Protein AF-0000000073999867 (afdb_homodimer)

Structure (mmCIF, N/CA/C/O backbone):
data_AF-0000000073999867-model_v1
#
loop_
_entity.id
_entity.type
_entity.pdbx_description
1 polymer "bis(5'-nucleosyl)-tetraphosphatase (symmetrical)"
#
loop_
_atom_site.group_PDB
_atom_site.id
_atom_site.type_symbol
_atom_site.label_atom_id
_atom_site.label_alt_id
_atom_site.label_comp_id
_atom_site.label_asym_id
_atom_site.label_entity_id
_atom_site.label_seq_id
_atom_site.pdbx_PDB_ins_code
_atom_site.Cartn_x
_atom_site.Cartn_y
_atom_site.Cartn_z
_atom_site.occupancy
_atom_site.B_iso_or_equiv
_atom_site.auth_seq_id
_atom_site.auth_comp_id
_atom_site.auth_asym_id
_atom_site.auth_atom_id
_atom_site.pdbx_PDB_model_num
ATOM 1 N N . MET A 1 1 ? 4.469 -41.969 -10.602 1 85.56 1 MET A N 1
ATOM 2 C CA . MET A 1 1 ? 4.426 -41.125 -11.789 1 85.56 1 MET A CA 1
ATOM 3 C C . MET A 1 1 ? 5.531 -40.062 -11.758 1 85.56 1 MET A C 1
ATOM 5 O O . MET A 1 1 ? 5.82 -39.5 -10.703 1 85.56 1 MET A O 1
ATOM 9 N N . SER A 1 2 ? 6.238 -39.969 -12.812 1 91.19 2 SER A N 1
ATOM 10 C CA . SER A 1 2 ? 7.266 -38.969 -12.945 1 91.19 2 SER A CA 1
ATOM 11 C C . SER A 1 2 ? 6.652 -37.562 -13.109 1 91.19 2 SER A C 1
ATOM 13 O O . SER A 1 2 ? 5.441 -37.438 -13.297 1 91.19 2 SER A O 1
ATOM 15 N N . GLU A 1 3 ? 7.426 -36.594 -12.969 1 92.81 3 GLU A N 1
ATOM 16 C CA . GLU A 1 3 ? 6.945 -35.25 -13.203 1 92.81 3 GLU A CA 1
ATOM 17 C C . GLU A 1 3 ? 6.398 -35.094 -14.617 1 92.81 3 GLU A C 1
ATOM 19 O O . GLU A 1 3 ? 5.398 -34.406 -14.828 1 92.81 3 GLU A O 1
ATOM 24 N N . ASP A 1 4 ? 7.027 -35.75 -15.492 1 95.38 4 ASP A N 1
ATOM 25 C CA . ASP A 1 4 ? 6.574 -35.688 -16.875 1 95.38 4 ASP A CA 1
ATOM 26 C C . ASP A 1 4 ? 5.18 -36.312 -17.016 1 95.38 4 ASP A C 1
ATOM 28 O O . ASP A 1 4 ? 4.344 -35.781 -17.766 1 95.38 4 ASP A O 1
ATOM 32 N N . ASP A 1 5 ? 4.977 -37.344 -16.375 1 97.62 5 ASP A N 1
ATOM 33 C CA . ASP A 1 5 ? 3.668 -38 -16.391 1 97.62 5 ASP A CA 1
ATOM 34 C C . ASP A 1 5 ? 2.594 -37.062 -15.82 1 97.62 5 ASP A C 1
ATOM 36 O O . ASP A 1 5 ? 1.503 -36.969 -16.375 1 97.62 5 ASP A O 1
ATOM 40 N N . TRP A 1 6 ? 2.91 -36.469 -14.75 1 98.06 6 TRP A N 1
ATOM 41 C CA . TRP A 1 6 ? 1.974 -35.562 -14.109 1 98.06 6 TRP A CA 1
ATOM 42 C C . TRP A 1 6 ? 1.69 -34.375 -15.016 1 98.06 6 TRP A C 1
ATOM 44 O O . TRP A 1 6 ? 0.546 -33.906 -15.117 1 98.06 6 TRP A O 1
ATOM 54 N N . ILE A 1 7 ? 2.746 -33.844 -15.648 1 98.19 7 ILE A N 1
ATOM 55 C CA . ILE A 1 7 ? 2.58 -32.719 -16.562 1 98.19 7 ILE A CA 1
ATOM 56 C C . ILE A 1 7 ? 1.624 -33.094 -17.688 1 98.19 7 ILE A C 1
ATOM 58 O O . ILE A 1 7 ? 0.702 -32.344 -18 1 98.19 7 ILE A O 1
ATOM 62 N N . GLU A 1 8 ? 1.875 -34.219 -18.234 1 98.19 8 GLU A N 1
ATOM 63 C CA . GLU A 1 8 ? 1.002 -34.688 -19.297 1 98.19 8 GLU A CA 1
ATOM 64 C C . GLU A 1 8 ? -0.432 -34.844 -18.812 1 98.19 8 GLU A C 1
ATOM 66 O O . GLU A 1 8 ? -1.377 -34.406 -19.469 1 98.19 8 GLU A O 1
ATOM 71 N N . PHE A 1 9 ? -0.594 -35.469 -17.719 1 98.56 9 PHE A N 1
ATOM 72 C CA . PHE A 1 9 ? -1.912 -35.719 -17.156 1 98.56 9 PHE A CA 1
ATOM 73 C C . PHE A 1 9 ? -2.648 -34.438 -16.891 1 98.56 9 PHE A C 1
ATOM 75 O O . PHE A 1 9 ? -3.779 -34.25 -17.344 1 98.56 9 PHE A O 1
ATOM 82 N N . PHE A 1 10 ? -2.008 -33.531 -16.203 1 98.69 10 PHE A N 1
ATOM 83 C CA . PHE A 1 10 ? -2.678 -32.312 -15.742 1 98.69 10 PHE A CA 1
ATOM 84 C C . PHE A 1 10 ? -2.896 -31.344 -16.906 1 98.69 10 PHE A C 1
ATOM 86 O O . PHE A 1 10 ? -3.84 -30.562 -16.891 1 98.69 10 PHE A O 1
ATOM 93 N N . SER A 1 11 ? -2.031 -31.391 -17.953 1 98.56 11 SER A N 1
ATOM 94 C CA . SER A 1 11 ? -2.232 -30.578 -19.141 1 98.56 11 SER A CA 1
ATOM 95 C C . SER A 1 11 ? -3.553 -30.906 -19.828 1 98.56 11 SER A C 1
ATOM 97 O O . SER A 1 11 ? -4.133 -30.062 -20.5 1 98.56 11 SER A O 1
ATOM 99 N N . LYS A 1 12 ? -4.035 -32.125 -19.594 1 98.5 12 LYS A N 1
ATOM 100 C CA . LYS A 1 12 ? -5.309 -32.531 -20.156 1 98.5 12 LYS A CA 1
ATOM 101 C C . LYS A 1 12 ? -6.445 -32.375 -19.156 1 98.5 12 LYS A C 1
ATOM 103 O O . LYS A 1 12 ? -7.59 -32.125 -19.547 1 98.5 12 LYS A O 1
ATOM 108 N N . GLU A 1 13 ? -6.156 -32.438 -17.969 1 98.69 13 GLU A N 1
ATOM 109 C CA . GLU A 1 13 ? -7.184 -32.469 -16.938 1 98.69 13 GLU A CA 1
ATOM 110 C C . GLU A 1 13 ? -7.582 -31.062 -16.516 1 98.69 13 GLU A C 1
ATOM 112 O O . GLU A 1 13 ? -8.766 -30.766 -16.391 1 98.69 13 GLU A O 1
ATOM 117 N N . VAL A 1 14 ? -6.613 -30.109 -16.312 1 98.75 14 VAL A N 1
ATOM 118 C CA . VAL A 1 14 ? -6.844 -28.797 -15.727 1 98.75 14 VAL A CA 1
ATOM 119 C C . VAL A 1 14 ? -7.82 -28 -16.609 1 98.75 14 VAL A C 1
ATOM 121 O O . VAL A 1 14 ? -8.734 -27.359 -16.094 1 98.75 14 VAL A O 1
ATOM 124 N N . PRO A 1 15 ? -7.68 -28.109 -17.953 1 98.56 15 PRO A N 1
ATOM 125 C CA . PRO A 1 15 ? -8.586 -27.328 -18.797 1 98.56 15 PRO A CA 1
ATOM 126 C C . PRO A 1 15 ? -10.055 -27.719 -18.594 1 98.56 15 PRO A C 1
ATOM 128 O O . PRO A 1 15 ? -10.953 -26.953 -18.969 1 98.56 15 PRO A O 1
ATOM 131 N N . LYS A 1 16 ? -10.352 -28.859 -18 1 98.44 16 LYS A N 1
ATOM 132 C CA . LYS A 1 16 ? -11.719 -29.312 -17.75 1 98.44 16 LYS A CA 1
ATOM 133 C C . LYS A 1 16 ? -12.328 -28.562 -16.562 1 98.44 16 LYS A C 1
ATOM 135 O O . LYS A 1 16 ? -13.539 -28.594 -16.344 1 98.44 16 LYS A O 1
ATOM 140 N N . HIS A 1 17 ? -11.508 -27.859 -15.828 1 98.38 17 HIS A N 1
ATOM 141 C CA . HIS A 1 17 ? -11.961 -27.281 -14.57 1 98.38 17 HIS A CA 1
ATOM 142 C C . HIS A 1 17 ? -11.992 -25.75 -14.641 1 98.38 17 HIS A C 1
ATOM 144 O O . HIS A 1 17 ? -12.516 -25.094 -13.742 1 98.38 17 HIS A O 1
ATOM 150 N N . ILE A 1 18 ? -11.445 -25.141 -15.656 1 98.62 18 ILE A N 1
ATOM 151 C CA . ILE A 1 18 ? -11.359 -23.703 -15.781 1 98.62 18 ILE A CA 1
ATOM 152 C C . ILE A 1 18 ? -11.672 -23.281 -17.219 1 98.62 18 ILE A C 1
ATOM 154 O O . ILE A 1 18 ? -11.734 -24.125 -18.109 1 98.62 18 ILE A O 1
ATOM 158 N N . THR A 1 19 ? -11.891 -22.016 -17.453 1 98.56 19 THR A N 1
ATOM 159 C CA . THR A 1 19 ? -12.164 -21.5 -18.781 1 98.56 19 THR A CA 1
ATOM 160 C C . THR A 1 19 ? -10.914 -21.547 -19.656 1 98.56 19 THR A C 1
ATOM 162 O O . THR A 1 19 ? -9.797 -21.688 -19.141 1 98.56 19 THR A O 1
ATOM 165 N N . GLU A 1 20 ? -11.125 -21.5 -20.906 1 98.38 20 GLU A N 1
ATOM 166 C CA . GLU A 1 20 ? -10.008 -21.484 -21.844 1 98.38 20 GLU A CA 1
ATOM 167 C C . GLU A 1 20 ? -9.078 -20.297 -21.578 1 98.38 20 GLU A C 1
ATOM 169 O O . GLU A 1 20 ? -7.859 -20.453 -21.625 1 98.38 20 GLU A O 1
ATOM 174 N N . SER A 1 21 ? -9.633 -19.141 -21.297 1 98.38 21 SER A N 1
ATOM 175 C CA . SER A 1 21 ? -8.828 -17.969 -21 1 98.38 21 SER A CA 1
ATOM 176 C C . SER A 1 21 ? -7.945 -18.188 -19.781 1 98.38 21 SER A C 1
ATOM 178 O O . SER A 1 21 ? -6.766 -17.828 -19.781 1 98.38 21 SER A O 1
ATOM 180 N N . ARG A 1 22 ? -8.5 -18.781 -18.766 1 98.69 22 ARG A N 1
ATOM 181 C CA . ARG A 1 22 ? -7.73 -19.062 -17.562 1 98.69 22 ARG A CA 1
ATOM 182 C C . ARG A 1 22 ? -6.656 -20.109 -17.828 1 98.69 22 ARG A C 1
ATOM 184 O O . ARG A 1 22 ? -5.559 -20.031 -17.281 1 98.69 22 ARG A O 1
ATOM 191 N N . TRP A 1 23 ? -6.98 -21.094 -18.672 1 98.75 23 TRP A N 1
ATOM 192 C CA . TRP A 1 23 ? -5.988 -22.094 -19.016 1 98.75 23 TRP A CA 1
ATOM 193 C C . TRP A 1 23 ? -4.809 -21.469 -19.75 1 98.75 23 TRP A C 1
ATOM 195 O O . TRP A 1 23 ? -3.652 -21.812 -19.484 1 98.75 23 TRP A O 1
ATOM 205 N N . GLN A 1 24 ? -5.09 -20.562 -20.656 1 98.81 24 GLN A N 1
ATOM 206 C CA . GLN A 1 24 ? -4.012 -19.844 -21.344 1 98.81 24 GLN A CA 1
ATOM 207 C C . GLN A 1 24 ? -3.141 -19.094 -20.344 1 98.81 24 GLN A C 1
ATOM 209 O O . GLN A 1 24 ? -1.917 -19.047 -20.484 1 98.81 24 GLN A O 1
ATOM 214 N N . HIS A 1 25 ? -3.744 -18.484 -19.359 1 98.88 25 HIS A N 1
ATOM 215 C CA . HIS A 1 25 ? -2.992 -17.859 -18.266 1 98.88 25 HIS A CA 1
ATOM 216 C C . HIS A 1 25 ? -2.066 -18.859 -17.594 1 98.88 25 HIS A C 1
ATOM 218 O O . HIS A 1 25 ? -0.877 -18.578 -17.406 1 98.88 25 HIS A O 1
ATOM 224 N N . CYS A 1 26 ? -2.615 -20 -17.234 1 98.94 26 CYS A N 1
ATOM 225 C CA . CYS A 1 26 ? -1.824 -21.016 -16.562 1 98.94 26 CYS A CA 1
ATOM 226 C C . CYS A 1 26 ? -0.619 -21.422 -17.406 1 98.94 26 CYS A C 1
ATOM 228 O O . CYS A 1 26 ? 0.477 -21.609 -16.875 1 98.94 26 CYS A O 1
ATOM 230 N N . LEU A 1 27 ? -0.857 -21.531 -18.688 1 98.88 27 LEU A N 1
ATOM 231 C CA . LEU A 1 27 ? 0.228 -21.922 -19.594 1 98.88 27 LEU A CA 1
ATOM 232 C C . LEU A 1 27 ? 1.318 -20.859 -19.625 1 98.88 27 LEU A C 1
ATOM 234 O O . LEU A 1 27 ? 2.508 -21.188 -19.578 1 98.88 27 LEU A O 1
ATOM 238 N N . ARG A 1 28 ? 0.921 -19.578 -19.703 1 98.88 28 ARG A N 1
ATOM 239 C CA . ARG A 1 28 ? 1.905 -18.5 -19.672 1 98.88 28 ARG A CA 1
ATOM 240 C C . ARG A 1 28 ? 2.68 -18.516 -18.359 1 98.88 28 ARG A C 1
ATOM 242 O O . ARG A 1 28 ? 3.908 -18.391 -18.359 1 98.88 28 ARG A O 1
ATOM 249 N N . VAL A 1 29 ? 1.966 -18.719 -17.281 1 98.94 29 VAL A N 1
ATOM 250 C CA . VAL A 1 29 ? 2.594 -18.75 -15.961 1 98.94 29 VAL A CA 1
ATOM 251 C C . VAL A 1 29 ? 3.576 -19.922 -15.891 1 98.94 29 VAL A C 1
ATOM 253 O O . VAL A 1 29 ? 4.703 -19.766 -15.414 1 98.94 29 VAL A O 1
ATOM 256 N N . ALA A 1 30 ? 3.15 -21.078 -16.391 1 98.88 30 ALA A N 1
ATOM 257 C CA . ALA A 1 30 ? 3.994 -22.266 -16.375 1 98.88 30 ALA A CA 1
ATOM 258 C C . ALA A 1 30 ? 5.277 -22.047 -17.172 1 98.88 30 ALA A C 1
ATOM 260 O O . ALA A 1 30 ? 6.363 -22.438 -16.734 1 98.88 30 ALA A O 1
ATOM 261 N N . ASN A 1 31 ? 5.164 -21.453 -18.25 1 98.81 31 ASN A N 1
ATOM 262 C CA . ASN A 1 31 ? 6.328 -21.188 -19.094 1 98.81 31 ASN A CA 1
ATOM 263 C C . ASN A 1 31 ? 7.305 -20.219 -18.438 1 98.81 31 ASN A C 1
ATOM 265 O O . ASN A 1 31 ? 8.516 -20.438 -18.469 1 98.81 31 ASN A O 1
ATOM 269 N N . PHE A 1 32 ? 6.824 -19.141 -17.875 1 98.88 32 PHE A N 1
ATOM 270 C CA . PHE A 1 32 ? 7.68 -18.219 -17.125 1 98.88 32 PHE A CA 1
ATOM 271 C C . PHE A 1 32 ? 8.328 -18.922 -15.945 1 98.88 32 PHE A C 1
ATOM 273 O O . PHE A 1 32 ? 9.516 -18.734 -15.672 1 98.88 32 PHE A O 1
ATOM 280 N N . ALA A 1 33 ? 7.496 -19.703 -15.25 1 98.88 33 ALA A N 1
ATOM 281 C CA . ALA A 1 33 ? 8.016 -20.406 -14.086 1 98.88 33 ALA A CA 1
ATOM 282 C C . ALA A 1 33 ? 9.172 -21.328 -14.469 1 98.88 33 ALA A C 1
ATOM 284 O O . ALA A 1 33 ? 10.203 -21.375 -13.789 1 98.88 33 ALA A O 1
ATOM 285 N N . LYS A 1 34 ? 8.961 -22.078 -15.531 1 98.62 34 LYS A N 1
ATOM 286 C CA . LYS A 1 34 ? 10.016 -22.953 -16.031 1 98.62 34 LYS A CA 1
ATOM 287 C C . LYS A 1 34 ? 11.266 -22.156 -16.375 1 98.62 34 LYS A C 1
ATOM 289 O O . LYS A 1 34 ? 12.375 -22.531 -15.977 1 98.62 34 LYS A O 1
ATOM 294 N N . ARG A 1 35 ? 11.125 -21.109 -17.078 1 98.31 35 ARG A N 1
ATOM 295 C CA . ARG A 1 35 ? 12.242 -20.266 -17.5 1 98.31 35 ARG A CA 1
ATOM 296 C C . ARG A 1 35 ? 12.984 -19.688 -16.297 1 98.31 35 ARG A C 1
ATOM 298 O O . ARG A 1 35 ? 14.211 -19.766 -16.234 1 98.31 35 ARG A O 1
ATOM 305 N N . LEU A 1 36 ? 12.242 -19.125 -15.391 1 98.62 36 LEU A N 1
ATOM 306 C CA . LEU A 1 36 ? 12.852 -18.531 -14.203 1 98.62 36 LEU A CA 1
ATOM 307 C C . LEU A 1 36 ? 13.547 -19.609 -13.359 1 98.62 36 LEU A C 1
ATOM 309 O O . LEU A 1 36 ? 14.57 -19.328 -12.734 1 98.62 36 LEU A O 1
ATOM 313 N N . SER A 1 37 ? 12.891 -20.766 -13.281 1 98.31 37 SER A N 1
ATOM 314 C CA . SER A 1 37 ? 13.539 -21.875 -12.586 1 98.31 37 SER A CA 1
ATOM 315 C C . SER A 1 37 ? 14.906 -22.188 -13.18 1 98.31 37 SER A C 1
ATOM 317 O O . SER A 1 37 ? 15.883 -22.359 -12.453 1 98.31 37 SER A O 1
ATOM 319 N N . ASP A 1 38 ? 14.961 -22.219 -14.43 1 97.12 38 ASP A N 1
ATOM 320 C CA . ASP A 1 38 ? 16.219 -22.484 -15.133 1 97.12 38 ASP A CA 1
ATOM 321 C C . ASP A 1 38 ? 17.234 -21.391 -14.828 1 97.12 38 ASP A C 1
ATOM 323 O O . ASP A 1 38 ? 18.391 -21.688 -14.477 1 97.12 38 ASP A O 1
ATOM 327 N N . LEU A 1 39 ? 16.906 -20.219 -14.914 1 97.56 39 LEU A N 1
ATOM 328 C CA . LEU A 1 39 ? 17.797 -19.078 -14.742 1 97.56 39 LEU A CA 1
ATOM 329 C C . LEU A 1 39 ? 18.297 -19 -13.305 1 97.56 39 LEU A C 1
ATOM 331 O O . LEU A 1 39 ? 19.359 -18.438 -13.047 1 97.56 39 LEU A O 1
ATOM 335 N N . ASN A 1 40 ? 17.531 -19.531 -12.367 1 96.12 40 ASN A N 1
ATOM 336 C CA . ASN A 1 40 ? 17.938 -19.484 -10.961 1 96.12 40 ASN A CA 1
ATOM 337 C C . ASN A 1 40 ? 18.578 -20.797 -10.523 1 96.12 40 ASN A C 1
ATOM 339 O O . ASN A 1 40 ? 18.672 -21.094 -9.328 1 96.12 40 ASN A O 1
ATOM 343 N N . HIS A 1 41 ? 18.875 -21.609 -11.422 1 91.25 41 HIS A N 1
ATOM 344 C CA . HIS A 1 41 ? 19.578 -22.875 -11.219 1 91.25 41 HIS A CA 1
ATOM 345 C C . HIS A 1 41 ? 18.781 -23.812 -10.32 1 91.25 41 HIS A C 1
ATOM 347 O O . HIS A 1 41 ? 19.344 -24.469 -9.445 1 91.25 41 HIS A O 1
ATOM 353 N N . ASN A 1 42 ? 17.5 -23.578 -10.461 1 84.56 42 ASN A N 1
ATOM 354 C CA . ASN A 1 42 ? 16.609 -24.516 -9.812 1 84.56 42 ASN A CA 1
ATOM 355 C C . ASN A 1 42 ? 16.438 -25.797 -10.633 1 84.56 42 ASN A C 1
ATOM 357 O O . ASN A 1 42 ? 16 -25.75 -11.781 1 84.56 42 ASN A O 1
ATOM 361 N N . GLN A 1 43 ? 16.812 -26.875 -10.039 1 76 43 GLN A N 1
ATOM 362 C CA . GLN A 1 43 ? 16.922 -28.125 -10.773 1 76 43 GLN A CA 1
ATOM 363 C C . GLN A 1 43 ? 15.555 -28.75 -11.016 1 76 43 GLN A C 1
ATOM 365 O O . GLN A 1 43 ? 15.438 -29.734 -11.758 1 76 43 GLN A O 1
ATOM 370 N N . ASN A 1 44 ? 14.625 -28.125 -10.586 1 89.12 44 ASN A N 1
ATOM 371 C CA . ASN A 1 44 ? 13.312 -28.75 -10.758 1 89.12 44 ASN A CA 1
ATOM 372 C C . ASN A 1 44 ? 12.383 -27.875 -11.602 1 89.12 44 ASN A C 1
ATOM 374 O O . ASN A 1 44 ? 11.336 -27.438 -11.133 1 89.12 44 ASN A O 1
ATOM 378 N N . GLN A 1 45 ? 12.781 -27.703 -12.852 1 96.19 45 GLN A N 1
ATOM 379 C CA . GLN A 1 45 ? 12.008 -26.922 -13.805 1 96.19 45 GLN A CA 1
ATOM 380 C C . GLN A 1 45 ? 10.633 -27.531 -14.039 1 96.19 45 GLN A C 1
ATOM 382 O O . GLN A 1 45 ? 9.656 -26.812 -14.266 1 96.19 45 GLN A O 1
ATOM 387 N N . LYS A 1 46 ? 10.633 -28.844 -13.953 1 97.19 46 LYS A N 1
ATOM 388 C CA . LYS A 1 46 ? 9.367 -29.531 -14.18 1 97.19 46 LYS A CA 1
ATOM 389 C C . LYS A 1 46 ? 8.367 -29.25 -13.062 1 97.19 46 LYS A C 1
ATOM 391 O O . LYS A 1 46 ? 7.176 -29.062 -13.32 1 97.19 46 LYS A O 1
ATOM 396 N N . LYS A 1 47 ? 8.852 -29.156 -11.844 1 97.5 47 LYS A N 1
ATOM 397 C CA . LYS A 1 47 ? 7.988 -28.797 -10.727 1 97.5 47 LYS A CA 1
ATOM 398 C C . LYS A 1 47 ? 7.473 -27.375 -10.867 1 97.5 47 LYS A C 1
ATOM 400 O O . LYS A 1 47 ? 6.316 -27.094 -10.547 1 97.5 47 LYS A O 1
ATOM 405 N N . ALA A 1 48 ? 8.375 -26.5 -11.359 1 98.56 48 ALA A N 1
ATOM 406 C CA . ALA A 1 48 ? 7.965 -25.125 -11.586 1 98.56 48 ALA A CA 1
ATOM 407 C C . ALA A 1 48 ? 6.855 -25.031 -12.633 1 98.56 48 ALA A C 1
ATOM 409 O O . ALA A 1 48 ? 5.855 -24.344 -12.43 1 98.56 48 ALA A O 1
ATOM 410 N N . TYR A 1 49 ? 7.059 -25.781 -13.664 1 98.75 49 TYR A N 1
ATOM 411 C CA . TYR A 1 49 ? 6.047 -25.828 -14.711 1 98.75 49 TYR A CA 1
ATOM 412 C C . TYR A 1 49 ? 4.73 -26.375 -14.18 1 98.75 49 TYR A C 1
ATOM 414 O O . TYR A 1 49 ? 3.664 -25.812 -14.445 1 98.75 49 TYR A O 1
ATOM 422 N N . LEU A 1 50 ? 4.832 -27.438 -13.445 1 98.62 50 LEU A N 1
ATOM 423 C CA . LEU A 1 50 ? 3.65 -28.078 -12.867 1 98.62 50 LEU A CA 1
ATOM 424 C C . LEU A 1 50 ? 2.908 -27.109 -11.945 1 98.62 50 LEU A C 1
ATOM 426 O O . LEU A 1 50 ? 1.682 -27.016 -12.008 1 98.62 50 LEU A O 1
ATOM 430 N N . ALA A 1 51 ? 3.611 -26.406 -11.07 1 98.69 51 ALA A N 1
ATOM 431 C CA . ALA A 1 51 ? 2.988 -25.422 -10.195 1 98.69 51 ALA A CA 1
ATOM 432 C C . ALA A 1 51 ? 2.219 -24.391 -11.008 1 98.69 51 ALA A C 1
ATOM 434 O O . ALA A 1 51 ? 1.125 -23.969 -10.617 1 98.69 51 ALA A O 1
ATOM 435 N N . GLY A 1 52 ? 2.781 -24 -12.156 1 98.88 52 GLY A N 1
ATOM 436 C CA . GLY A 1 52 ? 2.156 -23.016 -13.031 1 98.88 52 GLY A CA 1
ATOM 437 C C . GLY A 1 52 ? 0.841 -23.484 -13.617 1 98.88 52 GLY A C 1
ATOM 438 O O . GLY A 1 52 ? -0.135 -22.734 -13.656 1 98.88 52 GLY A O 1
ATOM 439 N N . ILE A 1 53 ? 0.771 -24.719 -14.047 1 98.62 53 ILE A N 1
ATOM 440 C CA . ILE A 1 53 ? -0.451 -25.172 -14.703 1 98.62 53 ILE A CA 1
ATOM 441 C C . ILE A 1 53 ? -1.504 -25.516 -13.648 1 98.62 53 ILE A C 1
ATOM 443 O O . ILE A 1 53 ? -2.703 -25.5 -13.938 1 98.62 53 ILE A O 1
ATOM 447 N N . LEU A 1 54 ? -1.073 -25.703 -12.383 1 98.88 54 LEU A N 1
ATOM 448 C CA . LEU A 1 54 ? -1.986 -26.219 -11.367 1 98.88 54 LEU A CA 1
ATOM 449 C C . LEU A 1 54 ? -2.529 -25.094 -10.492 1 98.88 54 LEU A C 1
ATOM 451 O O . LEU A 1 54 ? -3.561 -25.25 -9.836 1 98.88 54 LEU A O 1
ATOM 455 N N . HIS A 1 55 ? -1.86 -23.969 -10.375 1 98.88 55 HIS A N 1
ATOM 456 C CA . HIS A 1 55 ? -2.035 -23.031 -9.273 1 98.88 55 HIS A CA 1
ATOM 457 C C . HIS A 1 55 ? -3.463 -22.5 -9.227 1 98.88 55 HIS A C 1
ATOM 459 O O . HIS A 1 55 ? -3.986 -22.203 -8.148 1 98.88 55 HIS A O 1
ATOM 465 N N . ASP A 1 56 ? -4.105 -22.453 -10.375 1 98.81 56 ASP A N 1
ATOM 466 C CA . ASP A 1 56 ? -5.41 -21.812 -10.453 1 98.81 56 ASP A CA 1
ATOM 467 C C . ASP A 1 56 ? -6.523 -22.828 -10.688 1 98.81 56 ASP A C 1
ATOM 469 O O . ASP A 1 56 ? -7.637 -22.453 -11.062 1 98.81 56 ASP A O 1
ATOM 473 N N . ILE A 1 57 ? -6.316 -24.094 -10.469 1 98.88 57 ILE A N 1
ATOM 474 C CA . ILE A 1 57 ? -7.238 -25.141 -10.891 1 98.88 57 ILE A CA 1
ATOM 475 C C . ILE A 1 57 ? -8.578 -24.969 -10.18 1 98.88 57 ILE A C 1
ATOM 477 O O . ILE A 1 57 ? -9.625 -25.359 -10.711 1 98.88 57 ILE A O 1
ATOM 481 N N . THR A 1 58 ? -8.586 -24.312 -9.023 1 98.75 58 THR A N 1
ATOM 482 C CA . THR A 1 58 ? -9.844 -24.141 -8.305 1 98.75 58 THR A CA 1
ATOM 483 C C . THR A 1 58 ? -10.258 -22.672 -8.305 1 98.75 58 THR A C 1
ATOM 485 O O . THR A 1 58 ? -11.18 -22.281 -7.582 1 98.75 58 THR A O 1
ATOM 488 N N . LYS A 1 59 ? -9.602 -21.797 -9.07 1 98.44 59 LYS A N 1
ATOM 489 C CA . LYS A 1 59 ? -9.781 -20.344 -9.062 1 98.44 59 LYS A CA 1
ATOM 490 C C . LYS A 1 59 ? -11.227 -19.969 -9.359 1 98.44 59 LYS A C 1
ATOM 492 O O . LYS A 1 59 ? -11.742 -19 -8.812 1 98.44 59 LYS A O 1
ATOM 497 N N . GLN A 1 60 ? -11.867 -20.672 -10.195 1 98.38 60 GLN A N 1
ATOM 498 C CA . GLN A 1 60 ? -13.18 -20.25 -10.688 1 98.38 60 GLN A CA 1
ATOM 499 C C . GLN A 1 60 ? -14.289 -21.094 -10.07 1 98.38 60 GLN A C 1
ATOM 501 O O . GLN A 1 60 ? -15.398 -21.156 -10.594 1 98.38 60 GLN A O 1
ATOM 506 N N . LYS A 1 61 ? -13.961 -21.812 -8.977 1 98.12 61 LYS A N 1
ATOM 507 C CA . LYS A 1 61 ? -14.969 -22.531 -8.211 1 98.12 61 LYS A CA 1
ATOM 508 C C . LYS A 1 61 ? -15.719 -21.594 -7.27 1 98.12 61 LYS A C 1
ATOM 510 O O . LYS A 1 61 ? -15.234 -20.516 -6.941 1 98.12 61 LYS A O 1
ATOM 515 N N . LYS A 1 62 ? -16.938 -22 -6.887 1 96.94 62 LYS A N 1
ATOM 516 C CA . LYS A 1 62 ? -17.75 -21.219 -5.965 1 96.94 62 LYS A CA 1
ATOM 517 C C . LYS A 1 62 ? -17.172 -21.281 -4.547 1 96.94 62 LYS A C 1
ATOM 519 O O . LYS A 1 62 ? -16.469 -22.219 -4.195 1 96.94 62 LYS A O 1
ATOM 524 N N . THR A 1 63 ? -17.469 -20.312 -3.816 1 96.75 63 THR A N 1
ATOM 525 C CA . THR A 1 63 ? -16.984 -20.172 -2.447 1 96.75 63 THR A CA 1
ATOM 526 C C . THR A 1 63 ? -17.25 -21.453 -1.656 1 96.75 63 THR A C 1
ATOM 528 O O . THR A 1 63 ? -16.391 -21.906 -0.899 1 96.75 63 THR A O 1
ATOM 531 N N . GLU A 1 64 ? -18.359 -22.031 -1.81 1 96.81 64 GLU A N 1
ATOM 532 C CA . GLU A 1 64 ? -18.75 -23.234 -1.075 1 96.81 64 GLU A CA 1
ATOM 533 C C . GLU A 1 64 ? -17.781 -24.391 -1.359 1 96.81 64 GLU A C 1
ATOM 535 O O . GLU A 1 64 ? -17.5 -25.203 -0.478 1 96.81 64 GLU A O 1
ATOM 540 N N . PHE A 1 65 ? -17.344 -24.469 -2.566 1 97.94 65 PHE A N 1
ATOM 541 C CA . PHE A 1 65 ? -16.375 -25.5 -2.947 1 97.94 65 PHE A CA 1
ATOM 542 C C . PHE A 1 65 ? -15.109 -25.391 -2.092 1 97.94 65 PHE A C 1
ATOM 544 O O . PHE A 1 65 ? -14.633 -26.391 -1.562 1 97.94 65 PHE A O 1
ATOM 551 N N . HIS A 1 66 ? -14.625 -24.219 -1.921 1 98 66 HIS A N 1
ATOM 552 C CA . HIS A 1 66 ? -13.43 -23.984 -1.119 1 98 66 HIS A CA 1
ATOM 553 C C . HIS A 1 66 ? -13.672 -24.328 0.347 1 98 66 HIS A C 1
ATOM 555 O O . HIS A 1 66 ? -12.852 -25 0.974 1 98 66 HIS A O 1
ATOM 561 N N . LEU A 1 67 ? -14.805 -23.828 0.821 1 95.94 67 LEU A N 1
ATOM 562 C CA . LEU A 1 67 ? -15.125 -24.031 2.232 1 95.94 67 LEU A CA 1
ATOM 563 C C . LEU A 1 67 ? -15.25 -25.516 2.559 1 95.94 67 LEU A C 1
ATOM 565 O O . LEU A 1 67 ? -14.844 -25.953 3.637 1 95.94 67 LEU A O 1
ATOM 569 N N . ASP A 1 68 ? -15.844 -26.234 1.664 1 97.19 68 ASP A N 1
ATOM 570 C CA . ASP A 1 68 ? -15.953 -27.688 1.85 1 97.19 68 ASP A CA 1
ATOM 571 C C . ASP A 1 68 ? -14.578 -28.328 1.995 1 97.19 68 ASP A C 1
ATOM 573 O O . ASP A 1 68 ? -14.359 -29.141 2.893 1 97.19 68 ASP A O 1
ATOM 577 N N . LEU A 1 69 ? -13.719 -27.969 1.162 1 97.56 69 LEU A N 1
ATOM 578 C CA . LEU A 1 69 ? -12.359 -28.5 1.211 1 97.56 69 LEU A CA 1
ATOM 579 C C . LEU A 1 69 ? -11.656 -28.078 2.498 1 97.56 69 LEU A C 1
ATOM 581 O O . LEU A 1 69 ? -10.969 -28.891 3.121 1 97.56 69 LEU A O 1
ATOM 585 N N . PHE A 1 70 ? -11.82 -26.812 2.873 1 97.19 70 PHE A N 1
ATOM 586 C CA . PHE A 1 70 ? -11.219 -26.328 4.109 1 97.19 70 PHE A CA 1
ATOM 587 C C . PHE A 1 70 ? -11.766 -27.078 5.312 1 97.19 70 PHE A C 1
ATOM 589 O O . PHE A 1 70 ? -11.039 -27.328 6.277 1 97.19 70 PHE A O 1
ATOM 596 N N . GLY A 1 71 ? -13.031 -27.406 5.266 1 95.56 71 GLY A N 1
ATOM 597 C CA . GLY A 1 71 ? -13.641 -28.219 6.316 1 95.56 71 GLY A CA 1
ATOM 598 C C . GLY A 1 71 ? -13.023 -29.594 6.438 1 95.56 71 GLY A C 1
ATOM 599 O O . GLY A 1 71 ? -12.734 -30.062 7.547 1 95.56 71 GLY A O 1
ATOM 600 N N . ILE A 1 72 ? -12.828 -30.219 5.363 1 95.62 72 ILE A N 1
ATOM 601 C CA . ILE A 1 72 ? -12.266 -31.578 5.312 1 95.62 72 ILE A CA 1
ATOM 602 C C . ILE A 1 72 ? -10.898 -31.578 5.992 1 95.62 72 ILE A C 1
ATOM 604 O O . ILE A 1 72 ? -10.555 -32.531 6.695 1 95.62 72 ILE A O 1
ATOM 608 N N . LYS A 1 73 ? -10.156 -30.516 5.785 1 94.94 73 LYS A N 1
ATOM 609 C CA . LYS A 1 73 ? -8.797 -30.484 6.309 1 94.94 73 LYS A CA 1
ATOM 610 C C . LYS A 1 73 ? -8.734 -29.703 7.621 1 94.94 73 LYS A C 1
ATOM 612 O O . LYS A 1 73 ? -7.645 -29.422 8.133 1 94.94 73 LYS A O 1
ATOM 617 N N . ASN A 1 74 ? -9.859 -29.234 8.195 1 94 74 ASN A N 1
ATOM 618 C CA . ASN A 1 74 ? -9.969 -28.469 9.438 1 94 74 ASN A CA 1
ATOM 619 C C . ASN A 1 74 ? -9.195 -27.156 9.359 1 94 74 ASN A C 1
ATOM 621 O O . ASN A 1 74 ? -8.43 -26.828 10.266 1 94 74 ASN A O 1
ATOM 625 N N . LEU A 1 75 ? -9.359 -26.438 8.234 1 92.69 75 LEU A N 1
ATOM 626 C CA . LEU A 1 75 ? -8.648 -25.203 7.988 1 92.69 75 LEU A CA 1
ATOM 627 C C . LEU A 1 75 ? -9.594 -24 8.047 1 92.69 75 LEU A C 1
ATOM 629 O O . LEU A 1 75 ? -9.219 -22.891 7.703 1 92.69 75 LEU A O 1
ATOM 633 N N . LEU A 1 76 ? -10.742 -24.172 8.5 1 89.81 76 LEU A N 1
ATOM 634 C CA . LEU A 1 76 ? -11.758 -23.125 8.453 1 89.81 76 LEU A CA 1
ATOM 635 C C . LEU A 1 76 ? -11.344 -21.922 9.312 1 89.81 76 LEU A C 1
ATOM 637 O O . LEU A 1 76 ? -11.562 -20.781 8.922 1 89.81 76 LEU A O 1
ATOM 641 N N . ASP A 1 77 ? -10.734 -22.188 10.414 1 87.88 77 ASP A N 1
ATOM 642 C CA . ASP A 1 77 ? -10.312 -21.109 11.305 1 87.88 77 ASP A CA 1
ATOM 643 C C . ASP A 1 77 ? -9.164 -20.312 10.688 1 87.88 77 ASP A C 1
ATOM 645 O O . ASP A 1 77 ? -9.078 -19.094 10.867 1 87.88 77 ASP A O 1
ATOM 649 N N . GLN A 1 78 ? -8.359 -20.953 9.938 1 84.31 78 GLN A N 1
ATOM 650 C CA . GLN A 1 78 ? -7.18 -20.328 9.352 1 84.31 78 GLN A CA 1
ATOM 651 C C . GLN A 1 78 ? -7.559 -19.438 8.164 1 84.31 78 GLN A C 1
ATOM 653 O O . GLN A 1 78 ? -6.895 -18.438 7.891 1 84.31 78 GLN A O 1
ATOM 658 N N . VAL A 1 79 ? -8.641 -19.844 7.559 1 84.81 79 VAL A N 1
ATOM 659 C CA . VAL A 1 79 ? -8.953 -19.141 6.324 1 84.81 79 VAL A CA 1
ATOM 660 C C . VAL A 1 79 ? -10.023 -18.078 6.594 1 84.81 79 VAL A C 1
ATOM 662 O O . VAL A 1 79 ? -10.43 -17.359 5.688 1 84.81 79 VAL A O 1
ATOM 665 N N . LYS A 1 80 ? -10.492 -17.953 7.824 1 82.62 80 LYS A N 1
ATOM 666 C CA . LYS A 1 80 ? -11.562 -17.031 8.188 1 82.62 80 LYS A CA 1
ATOM 667 C C . LYS A 1 80 ? -11.188 -15.586 7.84 1 82.62 80 LYS A C 1
ATOM 669 O O . LYS A 1 80 ? -12.039 -14.805 7.418 1 82.62 80 LYS A O 1
ATOM 674 N N . THR A 1 81 ? -9.938 -15.289 7.887 1 84.38 81 THR A N 1
ATOM 675 C CA . THR A 1 81 ? -9.531 -13.898 7.703 1 84.38 81 THR A CA 1
ATOM 676 C C . THR A 1 81 ? -8.922 -13.695 6.32 1 84.38 81 THR A C 1
ATOM 678 O O . THR A 1 81 ? -8.5 -12.586 5.977 1 84.38 81 THR A O 1
ATOM 681 N N . MET A 1 82 ? -8.945 -14.719 5.559 1 89.06 82 MET A N 1
ATOM 682 C CA . MET A 1 82 ? -8.367 -14.648 4.219 1 89.06 82 MET A CA 1
ATOM 683 C C . MET A 1 82 ? -9.383 -14.117 3.215 1 89.06 82 MET A C 1
ATOM 685 O O . MET A 1 82 ? -10.562 -14.484 3.266 1 89.06 82 MET A O 1
ATOM 689 N N . PRO A 1 83 ? -8.938 -13.234 2.385 1 91.5 83 PRO A N 1
ATOM 690 C CA . PRO A 1 83 ? -9.852 -12.812 1.325 1 91.5 83 PRO A CA 1
ATOM 691 C C . PRO A 1 83 ? -10.305 -13.977 0.445 1 91.5 83 PRO A C 1
ATOM 693 O O . PRO A 1 83 ? -9.5 -14.852 0.111 1 91.5 83 PRO A O 1
ATOM 696 N N . LYS A 1 84 ? -11.531 -13.977 0.055 1 93.31 84 LYS A N 1
ATOM 697 C CA . LYS A 1 84 ? -12.109 -15.055 -0.743 1 93.31 84 LYS A CA 1
ATOM 698 C C . LYS A 1 84 ? -11.359 -15.234 -2.057 1 93.31 84 LYS A C 1
ATOM 700 O O . LYS A 1 84 ? -11.258 -16.344 -2.57 1 93.31 84 LYS A O 1
ATOM 705 N N . GLU A 1 85 ? -10.844 -14.102 -2.557 1 93.69 85 GLU A N 1
ATOM 706 C CA . GLU A 1 85 ? -10.109 -14.133 -3.82 1 93.69 85 GLU A CA 1
ATOM 707 C C . GLU A 1 85 ? -8.859 -15 -3.715 1 93.69 85 GLU A C 1
ATOM 709 O O . GLU A 1 85 ? -8.305 -15.422 -4.73 1 93.69 85 GLU A O 1
ATOM 714 N N . ALA A 1 86 ? -8.438 -15.289 -2.5 1 95.62 86 ALA A N 1
ATOM 715 C CA . ALA A 1 86 ? -7.211 -16.047 -2.291 1 95.62 86 ALA A CA 1
ATOM 716 C C . ALA A 1 86 ? -7.516 -17.5 -1.903 1 95.62 86 ALA A C 1
ATOM 718 O O . ALA A 1 86 ? -6.602 -18.312 -1.729 1 95.62 86 ALA A O 1
ATOM 719 N N . TYR A 1 87 ? -8.781 -17.875 -1.813 1 96.88 87 TYR A N 1
ATOM 720 C CA . TYR A 1 87 ? -9.18 -19.219 -1.377 1 96.88 87 TYR A CA 1
ATOM 721 C C . TYR A 1 87 ? -8.57 -20.281 -2.271 1 96.88 87 TYR A C 1
ATOM 723 O O . TYR A 1 87 ? -8.156 -21.344 -1.789 1 96.88 87 TYR A O 1
ATOM 731 N N . HIS A 1 88 ? -8.531 -19.938 -3.533 1 98.31 88 HIS A N 1
ATOM 732 C CA . HIS A 1 88 ? -8.086 -20.969 -4.473 1 98.31 88 HIS A CA 1
ATOM 733 C C . HIS A 1 88 ? -6.633 -21.359 -4.211 1 98.31 88 HIS A C 1
ATOM 735 O O . HIS A 1 88 ? -6.234 -22.484 -4.488 1 98.31 88 HIS A O 1
ATOM 741 N N . ALA A 1 89 ? -5.832 -20.484 -3.742 1 97.69 89 ALA A N 1
ATOM 742 C CA . ALA A 1 89 ? -4.434 -20.797 -3.449 1 97.69 89 ALA A CA 1
ATOM 743 C C . ALA A 1 89 ? -4.32 -21.891 -2.395 1 97.69 89 ALA A C 1
ATOM 745 O O . ALA A 1 89 ? -3.348 -22.641 -2.379 1 97.69 89 ALA A O 1
ATOM 746 N N . TRP A 1 90 ? -5.316 -22 -1.564 1 96.88 90 TRP A N 1
ATOM 747 C CA . TRP A 1 90 ? -5.266 -22.969 -0.474 1 96.88 90 TRP A CA 1
ATOM 748 C C . TRP A 1 90 ? -6.094 -24.203 -0.803 1 96.88 90 TRP A C 1
ATOM 750 O O . TRP A 1 90 ? -5.75 -25.328 -0.394 1 96.88 90 TRP A O 1
ATOM 760 N N . SER A 1 91 ? -7.141 -24 -1.552 1 98.12 91 SER A N 1
ATOM 761 C CA . SER A 1 91 ? -8 -25.141 -1.874 1 98.12 91 SER A CA 1
ATOM 762 C C . SER A 1 91 ? -7.406 -25.984 -2.992 1 98.12 91 SER A C 1
ATOM 764 O O . SER A 1 91 ? -7.613 -27.203 -3.037 1 98.12 91 SER A O 1
ATOM 766 N N . ALA A 1 92 ? -6.633 -25.359 -3.871 1 98.81 92 ALA A N 1
ATOM 767 C CA . ALA A 1 92 ? -6.102 -26.078 -5.027 1 98.81 92 ALA A CA 1
ATOM 768 C C . ALA A 1 92 ? -5.242 -27.266 -4.594 1 98.81 92 ALA A C 1
ATOM 770 O O . ALA A 1 92 ? -5.477 -28.391 -5.016 1 98.81 92 ALA A O 1
ATOM 771 N N . PRO A 1 93 ? -4.297 -27.047 -3.666 1 98.44 93 PRO A N 1
ATOM 772 C CA . PRO A 1 93 ? -3.5 -28.203 -3.225 1 98.44 93 PRO A CA 1
ATOM 773 C C . PRO A 1 93 ? -4.348 -29.312 -2.613 1 98.44 93 PRO A C 1
ATOM 775 O O . PRO A 1 93 ? -4.09 -30.484 -2.854 1 98.44 93 PRO A O 1
ATOM 778 N N . ILE A 1 94 ? -5.352 -28.969 -1.864 1 98.38 94 ILE A N 1
ATOM 779 C CA . ILE A 1 94 ? -6.223 -29.953 -1.231 1 98.38 94 ILE A CA 1
ATOM 780 C C . ILE A 1 94 ? -6.977 -30.75 -2.303 1 98.38 94 ILE A C 1
ATOM 782 O O . ILE A 1 94 ? -7.012 -31.984 -2.268 1 98.38 94 ILE A O 1
ATOM 786 N N . TYR A 1 95 ? -7.539 -30.016 -3.203 1 98.69 95 TYR A N 1
ATOM 787 C CA . TYR A 1 95 ? -8.305 -30.625 -4.285 1 98.69 95 TYR A CA 1
ATOM 788 C C . TYR A 1 95 ? -7.445 -31.578 -5.098 1 98.69 95 TYR A C 1
ATOM 790 O O . TYR A 1 95 ? -7.848 -32.719 -5.371 1 98.69 95 TYR A O 1
ATOM 798 N N . ILE A 1 96 ? -6.25 -31.141 -5.5 1 98.75 96 ILE A N 1
ATOM 799 C CA . ILE A 1 96 ? -5.32 -31.906 -6.316 1 98.75 96 ILE A CA 1
ATOM 800 C C . ILE A 1 96 ? -4.945 -33.188 -5.59 1 98.75 96 ILE A C 1
ATOM 802 O O . ILE A 1 96 ? -4.922 -34.281 -6.195 1 98.75 96 ILE A O 1
ATOM 806 N N . GLU A 1 97 ? -4.695 -33.062 -4.344 1 98.38 97 GLU A N 1
ATOM 807 C CA . GLU A 1 97 ? -4.324 -34.219 -3.531 1 98.38 97 GLU A CA 1
ATOM 808 C C . GLU A 1 97 ? -5.473 -35.219 -3.445 1 98.38 97 GLU A C 1
ATOM 810 O O . GLU A 1 97 ? -5.285 -36.406 -3.703 1 98.38 97 GLU A O 1
ATOM 815 N N . ILE A 1 98 ? -6.629 -34.812 -3.15 1 98.06 98 ILE A N 1
ATOM 816 C CA . ILE A 1 98 ? -7.773 -35.688 -2.889 1 98.06 98 ILE A CA 1
ATOM 817 C C . ILE A 1 98 ? -8.273 -36.281 -4.199 1 98.06 98 ILE A C 1
ATOM 819 O O . ILE A 1 98 ? -8.516 -37.5 -4.273 1 98.06 98 ILE A O 1
ATOM 823 N N . GLU A 1 99 ? -8.375 -35.5 -5.203 1 98.19 99 GLU A N 1
ATOM 824 C CA . GLU A 1 99 ? -9.023 -35.906 -6.441 1 98.19 99 GLU A CA 1
ATOM 825 C C . GLU A 1 99 ? -8.07 -36.719 -7.32 1 98.19 99 GLU A C 1
ATOM 827 O O . GLU A 1 99 ? -8.484 -37.656 -7.98 1 98.19 99 GLU A O 1
ATOM 832 N N . PHE A 1 100 ? -6.762 -36.312 -7.273 1 98.25 100 PHE A N 1
ATOM 833 C CA . PHE A 1 100 ? -5.891 -36.906 -8.281 1 98.25 100 PHE A CA 1
ATOM 834 C C . PHE A 1 100 ? -4.746 -37.688 -7.629 1 98.25 100 PHE A C 1
ATOM 836 O O . PHE A 1 100 ? -4.016 -38.406 -8.305 1 98.25 100 PHE A O 1
ATOM 843 N N . GLY A 1 101 ? -4.461 -37.438 -6.375 1 97.88 101 GLY A N 1
ATOM 844 C CA . GLY A 1 101 ? -3.451 -38.188 -5.645 1 97.88 101 GLY A CA 1
ATOM 845 C C . GLY A 1 101 ? -2.057 -37.594 -5.797 1 97.88 101 GLY A C 1
ATOM 846 O O . GLY A 1 101 ? -1.079 -38.188 -5.336 1 97.88 101 GLY A O 1
ATOM 847 N N . TYR A 1 102 ? -1.943 -36.531 -6.488 1 98.12 102 TYR A N 1
ATOM 848 C CA . TYR A 1 102 ? -0.649 -35.875 -6.605 1 98.12 102 TYR A CA 1
ATOM 849 C C . TYR A 1 102 ? -0.251 -35.219 -5.285 1 98.12 102 TYR A C 1
ATOM 851 O O . TYR A 1 102 ? -1.071 -34.562 -4.637 1 98.12 102 TYR A O 1
ATOM 859 N N . GLN A 1 103 ? 0.959 -35.5 -4.875 1 97 103 GLN A N 1
ATOM 860 C CA . GLN A 1 103 ? 1.5 -34.938 -3.65 1 97 103 GLN A CA 1
ATOM 861 C C . GLN A 1 103 ? 2.932 -34.438 -3.857 1 97 103 GLN A C 1
ATOM 863 O O . GLN A 1 103 ? 3.809 -35.219 -4.238 1 97 103 GLN A O 1
ATOM 868 N N . ASP A 1 104 ? 3.168 -33.281 -3.668 1 97.62 104 ASP A N 1
ATOM 869 C CA . ASP A 1 104 ? 4.484 -32.625 -3.652 1 97.62 104 ASP A CA 1
ATOM 870 C C . ASP A 1 104 ? 4.48 -31.391 -2.777 1 97.62 104 ASP A C 1
ATOM 872 O O . ASP A 1 104 ? 3.861 -30.375 -3.127 1 97.62 104 ASP A O 1
ATOM 876 N N . ALA A 1 105 ? 5.172 -31.438 -1.726 1 97.62 105 ALA A N 1
ATOM 877 C CA . ALA A 1 105 ? 5.117 -30.391 -0.717 1 97.62 105 ALA A CA 1
ATOM 878 C C . ALA A 1 105 ? 5.598 -29.062 -1.289 1 97.62 105 ALA A C 1
ATOM 880 O O . ALA A 1 105 ? 5.035 -28 -0.983 1 97.62 105 ALA A O 1
ATOM 881 N N . SER A 1 106 ? 6.641 -29.062 -2.051 1 97.06 106 SER A N 1
ATOM 882 C CA . SER A 1 106 ? 7.195 -27.828 -2.598 1 97.06 106 SER A CA 1
ATOM 883 C C . SER A 1 106 ? 6.238 -27.188 -3.592 1 97.06 106 SER A C 1
ATOM 885 O O . SER A 1 106 ? 6.051 -25.969 -3.58 1 97.06 106 SER A O 1
ATOM 887 N N . VAL A 1 107 ? 5.629 -27.984 -4.457 1 98.38 107 VAL A N 1
ATOM 888 C CA . VAL A 1 107 ? 4.664 -27.484 -5.43 1 98.38 107 VAL A CA 1
ATOM 889 C C . VAL A 1 107 ? 3.445 -26.906 -4.703 1 98.38 107 VAL A C 1
ATOM 891 O O . VAL A 1 107 ? 2.979 -25.812 -5.02 1 98.38 107 VAL A O 1
ATOM 894 N N . PHE A 1 108 ? 3 -27.641 -3.682 1 98.5 108 PHE A N 1
ATOM 895 C CA . PHE A 1 108 ? 1.821 -27.219 -2.93 1 98.5 108 PHE A CA 1
ATOM 896 C C . PHE A 1 108 ? 2.09 -25.922 -2.184 1 98.5 108 PHE A C 1
ATOM 898 O O . PHE A 1 108 ? 1.235 -25.031 -2.145 1 98.5 108 PHE A O 1
ATOM 905 N N . GLN A 1 109 ? 3.252 -25.828 -1.658 1 97.81 109 GLN A N 1
ATOM 906 C CA . GLN A 1 109 ? 3.594 -24.594 -0.953 1 97.81 109 GLN A CA 1
ATOM 907 C C . GLN A 1 109 ? 3.658 -23.422 -1.914 1 97.81 109 GLN A C 1
ATOM 909 O O . GLN A 1 109 ? 3.219 -22.312 -1.579 1 97.81 109 GLN A O 1
ATOM 914 N N . ALA A 1 110 ? 4.234 -23.594 -3.082 1 98.38 110 ALA A N 1
ATOM 915 C CA . ALA A 1 110 ? 4.285 -22.547 -4.09 1 98.38 110 ALA A CA 1
ATOM 916 C C . ALA A 1 110 ? 2.883 -22.094 -4.484 1 98.38 110 ALA A C 1
ATOM 918 O O . ALA A 1 110 ? 2.619 -20.891 -4.605 1 98.38 110 ALA A O 1
ATOM 919 N N . ILE A 1 111 ? 2.023 -23.047 -4.617 1 98.69 111 ILE A N 1
ATOM 920 C CA . ILE A 1 111 ? 0.65 -22.734 -4.996 1 98.69 111 ILE A CA 1
ATOM 921 C C . ILE A 1 111 ? -0.031 -21.969 -3.871 1 98.69 111 ILE A C 1
ATOM 923 O O . ILE A 1 111 ? -0.702 -20.953 -4.121 1 98.69 111 ILE A O 1
ATOM 927 N N . ARG A 1 112 ? 0.199 -22.328 -2.65 1 96.88 112 ARG A N 1
ATOM 928 C CA . ARG A 1 112 ? -0.423 -21.672 -1.502 1 96.88 112 ARG A CA 1
ATOM 929 C C . ARG A 1 112 ? 0.002 -20.203 -1.405 1 96.88 112 ARG A C 1
ATOM 931 O O . ARG A 1 112 ? -0.789 -19.359 -1.005 1 96.88 112 ARG A O 1
ATOM 938 N N . SER A 1 113 ? 1.177 -19.906 -1.833 1 97.38 113 SER A N 1
ATOM 939 C CA . SER A 1 113 ? 1.739 -18.578 -1.602 1 97.38 113 SER A CA 1
ATOM 940 C C . SER A 1 113 ? 1.591 -17.688 -2.834 1 97.38 113 SER A C 1
ATOM 942 O O . SER A 1 113 ? 1.964 -16.516 -2.811 1 97.38 113 SER A O 1
ATOM 944 N N . HIS A 1 114 ? 0.969 -18.141 -3.877 1 98.44 114 HIS A N 1
ATOM 945 C CA . HIS A 1 114 ? 1.143 -17.438 -5.141 1 98.44 114 HIS A CA 1
ATOM 946 C C . HIS A 1 114 ? 0.277 -16.172 -5.191 1 98.44 114 HIS A C 1
ATOM 948 O O . HIS A 1 114 ? 0.476 -15.312 -6.051 1 98.44 114 HIS A O 1
ATOM 954 N N . THR A 1 115 ? -0.671 -16.062 -4.223 1 97.12 115 THR A N 1
ATOM 955 C CA . THR A 1 115 ? -1.563 -14.906 -4.254 1 97.12 115 THR A CA 1
ATOM 956 C C . THR A 1 115 ? -1.077 -13.82 -3.297 1 97.12 115 THR A C 1
ATOM 958 O O . THR A 1 115 ? -0.835 -12.688 -3.711 1 97.12 115 THR A O 1
ATOM 961 N N . MET A 1 116 ? -0.74 -14.203 -2.088 1 96.38 116 MET A N 1
ATOM 962 C CA . MET A 1 116 ? -0.421 -13.211 -1.064 1 96.38 116 MET A CA 1
ATOM 963 C C . MET A 1 116 ? 1.068 -13.227 -0.736 1 96.38 116 MET A C 1
ATOM 965 O O . MET A 1 116 ? 1.569 -12.328 -0.058 1 96.38 116 MET A O 1
ATOM 969 N N . GLY A 1 117 ? 1.747 -14.203 -1.243 1 97.5 117 GLY A N 1
ATOM 970 C CA . GLY A 1 117 ? 3.154 -14.344 -0.902 1 97.5 117 GLY A CA 1
ATOM 971 C C . GLY A 1 117 ? 3.377 -14.906 0.489 1 97.5 117 GLY A C 1
ATOM 972 O O . GLY A 1 117 ? 2.662 -15.812 0.92 1 97.5 117 GLY A O 1
ATOM 973 N N . GLY A 1 118 ? 4.473 -14.484 1.058 1 94.69 118 GLY A N 1
ATOM 974 C CA . GLY A 1 118 ? 4.855 -14.945 2.383 1 94.69 118 GLY A CA 1
ATOM 975 C C . GLY A 1 118 ? 6.16 -14.344 2.869 1 94.69 118 GLY A C 1
ATOM 976 O O . GLY A 1 118 ? 6.914 -13.758 2.084 1 94.69 118 GLY A O 1
ATOM 977 N N . LYS A 1 119 ? 6.406 -14.367 4.164 1 88.25 119 LYS A N 1
ATOM 978 C CA . LYS A 1 119 ? 7.582 -13.781 4.797 1 88.25 119 LYS A CA 1
ATOM 979 C C . LYS A 1 119 ? 8.859 -14.492 4.363 1 88.25 119 LYS A C 1
ATOM 981 O O . LYS A 1 119 ? 9.867 -13.844 4.082 1 88.25 119 LYS A O 1
ATOM 986 N N . ASN A 1 120 ? 8.82 -15.789 4.281 1 91.81 120 ASN A N 1
ATOM 987 C CA . ASN A 1 120 ? 9.992 -16.578 3.951 1 91.81 120 ASN A CA 1
ATOM 988 C C . ASN A 1 120 ? 9.727 -17.516 2.775 1 91.81 120 ASN A C 1
ATOM 990 O O . ASN A 1 120 ? 9.945 -18.719 2.875 1 91.81 120 ASN A O 1
ATOM 994 N N . MET A 1 121 ? 9.555 -16.859 1.68 1 96.56 121 MET A N 1
ATOM 995 C CA . MET A 1 121 ? 9.25 -17.672 0.503 1 96.56 121 MET A CA 1
ATOM 996 C C . MET A 1 121 ? 10.508 -18.375 -0.01 1 96.56 121 MET A C 1
ATOM 998 O O . MET A 1 121 ? 11.562 -17.766 -0.131 1 96.56 121 MET A O 1
ATOM 1002 N N . GLY A 1 122 ? 10.367 -19.625 -0.27 1 96.38 122 GLY A N 1
ATOM 1003 C CA . GLY A 1 122 ? 11.43 -20.359 -0.937 1 96.38 122 GLY A CA 1
ATOM 1004 C C . GLY A 1 122 ? 11.539 -20.047 -2.414 1 96.38 122 GLY A C 1
ATOM 1005 O O . GLY A 1 122 ? 10.766 -19.25 -2.943 1 96.38 122 GLY A O 1
ATOM 1006 N N . LEU A 1 123 ? 12.516 -20.672 -3.033 1 97.75 123 LEU A N 1
ATOM 1007 C CA . LEU A 1 123 ? 12.836 -20.359 -4.422 1 97.75 123 LEU A CA 1
ATOM 1008 C C . LEU A 1 123 ? 11.633 -20.625 -5.328 1 97.75 123 LEU A C 1
ATOM 1010 O O . LEU A 1 123 ? 11.234 -19.766 -6.102 1 97.75 123 LEU A O 1
ATOM 1014 N N . LEU A 1 124 ? 11 -21.797 -5.199 1 98.19 124 LEU A N 1
ATOM 1015 C CA . LEU A 1 124 ? 9.891 -22.141 -6.074 1 98.19 124 LEU A CA 1
ATOM 1016 C C . LEU A 1 124 ? 8.688 -21.234 -5.809 1 98.19 124 LEU A C 1
ATOM 1018 O O . LEU A 1 124 ? 7.957 -20.875 -6.738 1 98.19 124 LEU A O 1
ATOM 1022 N N . GLU A 1 125 ? 8.492 -20.859 -4.551 1 98.31 125 GLU A N 1
ATOM 1023 C CA . GLU A 1 125 ? 7.43 -19.922 -4.199 1 98.31 125 GLU A CA 1
ATOM 1024 C C . GLU A 1 125 ? 7.625 -18.578 -4.898 1 98.31 125 GLU A C 1
ATOM 1026 O O . GLU A 1 125 ? 6.691 -18.047 -5.504 1 98.31 125 GLU A O 1
ATOM 1031 N N . LYS A 1 126 ? 8.867 -18.078 -4.84 1 98.5 126 LYS A N 1
ATOM 1032 C CA . LYS A 1 126 ? 9.164 -16.812 -5.48 1 98.5 126 LYS A CA 1
ATOM 1033 C C . LYS A 1 126 ? 8.984 -16.891 -6.996 1 98.5 126 LYS A C 1
ATOM 1035 O O . LYS A 1 126 ? 8.469 -15.969 -7.617 1 98.5 126 LYS A O 1
ATOM 1040 N N . ILE A 1 127 ? 9.391 -17.953 -7.527 1 98.81 127 ILE A N 1
ATOM 1041 C CA . ILE A 1 127 ? 9.289 -18.172 -8.969 1 98.81 127 ILE A CA 1
ATOM 1042 C C . ILE A 1 127 ? 7.824 -18.141 -9.391 1 98.81 127 ILE A C 1
ATOM 1044 O O . ILE A 1 127 ? 7.453 -17.422 -10.32 1 98.81 127 ILE A O 1
ATOM 1048 N N . LEU A 1 128 ? 6.984 -18.891 -8.695 1 98.88 128 LEU A N 1
ATOM 1049 C CA . LEU A 1 128 ? 5.578 -18.953 -9.086 1 98.88 128 LEU A CA 1
ATOM 1050 C C . LEU A 1 128 ? 4.891 -17.609 -8.852 1 98.88 128 LEU A C 1
ATOM 1052 O O . LEU A 1 128 ? 4.094 -17.172 -9.672 1 98.88 128 LEU A O 1
ATOM 1056 N N . TYR A 1 129 ? 5.258 -17.047 -7.754 1 98.88 129 TYR A N 1
ATOM 1057 C CA . TYR A 1 129 ? 4.695 -15.742 -7.406 1 98.88 129 TYR A CA 1
ATOM 1058 C C . TYR A 1 129 ? 4.977 -14.719 -8.5 1 98.88 129 TYR A C 1
ATOM 1060 O O . TYR A 1 129 ? 4.055 -14.07 -9 1 98.88 129 TYR A O 1
ATOM 1068 N N . ALA A 1 130 ? 6.16 -14.594 -8.93 1 98.81 130 ALA A N 1
ATOM 1069 C CA . ALA A 1 130 ? 6.555 -13.648 -9.969 1 98.81 130 ALA A CA 1
ATOM 1070 C C . ALA A 1 130 ? 5.973 -14.047 -11.32 1 98.81 130 ALA A C 1
ATOM 1072 O O . ALA A 1 130 ? 5.516 -13.188 -12.086 1 98.81 130 ALA A O 1
ATOM 1073 N N . SER A 1 131 ? 5.941 -15.281 -11.594 1 98.88 131 SER A N 1
ATOM 1074 C CA . SER A 1 131 ? 5.449 -15.781 -12.867 1 98.88 131 SER A CA 1
ATOM 1075 C C . SER A 1 131 ? 3.959 -15.492 -13.039 1 98.88 131 SER A C 1
ATOM 1077 O O . SER A 1 131 ? 3.496 -15.227 -14.148 1 98.88 131 SER A O 1
ATOM 1079 N N . ASP A 1 132 ? 3.279 -15.625 -11.938 1 98.94 132 ASP A N 1
ATOM 1080 C CA . ASP A 1 132 ? 1.842 -15.375 -11.977 1 98.94 132 ASP A CA 1
ATOM 1081 C C . ASP A 1 132 ? 1.547 -13.961 -12.492 1 98.94 132 ASP A C 1
ATOM 1083 O O . ASP A 1 132 ? 0.62 -13.766 -13.273 1 98.94 132 ASP A O 1
ATOM 1087 N N . PHE A 1 133 ? 2.314 -13.008 -12.062 1 98.81 133 PHE A N 1
ATOM 1088 C CA . PHE A 1 133 ? 2.127 -11.633 -12.516 1 98.81 133 PHE A CA 1
ATOM 1089 C C . PHE A 1 133 ? 2.572 -11.477 -13.969 1 98.81 133 PHE A C 1
ATOM 1091 O O . PHE A 1 133 ? 1.843 -10.93 -14.797 1 98.81 133 PHE A O 1
ATOM 1098 N N . LEU A 1 134 ? 3.791 -11.953 -14.312 1 98.81 134 LEU A N 1
ATOM 1099 C CA . LEU A 1 134 ? 4.312 -11.82 -15.672 1 98.81 134 LEU A CA 1
ATOM 1100 C C . LEU A 1 134 ? 3.393 -12.5 -16.672 1 98.81 134 LEU A C 1
ATOM 1102 O O . LEU A 1 134 ? 3.266 -12.047 -17.812 1 98.81 134 LEU A O 1
ATOM 1106 N N . GLY A 1 135 ? 2.779 -13.562 -16.25 1 98.81 135 GLY A N 1
ATOM 1107 C CA . GLY A 1 135 ? 1.912 -14.32 -17.125 1 98.81 135 GLY A CA 1
ATOM 1108 C C . GLY A 1 135 ? 0.529 -13.711 -17.281 1 98.81 135 GLY A C 1
ATOM 1109 O O . GLY A 1 135 ? -0.285 -14.195 -18.062 1 98.81 135 GLY A O 1
ATOM 1110 N N . SER A 1 136 ? 0.234 -12.68 -16.547 1 98.56 136 SER A N 1
ATOM 1111 C CA . SER A 1 136 ? -1.088 -12.062 -16.594 1 98.56 136 SER A CA 1
ATOM 1112 C C . SER A 1 136 ? -1.274 -11.25 -17.859 1 98.56 136 SER A C 1
ATOM 1114 O O . SER A 1 136 ? -0.311 -10.703 -18.406 1 98.56 136 SER A O 1
ATOM 1116 N N . GLU A 1 137 ? -2.543 -11.188 -18.312 1 97.81 137 GLU A N 1
ATOM 1117 C CA . GLU A 1 137 ? -2.857 -10.328 -19.453 1 97.81 137 GLU A CA 1
ATOM 1118 C C . GLU A 1 137 ? -2.574 -8.859 -19.141 1 97.81 137 GLU A C 1
ATOM 1120 O O . GLU A 1 137 ? -2.125 -8.109 -20 1 97.81 137 GLU A O 1
ATOM 1125 N N . TYR A 1 138 ? -2.828 -8.5 -18 1 97.38 138 TYR A N 1
ATOM 1126 C CA . TYR A 1 138 ? -2.561 -7.133 -17.562 1 97.38 138 TYR A CA 1
ATOM 1127 C C . TYR A 1 138 ? -1.097 -6.766 -17.797 1 97.38 138 TYR A C 1
ATOM 1129 O O . TYR A 1 138 ? -0.793 -5.75 -18.422 1 97.38 138 TYR A O 1
ATOM 1137 N N . ALA A 1 139 ? -0.192 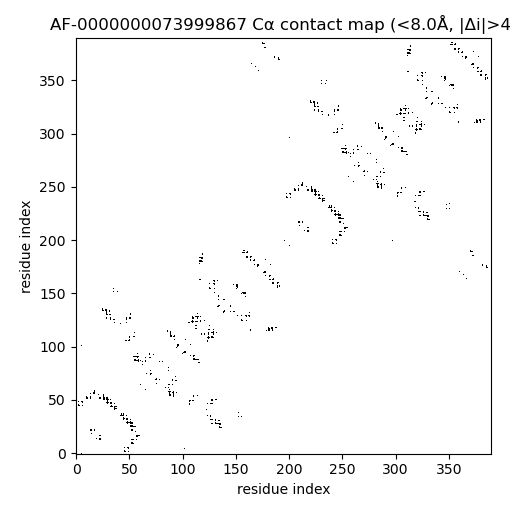-7.562 -17.234 1 98.25 139 ALA A N 1
ATOM 1138 C CA . ALA A 1 139 ? 1.234 -7.281 -17.375 1 98.25 139 ALA A CA 1
ATOM 1139 C C . ALA A 1 139 ? 1.642 -7.238 -18.844 1 98.25 139 ALA A C 1
ATOM 1141 O O . ALA A 1 139 ? 2.354 -6.324 -19.266 1 98.25 139 ALA A O 1
ATOM 1142 N N . GLY A 1 140 ? 1.148 -8.219 -19.578 1 98.19 140 GLY A N 1
ATOM 1143 C CA . GLY A 1 140 ? 1.521 -8.336 -20.984 1 98.19 140 GLY A CA 1
ATOM 1144 C C . GLY A 1 140 ? 1.118 -7.137 -21.812 1 98.19 140 GLY A C 1
ATOM 1145 O O . GLY A 1 140 ? 1.703 -6.879 -22.859 1 98.19 140 GLY A O 1
ATOM 1146 N N . ARG A 1 141 ? 0.112 -6.398 -21.359 1 97.94 141 ARG A N 1
ATOM 1147 C CA . ARG A 1 141 ? -0.411 -5.273 -22.141 1 97.94 141 ARG A CA 1
ATOM 1148 C C . ARG A 1 141 ? 0.317 -3.984 -21.781 1 97.94 141 ARG A C 1
ATOM 1150 O O . ARG A 1 141 ? 0.112 -2.951 -22.422 1 97.94 141 ARG A O 1
ATOM 1157 N N . GLN A 1 142 ? 1.166 -4.023 -20.766 1 98.06 142 GLN A N 1
ATOM 1158 C CA . GLN A 1 142 ? 1.854 -2.814 -20.328 1 98.06 142 GLN A CA 1
ATOM 1159 C C . GLN A 1 142 ? 3.039 -2.492 -21.234 1 98.06 142 GLN A C 1
ATOM 1161 O O . GLN A 1 142 ? 3.74 -3.396 -21.688 1 98.06 142 GLN A O 1
ATOM 1166 N N . GLU A 1 143 ? 3.311 -1.231 -21.391 1 98.25 143 GLU A N 1
ATOM 1167 C CA . GLU A 1 143 ? 4.469 -0.791 -22.156 1 98.25 143 GLU A CA 1
ATOM 1168 C C . GLU A 1 143 ? 5.77 -1.265 -21.531 1 98.25 143 GLU A C 1
ATOM 1170 O O . GLU A 1 143 ? 6.738 -1.563 -22.234 1 98.25 143 GLU A O 1
ATOM 1175 N N . LEU A 1 144 ? 5.785 -1.404 -20.266 1 98 144 LEU A N 1
ATOM 1176 C CA . LEU A 1 144 ? 6.992 -1.722 -19.516 1 98 144 LEU A CA 1
ATOM 1177 C C . LEU A 1 144 ? 7.219 -3.229 -19.453 1 98 144 LEU A C 1
ATOM 1179 O O . LEU A 1 144 ? 8.211 -3.691 -18.875 1 98 144 LEU A O 1
ATOM 1183 N N . PHE A 1 145 ? 6.398 -4.012 -20.109 1 98.56 145 PHE A N 1
ATOM 1184 C CA . PHE A 1 145 ? 6.414 -5.461 -19.969 1 98.56 145 PHE A CA 1
ATOM 1185 C C . PHE A 1 145 ? 7.773 -6.031 -20.344 1 98.56 145 PHE A C 1
ATOM 1187 O O . PHE A 1 145 ? 8.359 -6.812 -19.594 1 98.56 145 PHE A O 1
ATOM 1194 N N . PRO A 1 146 ? 8.367 -5.594 -21.469 1 98.62 146 PRO A N 1
ATOM 1195 C CA . PRO A 1 146 ? 9.68 -6.156 -21.797 1 98.62 146 PRO A CA 1
ATOM 1196 C C . PRO A 1 146 ? 10.742 -5.859 -20.734 1 98.62 146 PRO A C 1
ATOM 1198 O O . PRO A 1 146 ? 11.57 -6.715 -20.438 1 98.62 146 PRO A O 1
ATOM 1201 N N . PHE A 1 147 ? 10.648 -4.703 -20.25 1 98.69 147 PHE A N 1
ATOM 1202 C CA . PHE A 1 147 ? 11.578 -4.316 -19.188 1 98.69 147 PHE A CA 1
ATOM 1203 C C . PHE A 1 147 ? 11.359 -5.164 -17.953 1 98.69 147 PHE A C 1
ATOM 1205 O O . PHE A 1 147 ? 12.32 -5.617 -17.328 1 98.69 147 PHE A O 1
ATOM 1212 N N . TRP A 1 148 ? 10.086 -5.379 -17.531 1 98.56 148 TRP A N 1
ATOM 1213 C CA . TRP A 1 148 ? 9.766 -6.203 -16.359 1 98.56 148 TRP A CA 1
ATOM 1214 C C . TRP A 1 148 ? 10.328 -7.613 -16.531 1 98.56 148 TRP A C 1
ATOM 1216 O O . TRP A 1 148 ? 10.945 -8.156 -15.609 1 98.56 148 TRP A O 1
ATOM 1226 N N . VAL A 1 149 ? 10.117 -8.18 -17.688 1 98.81 149 VAL A N 1
ATOM 1227 C CA . VAL A 1 149 ? 10.562 -9.547 -17.953 1 98.81 149 VAL A CA 1
ATOM 1228 C C . VAL A 1 149 ? 12.086 -9.617 -17.828 1 98.81 149 VAL A C 1
ATOM 1230 O O . VAL A 1 149 ? 12.609 -10.484 -17.125 1 98.81 149 VAL A O 1
ATOM 1233 N N . GLU A 1 150 ? 12.781 -8.719 -18.422 1 98.69 150 GLU A N 1
ATOM 1234 C CA . GLU A 1 150 ? 14.242 -8.688 -18.375 1 98.69 150 GLU A CA 1
ATOM 1235 C C . GLU A 1 150 ? 14.742 -8.562 -16.938 1 98.69 150 GLU A C 1
ATOM 1237 O O . GLU A 1 150 ? 15.648 -9.297 -16.531 1 98.69 150 GLU A O 1
ATOM 1242 N N . LYS A 1 151 ? 14.188 -7.645 -16.172 1 98.56 151 LYS A N 1
ATOM 1243 C CA . LYS A 1 151 ? 14.641 -7.398 -14.812 1 98.56 151 LYS A CA 1
ATOM 1244 C C . LYS A 1 151 ? 14.367 -8.602 -13.914 1 98.56 151 LYS A C 1
ATOM 1246 O O . LYS A 1 151 ? 15.188 -8.945 -13.062 1 98.56 151 LYS A O 1
ATOM 1251 N N . VAL A 1 152 ? 13.219 -9.25 -14.117 1 98.69 152 VAL A N 1
ATOM 1252 C CA . VAL A 1 152 ? 12.867 -10.406 -13.297 1 98.69 152 VAL A CA 1
ATOM 1253 C C . VAL A 1 152 ? 13.805 -11.57 -13.609 1 98.69 152 VAL A C 1
ATOM 1255 O O . VAL A 1 152 ? 14.203 -12.305 -12.711 1 98.69 152 VAL A O 1
ATOM 1258 N N . GLU A 1 153 ? 14.125 -11.688 -14.891 1 98.56 153 GLU A N 1
ATOM 1259 C CA . GLU A 1 153 ? 15.031 -12.758 -15.297 1 98.56 153 GLU A CA 1
ATOM 1260 C C . GLU A 1 153 ? 16.406 -12.578 -14.656 1 98.56 153 GLU A C 1
ATOM 1262 O O . GLU A 1 153 ? 17.094 -13.562 -14.359 1 98.56 153 GLU A O 1
ATOM 1267 N N . LYS A 1 154 ? 16.766 -11.398 -14.367 1 98 154 LYS A N 1
ATOM 1268 C CA . LYS A 1 154 ? 18.078 -11.102 -13.781 1 98 154 LYS A CA 1
ATOM 1269 C C . LYS A 1 154 ? 18 -11.109 -12.258 1 98 154 LYS A C 1
ATOM 1271 O O . LYS A 1 154 ? 19 -11.398 -11.594 1 98 154 LYS A O 1
ATOM 1276 N N . ASP A 1 155 ? 16.891 -10.742 -11.734 1 97.88 155 ASP A N 1
ATOM 1277 C CA . ASP A 1 155 ? 16.703 -10.594 -10.289 1 97.88 155 ASP A CA 1
ATOM 1278 C C . ASP A 1 155 ? 15.305 -11.062 -9.875 1 97.88 155 ASP A C 1
ATOM 1280 O O . ASP A 1 155 ? 14.344 -10.281 -9.93 1 97.88 155 ASP A O 1
ATOM 1284 N N . LEU A 1 156 ? 15.219 -12.227 -9.367 1 98 156 LEU A N 1
ATOM 1285 C CA . LEU A 1 156 ? 13.938 -12.812 -9 1 98 156 LEU A CA 1
ATOM 1286 C C . LEU A 1 156 ? 13.266 -12 -7.898 1 98 156 LEU A C 1
ATOM 1288 O O . LEU A 1 156 ? 12.039 -11.883 -7.867 1 98 156 LEU A O 1
ATOM 1292 N N . ASN A 1 157 ? 14.039 -11.461 -7 1 97.56 157 ASN A N 1
ATOM 1293 C CA . ASN A 1 157 ? 13.477 -10.633 -5.938 1 97.56 157 ASN A CA 1
ATOM 1294 C C . ASN A 1 157 ? 12.781 -9.398 -6.496 1 97.56 157 ASN A C 1
ATOM 1296 O O . ASN A 1 157 ? 11.773 -8.938 -5.949 1 97.56 157 ASN A O 1
ATOM 1300 N N . PHE A 1 158 ? 13.305 -8.82 -7.527 1 98.19 158 PHE A N 1
ATOM 1301 C CA . PHE A 1 158 ? 12.617 -7.742 -8.227 1 98.19 158 PHE A CA 1
ATOM 1302 C C . PHE A 1 158 ? 11.219 -8.18 -8.641 1 98.19 158 PHE A C 1
ATOM 1304 O O . PHE A 1 158 ? 10.266 -7.402 -8.531 1 98.19 158 PHE A O 1
ATOM 1311 N N . GLY A 1 159 ? 11.117 -9.414 -9.141 1 98.56 159 GLY A N 1
ATOM 1312 C CA . GLY A 1 159 ? 9.828 -9.93 -9.547 1 98.56 159 GLY A CA 1
ATOM 1313 C C . GLY A 1 159 ? 8.836 -10.023 -8.406 1 98.56 159 GLY A C 1
ATOM 1314 O O . GLY A 1 159 ? 7.652 -9.703 -8.57 1 98.56 159 GLY A O 1
ATOM 1315 N N . VAL A 1 160 ? 9.305 -10.508 -7.27 1 98.62 160 VAL A N 1
ATOM 1316 C CA . VAL A 1 160 ? 8.453 -10.594 -6.09 1 98.62 160 VAL A CA 1
ATOM 1317 C C . VAL A 1 160 ? 7.977 -9.195 -5.695 1 98.62 160 VAL A C 1
ATOM 1319 O O . VAL A 1 160 ? 6.789 -8.984 -5.441 1 98.62 160 VAL A O 1
ATOM 1322 N N . ASN A 1 161 ? 8.891 -8.242 -5.703 1 98.5 161 ASN A N 1
ATOM 1323 C CA . ASN A 1 161 ? 8.539 -6.867 -5.371 1 98.5 161 ASN A CA 1
ATOM 1324 C C . ASN A 1 161 ? 7.523 -6.297 -6.355 1 98.5 161 ASN A C 1
ATOM 1326 O O . ASN A 1 161 ? 6.578 -5.613 -5.953 1 98.5 161 ASN A O 1
ATOM 1330 N N . LEU A 1 162 ? 7.789 -6.543 -7.594 1 98.44 162 LEU A N 1
ATOM 1331 C CA . LEU A 1 162 ? 6.906 -6.062 -8.648 1 98.44 162 LEU A CA 1
ATOM 1332 C C . LEU A 1 162 ? 5.48 -6.559 -8.438 1 98.44 162 LEU A C 1
ATOM 1334 O O . LEU A 1 162 ? 4.535 -5.766 -8.43 1 98.44 162 LEU A O 1
ATOM 1338 N N . LYS A 1 163 ? 5.332 -7.84 -8.242 1 98.69 163 LYS A N 1
ATOM 1339 C CA . LYS A 1 163 ? 4.004 -8.406 -8.039 1 98.69 163 LYS A CA 1
ATOM 1340 C C . LYS A 1 163 ? 3.371 -7.883 -6.754 1 98.69 163 LYS A C 1
ATOM 1342 O O . LYS A 1 163 ? 2.195 -7.516 -6.738 1 98.69 163 LYS A O 1
ATOM 1347 N N . ALA A 1 164 ? 4.105 -7.895 -5.684 1 98.5 164 ALA A N 1
ATOM 1348 C CA . ALA A 1 164 ? 3.578 -7.406 -4.414 1 98.5 164 ALA A CA 1
ATOM 1349 C C . ALA A 1 164 ? 3.117 -5.957 -4.531 1 98.5 164 ALA A C 1
ATOM 1351 O O . ALA A 1 164 ? 2.051 -5.594 -4.031 1 98.5 164 ALA A O 1
ATOM 1352 N N . SER A 1 165 ? 3.916 -5.121 -5.18 1 98.44 165 SER A N 1
ATOM 1353 C CA . SER A 1 165 ? 3.58 -3.717 -5.395 1 98.44 165 SER A CA 1
ATOM 1354 C C . SER A 1 165 ? 2.293 -3.572 -6.199 1 98.44 165 SER A C 1
ATOM 1356 O O . SER A 1 165 ? 1.417 -2.779 -5.844 1 98.44 165 SER A O 1
ATOM 1358 N N . GLN A 1 166 ? 2.211 -4.332 -7.23 1 97.88 166 GLN A N 1
ATOM 1359 C CA . GLN A 1 166 ? 1.018 -4.273 -8.07 1 97.88 166 GLN A CA 1
ATOM 1360 C C . GLN A 1 166 ? -0.214 -4.75 -7.305 1 97.88 166 GLN A C 1
ATOM 1362 O O . GLN A 1 166 ? -1.309 -4.207 -7.48 1 97.88 166 GLN A O 1
ATOM 1367 N N . THR A 1 167 ? 0.024 -5.781 -6.504 1 97.94 167 THR A N 1
ATOM 1368 C CA . THR A 1 167 ? -1.078 -6.285 -5.691 1 97.94 167 THR A CA 1
ATOM 1369 C C . THR A 1 167 ? -1.584 -5.211 -4.734 1 97.94 167 THR A C 1
ATOM 1371 O O . THR A 1 167 ? -2.791 -4.973 -4.641 1 97.94 167 THR A O 1
ATOM 1374 N N . ILE A 1 168 ? -0.722 -4.535 -4.074 1 98.44 168 ILE A N 1
ATOM 1375 C CA . ILE A 1 168 ? -1.1 -3.484 -3.135 1 98.44 168 ILE A CA 1
ATOM 1376 C C . ILE A 1 168 ? -1.794 -2.348 -3.881 1 98.44 168 ILE A C 1
ATOM 1378 O O . ILE A 1 168 ? -2.832 -1.85 -3.439 1 98.44 168 ILE A O 1
ATOM 1382 N N . ASN A 1 169 ? -1.245 -1.918 -5 1 97.94 169 ASN A N 1
ATOM 1383 C CA . ASN A 1 169 ? -1.865 -0.863 -5.797 1 97.94 169 ASN A CA 1
ATOM 1384 C C . ASN A 1 169 ? -3.293 -1.226 -6.191 1 97.94 169 ASN A C 1
ATOM 1386 O O . ASN A 1 169 ? -4.191 -0.386 -6.129 1 97.94 169 ASN A O 1
ATOM 1390 N N . ASN A 1 170 ? -3.426 -2.439 -6.59 1 97.19 170 ASN A N 1
ATOM 1391 C CA . ASN A 1 170 ? -4.758 -2.893 -6.98 1 97.19 170 ASN A CA 1
ATOM 1392 C C . ASN A 1 170 ? -5.73 -2.854 -5.805 1 97.19 170 ASN A C 1
ATOM 1394 O O . ASN A 1 170 ? -6.898 -2.506 -5.977 1 97.19 170 ASN A O 1
ATOM 1398 N N . LEU A 1 171 ? -5.277 -3.328 -4.652 1 97.31 171 LEU A N 1
ATOM 1399 C CA . LEU A 1 171 ? -6.117 -3.314 -3.457 1 97.31 171 LEU A CA 1
ATOM 1400 C C . LEU A 1 171 ? -6.512 -1.891 -3.086 1 97.31 171 LEU A C 1
ATOM 1402 O O . LEU A 1 171 ? -7.668 -1.632 -2.742 1 97.31 171 LEU A O 1
ATOM 1406 N N . ILE A 1 172 ? -5.562 -0.959 -3.176 1 97.88 172 ILE A N 1
ATOM 1407 C CA . ILE A 1 172 ? -5.816 0.448 -2.889 1 97.88 172 ILE A CA 1
ATOM 1408 C C . ILE A 1 172 ? -6.852 0.996 -3.867 1 97.88 172 ILE A C 1
ATOM 1410 O O . ILE A 1 172 ? -7.824 1.637 -3.459 1 97.88 172 ILE A O 1
ATOM 1414 N N . GLU A 1 173 ? -6.676 0.717 -5.086 1 96.44 173 GLU A N 1
ATOM 1415 C CA . GLU A 1 173 ? -7.578 1.2 -6.125 1 96.44 173 GLU A CA 1
ATOM 1416 C C . GLU A 1 173 ? -9 0.682 -5.906 1 96.44 173 GLU A C 1
ATOM 1418 O O . GLU A 1 173 ? -9.969 1.396 -6.152 1 96.44 173 GLU A O 1
ATOM 1423 N N . SER A 1 174 ? -9.109 -0.469 -5.402 1 95.94 174 SER A N 1
ATOM 1424 C CA . SER A 1 174 ? -10.414 -1.087 -5.211 1 95.94 174 SER A CA 1
ATOM 1425 C C . SER A 1 174 ? -10.93 -0.871 -3.791 1 95.94 174 SER A C 1
ATOM 1427 O O . SER A 1 174 ? -11.953 -1.432 -3.402 1 95.94 174 SER A O 1
ATOM 1429 N N . LYS A 1 175 ? -10.227 -0.088 -2.979 1 96.56 175 LYS A N 1
ATOM 1430 C CA . LYS A 1 175 ? -10.602 0.24 -1.606 1 96.56 175 LYS A CA 1
ATOM 1431 C C . LYS A 1 175 ? -10.766 -1.022 -0.764 1 96.56 175 LYS A C 1
ATOM 1433 O O . LYS A 1 175 ? -11.75 -1.168 -0.037 1 96.56 175 LYS A O 1
ATOM 1438 N N . ARG A 1 176 ? -9.844 -1.907 -0.824 1 96.12 176 ARG A N 1
ATOM 1439 C CA . ARG A 1 176 ? -9.828 -3.15 -0.058 1 96.12 176 ARG A CA 1
ATOM 1440 C C . ARG A 1 176 ? -8.672 -3.17 0.937 1 96.12 176 ARG A C 1
ATOM 1442 O O . ARG A 1 176 ? -7.672 -2.482 0.744 1 96.12 176 ARG A O 1
ATOM 1449 N N . PRO A 1 177 ? -8.7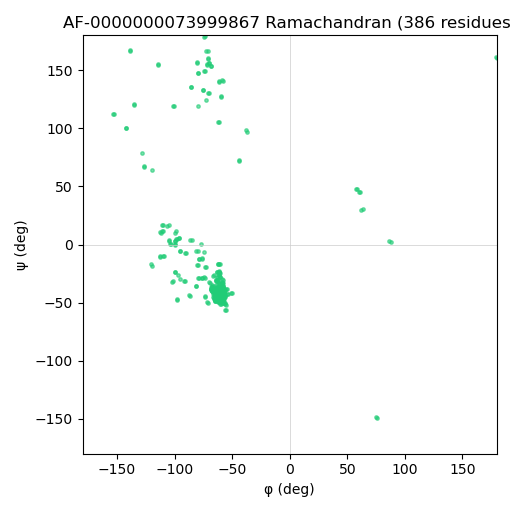97 -3.898 1.955 1 96.12 177 PRO A N 1
ATOM 1450 C CA . PRO A 1 177 ? -7.715 -3.975 2.939 1 96.12 177 PRO A CA 1
ATOM 1451 C C . PRO A 1 177 ? -6.477 -4.688 2.4 1 96.12 177 PRO A C 1
ATOM 1453 O O . PRO A 1 177 ? -6.582 -5.52 1.496 1 96.12 177 PRO A O 1
ATOM 1456 N N . ILE A 1 178 ? -5.344 -4.383 2.91 1 97.12 178 ILE A N 1
ATOM 1457 C CA . ILE A 1 178 ? -4.066 -5.02 2.604 1 97.12 178 ILE A CA 1
ATOM 1458 C C . ILE A 1 178 ? -3.705 -6.008 3.709 1 97.12 178 ILE A C 1
ATOM 1460 O O . ILE A 1 178 ? -3.555 -5.621 4.871 1 97.12 178 ILE A O 1
ATOM 1464 N N . SER A 1 179 ? -3.588 -7.211 3.363 1 94.56 179 SER A N 1
ATOM 1465 C CA . SER A 1 179 ? -3.307 -8.234 4.367 1 94.56 179 SER A CA 1
ATOM 1466 C C . SER A 1 179 ? -1.889 -8.102 4.91 1 94.56 179 SER A C 1
ATOM 1468 O O . SER A 1 179 ? -1.009 -7.559 4.238 1 94.56 179 SER A O 1
ATOM 1470 N N . GLU A 1 180 ? -1.727 -8.617 6.086 1 93.88 180 GLU A N 1
ATOM 1471 C CA . GLU A 1 180 ? -0.398 -8.633 6.691 1 93.88 180 GLU A CA 1
ATOM 1472 C C . GLU A 1 180 ? 0.589 -9.414 5.832 1 93.88 180 GLU A C 1
ATOM 1474 O O . GLU A 1 180 ? 1.747 -9.016 5.688 1 93.88 180 GLU A O 1
ATOM 1479 N N . THR A 1 181 ? 0.11 -10.453 5.297 1 94.94 181 THR A N 1
ATOM 1480 C CA . THR A 1 181 ? 0.969 -11.305 4.484 1 94.94 181 THR A CA 1
ATOM 1481 C C . THR A 1 181 ? 1.451 -10.562 3.242 1 94.94 181 THR A C 1
ATOM 1483 O O . THR A 1 181 ? 2.637 -10.602 2.908 1 94.94 181 THR A O 1
ATOM 1486 N N . THR A 1 182 ? 0.534 -9.914 2.553 1 97 182 THR A N 1
ATOM 1487 C CA . THR A 1 182 ? 0.901 -9.125 1.38 1 97 182 THR A CA 1
ATOM 1488 C C . THR A 1 182 ? 1.898 -8.031 1.752 1 97 182 THR A C 1
ATOM 1490 O O . THR A 1 182 ? 2.889 -7.824 1.048 1 97 182 THR A O 1
ATOM 1493 N N . LEU A 1 183 ? 1.646 -7.395 2.854 1 97.19 183 LEU A N 1
ATOM 1494 C CA . LEU A 1 183 ? 2.541 -6.34 3.314 1 97.19 183 LEU A CA 1
ATOM 1495 C C . LEU A 1 183 ? 3.926 -6.898 3.627 1 97.19 183 LEU A C 1
ATOM 1497 O O . LEU A 1 183 ? 4.938 -6.301 3.256 1 97.19 183 LEU A O 1
ATOM 1501 N N . GLU A 1 184 ? 3.939 -7.965 4.312 1 97 184 GLU A N 1
ATOM 1502 C CA . GLU A 1 184 ? 5.207 -8.609 4.641 1 97 184 GLU A CA 1
ATOM 1503 C C . GLU A 1 184 ? 5.973 -9 3.383 1 97 184 GLU A C 1
ATOM 1505 O O . GLU A 1 184 ? 7.195 -8.844 3.32 1 97 184 GLU A O 1
ATOM 1510 N N . THR A 1 185 ? 5.262 -9.547 2.439 1 98.25 185 THR A N 1
ATOM 1511 C CA . THR A 1 185 ? 5.879 -9.898 1.166 1 98.25 185 THR A CA 1
ATOM 1512 C C . THR A 1 185 ? 6.512 -8.68 0.511 1 98.25 185 THR A C 1
ATOM 1514 O O . THR A 1 185 ? 7.656 -8.734 0.052 1 98.25 185 THR A O 1
ATOM 1517 N N . TYR A 1 186 ? 5.805 -7.594 0.494 1 98.44 186 TYR A N 1
ATOM 1518 C CA . TYR A 1 186 ? 6.32 -6.344 -0.047 1 98.44 186 TYR A CA 1
ATOM 1519 C C . TYR A 1 186 ? 7.57 -5.898 0.702 1 98.44 186 TYR A C 1
ATOM 1521 O O . TYR A 1 186 ? 8.609 -5.629 0.088 1 98.44 186 TYR A O 1
ATOM 1529 N N . HIS A 1 187 ? 7.512 -5.957 2.016 1 97.44 187 HIS A N 1
ATOM 1530 C CA . HIS A 1 187 ? 8.625 -5.48 2.83 1 97.44 187 HIS A CA 1
ATOM 1531 C C . HIS A 1 187 ? 9.859 -6.355 2.633 1 97.44 187 HIS A C 1
ATOM 1533 O O . HIS A 1 187 ? 10.977 -5.844 2.537 1 97.44 187 HIS A O 1
ATOM 1539 N N . ASN A 1 188 ? 9.648 -7.578 2.529 1 96.94 188 ASN A N 1
ATOM 1540 C CA . ASN A 1 188 ? 10.758 -8.516 2.377 1 96.94 188 ASN A CA 1
ATOM 1541 C C . ASN A 1 188 ? 11.375 -8.43 0.984 1 96.94 188 ASN A C 1
ATOM 1543 O O . ASN A 1 188 ? 12.484 -8.922 0.758 1 96.94 188 ASN A O 1
ATOM 1547 N N . SER A 1 189 ? 10.648 -7.891 0.066 1 97.38 189 SER A N 1
ATOM 1548 C CA . SER A 1 189 ? 11.117 -7.848 -1.313 1 97.38 189 SER A CA 1
ATOM 1549 C C . SER A 1 189 ? 11.797 -6.516 -1.624 1 97.38 189 SER A C 1
ATOM 1551 O O . SER A 1 189 ? 12.297 -6.312 -2.732 1 97.38 189 SER A O 1
ATOM 1553 N N . LEU A 1 190 ? 11.75 -5.559 -0.637 1 96.75 190 LEU A N 1
ATOM 1554 C CA . LEU A 1 190 ? 12.383 -4.262 -0.855 1 96.75 190 LEU A CA 1
ATOM 1555 C C . LEU A 1 190 ? 13.883 -4.422 -1.086 1 96.75 190 LEU A C 1
ATOM 1557 O O . LEU A 1 190 ? 14.516 -5.289 -0.481 1 96.75 190 LEU A O 1
ATOM 1561 N N . PRO A 1 191 ? 14.328 -3.629 -2.01 1 91.75 191 PRO A N 1
ATOM 1562 C CA . PRO A 1 191 ? 15.773 -3.703 -2.236 1 91.75 191 PRO A CA 1
ATOM 1563 C C . PRO A 1 191 ? 16.578 -3.365 -0.988 1 91.75 191 PRO A C 1
ATOM 1565 O O . PRO A 1 191 ? 16.188 -2.502 -0.203 1 91.75 191 PRO A O 1
ATOM 1568 N N . LYS A 1 192 ? 17.469 -4.211 -0.633 1 77.12 192 LYS A N 1
ATOM 1569 C CA . LYS A 1 192 ? 18.328 -3.963 0.517 1 77.12 192 LYS A CA 1
ATOM 1570 C C . LYS A 1 192 ? 19.188 -2.729 0.296 1 77.12 192 LYS A C 1
ATOM 1572 O O . LYS A 1 192 ? 19.688 -2.496 -0.812 1 77.12 192 LYS A O 1
ATOM 1577 N N . ASN A 1 193 ? 18.922 -1.529 0.945 1 59.09 193 ASN A N 1
ATOM 1578 C CA . ASN A 1 193 ? 19.766 -0.35 0.833 1 59.09 193 ASN A CA 1
ATOM 1579 C C . ASN A 1 193 ? 21.25 -0.713 0.953 1 59.09 193 ASN A C 1
ATOM 1581 O O . ASN A 1 193 ? 21.672 -1.314 1.944 1 59.09 193 ASN A O 1
ATOM 1585 N N . THR A 1 194 ? 21.938 -1.343 -0.02 1 41.03 194 THR A N 1
ATOM 1586 C CA . THR A 1 194 ? 23.391 -1.312 0.102 1 41.03 194 THR A CA 1
ATOM 1587 C C . THR A 1 194 ? 23.859 0.034 0.649 1 41.03 194 THR A C 1
ATOM 1589 O O . THR A 1 194 ? 23.578 1.081 0.065 1 41.03 194 THR A O 1
ATOM 1592 N N . GLU A 1 195 ? 24.094 0.118 1.9 1 28.67 195 GLU A N 1
ATOM 1593 C CA . GLU A 1 195 ? 25.141 1.094 2.236 1 28.67 195 GLU A CA 1
ATOM 1594 C C . GLU A 1 195 ? 26.375 0.894 1.379 1 28.67 195 GLU A C 1
ATOM 1596 O O . GLU A 1 195 ? 26.828 -0.237 1.178 1 28.67 195 GLU A O 1
ATOM 1601 N N . MET B 1 1 ? -3.158 35.344 24.453 1 85.69 1 MET B N 1
ATOM 1602 C CA . MET B 1 1 ? -3.32 35.688 23.031 1 85.69 1 MET B CA 1
ATOM 1603 C C . MET B 1 1 ? -4.465 34.875 22.422 1 85.69 1 MET B C 1
ATOM 1605 O O . MET B 1 1 ? -4.645 33.719 22.734 1 85.69 1 MET B O 1
ATOM 1609 N N . SER B 1 2 ? -5.285 35.562 21.734 1 91.25 2 SER B N 1
ATOM 1610 C CA . SER B 1 2 ? -6.383 34.906 21.016 1 91.25 2 SER B CA 1
ATOM 1611 C C . SER B 1 2 ? -5.879 34.156 19.812 1 91.25 2 SER B C 1
ATOM 1613 O O . SER B 1 2 ? -4.711 34.281 19.438 1 91.25 2 SER B O 1
ATOM 1615 N N . GLU B 1 3 ? -6.707 33.344 19.297 1 92.94 3 GLU B N 1
ATOM 1616 C CA . GLU B 1 3 ? -6.344 32.625 18.078 1 92.94 3 GLU B CA 1
ATOM 1617 C C . GLU B 1 3 ? -6 33.594 16.953 1 92.94 3 GLU B C 1
ATOM 1619 O O . GLU B 1 3 ? -5.074 33.375 16.172 1 92.94 3 GLU B O 1
ATOM 1624 N N . ASP B 1 4 ? -6.68 34.656 16.938 1 95.5 4 ASP B N 1
ATOM 1625 C CA . ASP B 1 4 ? -6.41 35.688 15.922 1 95.5 4 ASP B CA 1
ATOM 1626 C C . ASP B 1 4 ? -5.012 36.281 16.094 1 95.5 4 ASP B C 1
ATOM 1628 O O . ASP B 1 4 ? -4.312 36.531 15.109 1 95.5 4 ASP B O 1
ATOM 1632 N N . ASP B 1 5 ? -4.668 36.531 17.266 1 97.69 5 ASP B N 1
ATOM 1633 C CA . ASP B 1 5 ? -3.336 37.031 17.562 1 97.69 5 ASP B CA 1
ATOM 1634 C C . ASP B 1 5 ? -2.256 36.062 17.109 1 97.69 5 ASP B C 1
ATOM 1636 O O . ASP B 1 5 ? -1.255 36.438 16.516 1 97.69 5 ASP B O 1
ATOM 1640 N N . TRP B 1 6 ? -2.457 34.844 17.438 1 98.06 6 TRP B N 1
ATOM 1641 C CA . TRP B 1 6 ? -1.502 33.812 17.047 1 98.06 6 TRP B CA 1
ATOM 1642 C C . TRP B 1 6 ? -1.412 33.688 15.531 1 98.06 6 TRP B C 1
ATOM 1644 O O . TRP B 1 6 ? -0.32 33.531 14.977 1 98.06 6 TRP B O 1
ATOM 1654 N N . ILE B 1 7 ? -2.576 33.75 14.867 1 98.25 7 ILE B N 1
ATOM 1655 C CA . ILE B 1 7 ? -2.6 33.656 13.406 1 98.25 7 ILE B CA 1
ATOM 1656 C C . ILE B 1 7 ? -1.777 34.812 12.82 1 98.25 7 ILE B C 1
ATOM 1658 O O . ILE B 1 7 ? -0.953 34.594 11.93 1 98.25 7 ILE B O 1
ATOM 1662 N N . GLU B 1 8 ? -2.041 35.938 13.32 1 98.25 8 GLU B N 1
ATOM 1663 C CA . GLU B 1 8 ? -1.288 37.094 12.844 1 98.25 8 GLU B CA 1
ATOM 1664 C C . GLU B 1 8 ? 0.206 36.938 13.109 1 98.25 8 GLU B C 1
ATOM 1666 O O . GLU B 1 8 ? 1.027 37.188 12.219 1 98.25 8 GLU B O 1
ATOM 1671 N N . PHE B 1 9 ? 0.55 36.562 14.258 1 98.56 9 PHE B N 1
ATOM 1672 C CA . PHE B 1 9 ? 1.944 36.406 14.648 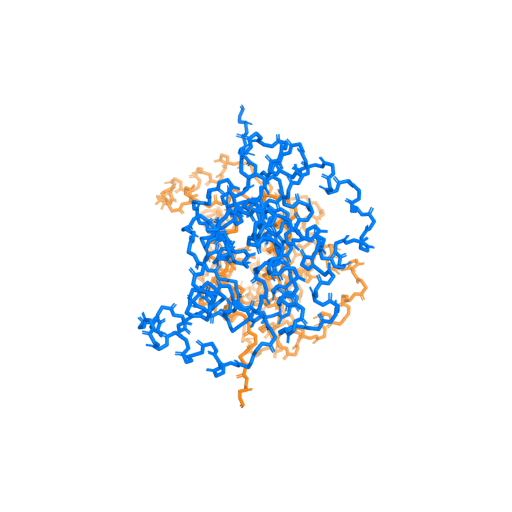1 98.56 9 PHE B CA 1
ATOM 1673 C C . PHE B 1 9 ? 2.631 35.375 13.773 1 98.56 9 PHE B C 1
ATOM 1675 O O . PHE B 1 9 ? 3.68 35.625 13.18 1 98.56 9 PHE B O 1
ATOM 1682 N N . PHE B 1 10 ? 2.025 34.219 13.648 1 98.69 10 PHE B N 1
ATOM 1683 C CA . PHE B 1 10 ? 2.674 33.094 12.961 1 98.69 10 PHE B CA 1
ATOM 1684 C C . PHE B 1 10 ? 2.68 33.344 11.453 1 98.69 10 PHE B C 1
ATOM 1686 O O . PHE B 1 10 ? 3.568 32.844 10.75 1 98.69 10 PHE B O 1
ATOM 1693 N N . SER B 1 11 ? 1.684 34.094 10.922 1 98.5 11 SER B N 1
ATOM 1694 C CA . SER B 1 11 ? 1.678 34.406 9.5 1 98.5 11 SER B CA 1
ATOM 1695 C C . SER B 1 11 ? 2.912 35.219 9.117 1 98.5 11 SER B C 1
ATOM 1697 O O . SER B 1 11 ? 3.35 35.188 7.965 1 98.5 11 SER B O 1
ATOM 1699 N N . LYS B 1 12 ? 3.486 35.906 10.094 1 98.5 12 LYS B N 1
ATOM 1700 C CA . LYS B 1 12 ? 4.699 36.688 9.859 1 98.5 12 LYS B CA 1
ATOM 1701 C C . LYS B 1 12 ? 5.945 35.875 10.234 1 98.5 12 LYS B C 1
ATOM 1703 O O . LYS B 1 12 ? 7.008 36.062 9.641 1 98.5 12 LYS B O 1
ATOM 1708 N N . GLU B 1 13 ? 5.828 35.031 11.125 1 98.69 13 GLU B N 1
ATOM 1709 C CA . GLU B 1 13 ? 6.984 34.344 11.695 1 98.69 13 GLU B CA 1
ATOM 1710 C C . GLU B 1 13 ? 7.348 33.125 10.875 1 98.69 13 GLU B C 1
ATOM 1712 O O . GLU B 1 13 ? 8.516 32.875 10.578 1 98.69 13 GLU B O 1
ATOM 1717 N N . VAL B 1 14 ? 6.355 32.281 10.445 1 98.75 14 VAL B N 1
ATOM 1718 C CA . VAL B 1 14 ? 6.578 30.969 9.82 1 98.75 14 VAL B CA 1
ATOM 1719 C C . VAL B 1 14 ? 7.379 31.141 8.531 1 98.75 14 VAL B C 1
ATOM 1721 O O . VAL B 1 14 ? 8.312 30.375 8.266 1 98.75 14 VAL B O 1
ATOM 1724 N N . PRO B 1 15 ? 7.062 32.188 7.738 1 98.56 15 PRO B N 1
ATOM 1725 C CA . PRO B 1 15 ? 7.801 32.344 6.484 1 98.56 15 PRO B CA 1
ATOM 1726 C C . PRO B 1 15 ? 9.305 32.531 6.707 1 98.56 15 PRO B C 1
ATOM 1728 O O . PRO B 1 15 ? 10.094 32.344 5.785 1 98.56 15 PRO B O 1
ATOM 1731 N N . LYS B 1 16 ? 9.75 32.875 7.906 1 98.44 16 LYS B N 1
ATOM 1732 C CA . LYS B 1 16 ? 11.156 33.062 8.219 1 98.44 16 LYS B CA 1
ATOM 1733 C C . LYS B 1 16 ? 11.875 31.734 8.367 1 98.44 16 LYS B C 1
ATOM 1735 O O . LYS B 1 16 ? 13.109 31.672 8.367 1 98.44 16 LYS B O 1
ATOM 1740 N N . HIS B 1 17 ? 11.125 30.672 8.438 1 98.38 17 HIS B N 1
ATOM 1741 C CA . HIS B 1 17 ? 11.711 29.375 8.781 1 98.38 17 HIS B CA 1
ATOM 1742 C C . HIS B 1 17 ? 11.641 28.422 7.602 1 98.38 17 HIS B C 1
ATOM 1744 O O . HIS B 1 17 ? 12.234 27.344 7.645 1 98.38 17 HIS B O 1
ATOM 1750 N N . ILE B 1 18 ? 10.938 28.734 6.555 1 98.56 18 ILE B N 1
ATOM 1751 C CA . ILE B 1 18 ? 10.742 27.844 5.414 1 98.56 18 ILE B CA 1
ATOM 1752 C C . ILE B 1 18 ? 10.836 28.641 4.117 1 98.56 18 ILE B C 1
ATOM 1754 O O . ILE B 1 18 ? 10.836 29.875 4.141 1 98.56 18 ILE B O 1
ATOM 1758 N N . THR B 1 19 ? 10.953 27.984 2.996 1 98.56 19 THR B N 1
ATOM 1759 C CA . THR B 1 19 ? 11.016 28.656 1.7 1 98.56 19 THR B CA 1
ATOM 1760 C C . THR B 1 19 ? 9.664 29.25 1.334 1 98.56 19 THR B C 1
ATOM 1762 O O . THR B 1 19 ? 8.641 28.891 1.922 1 98.56 19 THR B O 1
ATOM 1765 N N . GLU B 1 20 ? 9.703 30.156 0.443 1 98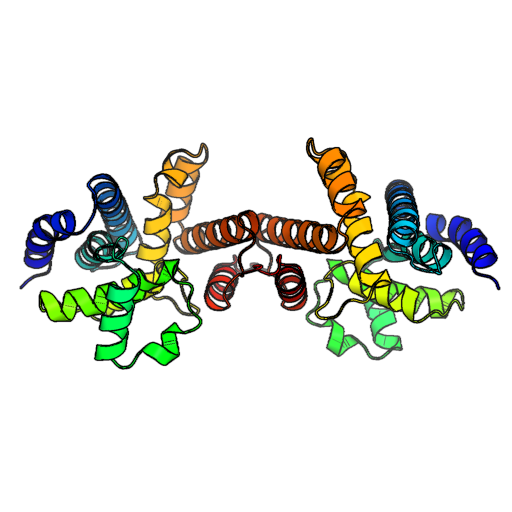.38 20 GLU B N 1
ATOM 1766 C CA . GLU B 1 20 ? 8.477 30.766 -0.041 1 98.38 20 GLU B CA 1
ATOM 1767 C C . GLU B 1 20 ? 7.52 29.719 -0.612 1 98.38 20 GLU B C 1
ATOM 1769 O O . GLU B 1 20 ? 6.309 29.781 -0.376 1 98.38 20 GLU B O 1
ATOM 1774 N N . SER B 1 21 ? 8.039 28.781 -1.362 1 98.38 21 SER B N 1
ATOM 1775 C CA . SER B 1 21 ? 7.211 27.719 -1.933 1 98.38 21 SER B CA 1
ATOM 1776 C C . SER B 1 21 ? 6.512 26.906 -0.842 1 98.38 21 SER B C 1
ATOM 1778 O O . SER B 1 21 ? 5.328 26.594 -0.959 1 98.38 21 SER B O 1
ATOM 1780 N N . ARG B 1 22 ? 7.234 26.594 0.193 1 98.69 22 ARG B N 1
ATOM 1781 C CA . ARG B 1 22 ? 6.652 25.844 1.3 1 98.69 22 ARG B CA 1
ATOM 1782 C C . ARG B 1 22 ? 5.613 26.688 2.039 1 98.69 22 ARG B C 1
ATOM 1784 O O . ARG B 1 22 ? 4.598 26.156 2.498 1 98.69 22 ARG B O 1
ATOM 1791 N N . TRP B 1 23 ? 5.875 27.984 2.164 1 98.75 23 TRP B N 1
ATOM 1792 C CA . TRP B 1 23 ? 4.906 28.859 2.807 1 98.75 23 TRP B CA 1
ATOM 1793 C C . TRP B 1 23 ? 3.604 28.906 2.012 1 98.75 23 TRP B C 1
ATOM 1795 O O . TRP B 1 23 ? 2.514 28.859 2.59 1 98.75 23 TRP B O 1
ATOM 1805 N N . GLN B 1 24 ? 3.711 28.984 0.705 1 98.81 24 GLN B N 1
ATOM 1806 C CA . GLN B 1 24 ? 2.514 28.938 -0.128 1 98.81 24 GLN B CA 1
ATOM 1807 C C . GLN B 1 24 ? 1.74 27.641 0.084 1 98.81 24 GLN B C 1
ATOM 1809 O O . GLN B 1 24 ? 0.508 27.641 0.117 1 98.81 24 GLN B O 1
ATOM 1814 N N . HIS B 1 25 ? 2.434 26.531 0.212 1 98.88 25 HIS B N 1
ATOM 1815 C CA . HIS B 1 25 ? 1.798 25.266 0.559 1 98.88 25 HIS B CA 1
ATOM 1816 C C . HIS B 1 25 ? 1.032 25.375 1.872 1 98.88 25 HIS B C 1
ATOM 1818 O O . HIS B 1 25 ? -0.137 24.984 1.949 1 98.88 25 HIS B O 1
ATOM 1824 N N . CYS B 1 26 ? 1.689 25.906 2.877 1 98.94 26 CYS B N 1
ATOM 1825 C CA . CYS B 1 26 ? 1.056 26.047 4.184 1 98.94 26 CYS B CA 1
ATOM 1826 C C . CYS B 1 26 ? -0.225 26.875 4.082 1 98.94 26 CYS B C 1
ATOM 1828 O O . CYS B 1 26 ? -1.228 26.547 4.723 1 98.94 26 CYS B O 1
ATOM 1830 N N . LEU B 1 27 ? -0.155 27.922 3.283 1 98.88 27 LEU B N 1
ATOM 1831 C CA . LEU B 1 27 ? -1.323 28.781 3.129 1 98.88 27 LEU B CA 1
ATOM 1832 C C . LEU B 1 27 ? -2.469 28.031 2.465 1 98.88 27 LEU B C 1
ATOM 1834 O O . LEU B 1 27 ? -3.623 28.141 2.885 1 98.88 27 LEU B O 1
ATOM 1838 N N . ARG B 1 28 ? -2.168 27.266 1.416 1 98.88 28 ARG B N 1
ATOM 1839 C CA . ARG B 1 28 ? -3.201 26.453 0.773 1 98.88 28 ARG B CA 1
ATOM 1840 C C . ARG B 1 28 ? -3.795 25.438 1.749 1 98.88 28 ARG B C 1
ATOM 1842 O O . ARG B 1 28 ? -5.016 25.297 1.826 1 98.88 28 ARG B O 1
ATOM 1849 N N . VAL B 1 29 ? -2.934 24.812 2.506 1 98.94 29 VAL B N 1
ATOM 1850 C CA . VAL B 1 29 ? -3.377 23.828 3.488 1 98.94 29 VAL B CA 1
ATOM 1851 C C . VAL B 1 29 ? -4.27 24.5 4.527 1 98.94 29 VAL B C 1
ATOM 1853 O O . VAL B 1 29 ? -5.332 23.984 4.875 1 98.94 29 VAL B O 1
ATOM 1856 N N . ALA B 1 30 ? -3.836 25.672 5.008 1 98.88 30 ALA B N 1
ATOM 1857 C CA . ALA B 1 30 ? -4.598 26.422 6.012 1 98.88 30 ALA B CA 1
ATOM 1858 C C . ALA B 1 30 ? -5.984 26.781 5.488 1 98.88 30 ALA B C 1
ATOM 1860 O O . ALA B 1 30 ? -6.977 26.641 6.207 1 98.88 30 ALA B O 1
ATOM 1861 N N . ASN B 1 31 ? -6.059 27.188 4.312 1 98.81 31 ASN B N 1
ATOM 1862 C CA . ASN B 1 31 ? -7.336 27.578 3.725 1 98.81 31 ASN B CA 1
ATOM 1863 C C . ASN B 1 31 ? -8.266 26.375 3.572 1 98.81 31 ASN B C 1
ATOM 1865 O O . ASN B 1 31 ? -9.461 26.469 3.863 1 98.81 31 ASN B O 1
ATOM 1869 N N . PHE B 1 32 ? -7.781 25.25 3.076 1 98.88 32 PHE B N 1
ATOM 1870 C CA . PHE B 1 32 ? -8.586 24.031 3.002 1 98.88 32 PHE B CA 1
ATOM 1871 C C . PHE B 1 32 ? -9.023 23.594 4.391 1 98.88 32 PHE B C 1
ATOM 1873 O O . PHE B 1 32 ? -10.18 23.203 4.586 1 98.88 32 PHE B O 1
ATOM 1880 N N . ALA B 1 33 ? -8.07 23.656 5.316 1 98.88 33 ALA B N 1
ATOM 1881 C CA . ALA B 1 33 ? -8.391 23.234 6.676 1 98.88 33 ALA B CA 1
ATOM 1882 C C . ALA B 1 33 ? -9.523 24.062 7.258 1 98.88 33 ALA B C 1
ATOM 1884 O O . ALA B 1 33 ? -10.453 23.531 7.867 1 98.88 33 ALA B O 1
ATOM 1885 N N . LYS B 1 34 ? -9.398 25.375 7.082 1 98.69 34 LYS B N 1
ATOM 1886 C CA . LYS B 1 34 ? -10.461 26.266 7.539 1 98.69 34 LYS B CA 1
ATOM 1887 C C . LYS B 1 34 ? -11.797 25.922 6.891 1 98.69 34 LYS B C 1
ATOM 1889 O O . LYS B 1 34 ? -12.812 25.797 7.574 1 98.69 34 LYS B O 1
ATOM 1894 N N . ARG B 1 35 ? -11.805 25.734 5.629 1 98.44 35 ARG B N 1
ATOM 1895 C CA . ARG B 1 35 ? -13.023 25.422 4.875 1 98.44 35 ARG B CA 1
ATOM 1896 C C . ARG B 1 35 ? -13.633 24.109 5.344 1 98.44 35 ARG B C 1
ATOM 1898 O O . ARG B 1 35 ? -14.828 24.031 5.605 1 98.44 35 ARG B O 1
ATOM 1905 N N . LEU B 1 36 ? -12.82 23.094 5.43 1 98.69 36 LEU B N 1
ATOM 1906 C CA . LEU B 1 36 ? -13.297 21.781 5.855 1 98.69 36 LEU B CA 1
ATOM 1907 C C . LEU B 1 36 ? -13.812 21.828 7.293 1 98.69 36 LEU B C 1
ATOM 1909 O O . LEU B 1 36 ? -14.758 21.125 7.645 1 98.69 36 LEU B O 1
ATOM 1913 N N . SER B 1 37 ? -13.078 22.594 8.109 1 98.38 37 SER B N 1
ATOM 1914 C CA . SER B 1 37 ? -13.555 22.781 9.477 1 98.38 37 SER B CA 1
ATOM 1915 C C . SER B 1 37 ? -14.969 23.344 9.492 1 98.38 37 SER B C 1
ATOM 1917 O O . SER B 1 37 ? -15.82 22.891 10.258 1 98.38 37 SER B O 1
ATOM 1919 N N . ASP B 1 38 ? -15.18 24.281 8.703 1 97.19 38 ASP B N 1
ATOM 1920 C CA . ASP B 1 38 ? -16.5 24.906 8.602 1 97.19 38 ASP B CA 1
ATOM 1921 C C . ASP B 1 38 ? -17.547 23.891 8.133 1 97.19 38 ASP B C 1
ATOM 1923 O O . ASP B 1 38 ? -18.609 23.766 8.75 1 97.19 38 ASP B O 1
ATOM 1927 N N . LEU B 1 39 ? -17.281 23.188 7.184 1 97.75 39 LEU B N 1
ATOM 1928 C CA . LEU B 1 39 ? -18.203 22.234 6.574 1 97.75 39 LEU B CA 1
ATOM 1929 C C . LEU B 1 39 ? -18.516 21.078 7.531 1 97.75 39 LEU B C 1
ATOM 1931 O O . LEU B 1 39 ? -19.578 20.453 7.434 1 97.75 39 LEU B O 1
ATOM 1935 N N . ASN B 1 40 ? -17.609 20.766 8.445 1 96.62 40 ASN B N 1
ATOM 1936 C CA . ASN B 1 40 ? -17.812 19.672 9.391 1 96.62 40 ASN B CA 1
ATOM 1937 C C . ASN B 1 40 ? -18.281 20.188 10.742 1 96.62 40 ASN B C 1
ATOM 1939 O O . ASN B 1 40 ? -18.203 19.484 11.75 1 96.62 40 ASN B O 1
ATOM 1943 N N . HIS B 1 41 ? -18.594 21.359 10.812 1 92.94 41 HIS B N 1
ATOM 1944 C CA . HIS B 1 41 ? -19.172 22 11.992 1 92.94 41 HIS B CA 1
ATOM 1945 C C . HIS B 1 41 ? -18.188 21.969 13.164 1 92.94 41 HIS B C 1
ATOM 1947 O O . HIS B 1 41 ? -18.594 21.672 14.297 1 92.94 41 HIS B O 1
ATOM 1953 N N . ASN B 1 42 ? -16.984 22 12.695 1 85.44 42 ASN B N 1
ATOM 1954 C CA . ASN B 1 42 ? -15.969 22.203 13.727 1 85.44 42 ASN B CA 1
ATOM 1955 C C . ASN B 1 42 ? -15.969 23.641 14.25 1 85.44 42 ASN B C 1
ATOM 1957 O O . ASN B 1 42 ? -15.867 24.578 13.461 1 85.44 42 ASN B O 1
ATOM 1961 N N . GLN B 1 43 ? -16.109 23.781 15.469 1 81.69 43 GLN B N 1
ATOM 1962 C CA . GLN B 1 43 ? -16.391 25.078 16.094 1 81.69 43 GLN B CA 1
ATOM 1963 C C . GLN B 1 43 ? -15.141 25.969 16.109 1 81.69 43 GLN B C 1
ATOM 1965 O O . GLN B 1 43 ? -15.242 27.172 16.297 1 81.69 43 GLN B O 1
ATOM 1970 N N . ASN B 1 44 ? -14.031 25.406 15.711 1 91.19 44 ASN B N 1
ATOM 1971 C CA . ASN B 1 44 ? -12.859 26.266 15.805 1 91.19 44 ASN B CA 1
ATOM 1972 C C . ASN B 1 44 ? -12.078 26.312 14.492 1 91.19 44 ASN B C 1
ATOM 1974 O O . ASN B 1 44 ? -11 25.719 14.391 1 91.19 44 ASN B O 1
ATOM 1978 N N . GLN B 1 45 ? -12.539 27.062 13.555 1 96.69 45 GLN B N 1
ATOM 1979 C CA . GLN B 1 45 ? -11.938 27.219 12.242 1 96.69 45 GLN B CA 1
ATOM 1980 C C . GLN B 1 45 ? -10.562 27.859 12.336 1 96.69 45 GLN B C 1
ATOM 1982 O O . GLN B 1 45 ? -9.672 27.578 11.531 1 96.69 45 GLN B O 1
ATOM 1987 N N . LYS B 1 46 ? -10.453 28.688 13.336 1 97.5 46 LYS B N 1
ATOM 1988 C CA . LYS B 1 46 ? -9.18 29.391 13.516 1 97.5 46 LYS B CA 1
ATOM 1989 C C . LYS B 1 46 ? -8.078 28.422 13.906 1 97.5 46 LYS B C 1
ATOM 1991 O O . LYS B 1 46 ? -6.938 28.547 13.453 1 97.5 46 LYS B O 1
ATOM 1996 N N . LYS B 1 47 ? -8.398 27.422 14.727 1 97.69 47 LYS B N 1
ATOM 1997 C CA . LYS B 1 47 ? -7.43 26.391 15.086 1 97.69 47 LYS B CA 1
ATOM 1998 C C . LYS B 1 47 ? -7.023 25.562 13.875 1 97.69 47 LYS B C 1
ATOM 2000 O O . LYS B 1 47 ? -5.855 25.203 13.719 1 97.69 47 LYS B O 1
ATOM 2005 N N . ALA B 1 48 ? -8.031 25.297 13.023 1 98.62 48 ALA B N 1
ATOM 2006 C CA . ALA B 1 48 ? -7.738 24.562 11.797 1 98.62 48 ALA B CA 1
ATOM 2007 C C . ALA B 1 48 ? -6.777 25.344 10.906 1 98.62 48 ALA B C 1
ATOM 2009 O O . ALA B 1 48 ? -5.805 24.781 10.391 1 98.62 48 ALA B O 1
ATOM 2010 N N . TYR B 1 49 ? -7.074 26.594 10.789 1 98.75 49 TYR B N 1
ATOM 2011 C CA . TYR B 1 49 ? -6.211 27.469 10 1 98.75 49 TYR B CA 1
ATOM 2012 C C . TYR B 1 49 ? -4.805 27.516 10.586 1 98.75 49 TYR B C 1
ATOM 2014 O O . TYR B 1 49 ? -3.816 27.406 9.852 1 98.75 49 TYR B O 1
ATOM 2022 N N . LEU B 1 50 ? -4.738 27.672 11.867 1 98.69 50 LEU B N 1
ATOM 2023 C CA . LEU B 1 50 ? -3.453 27.75 12.562 1 98.69 50 LEU B CA 1
ATOM 2024 C C . LEU B 1 50 ? -2.66 26.453 12.359 1 98.69 50 LEU B C 1
ATOM 2026 O O . LEU B 1 50 ? -1.46 26.5 12.078 1 98.69 50 LEU B O 1
ATOM 2030 N N . ALA B 1 51 ? -3.291 25.297 12.523 1 98.75 51 ALA B N 1
ATOM 2031 C CA . ALA B 1 51 ? -2.621 24.016 12.281 1 98.75 51 ALA B CA 1
ATOM 2032 C C . ALA B 1 51 ? -2.025 23.969 10.875 1 98.75 51 ALA B C 1
ATOM 2034 O O . ALA B 1 51 ? -0.917 23.469 10.688 1 98.75 51 ALA B O 1
ATOM 2035 N N . GLY B 1 52 ? -2.756 24.531 9.906 1 98.88 52 GLY B N 1
ATOM 2036 C CA . GLY B 1 52 ? -2.311 24.562 8.523 1 98.88 52 GLY B CA 1
ATOM 2037 C C . GLY B 1 52 ? -1.058 25.391 8.312 1 98.88 52 GLY B C 1
ATOM 2038 O O . GLY B 1 52 ? -0.139 24.969 7.602 1 98.88 52 GLY B O 1
ATOM 2039 N N . ILE B 1 53 ? -0.97 26.531 8.922 1 98.62 53 ILE B N 1
ATOM 2040 C CA . ILE B 1 53 ? 0.178 27.391 8.656 1 98.62 53 ILE B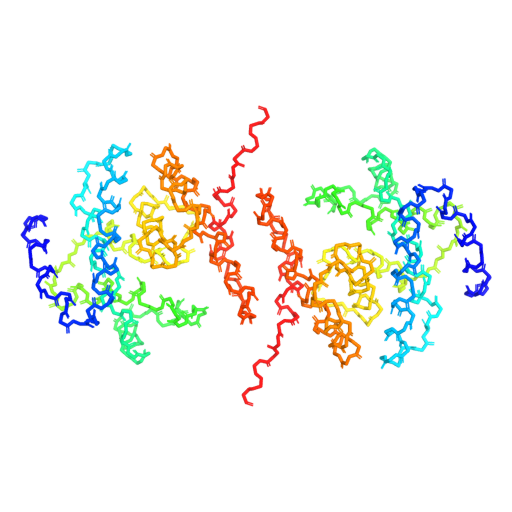 CA 1
ATOM 2041 C C . ILE B 1 53 ? 1.381 26.906 9.461 1 98.62 53 ILE B C 1
ATOM 2043 O O . ILE B 1 53 ? 2.527 27.188 9.102 1 98.62 53 ILE B O 1
ATOM 2047 N N . LEU B 1 54 ? 1.139 26.078 10.5 1 98.88 54 LEU B N 1
ATOM 2048 C CA . LEU B 1 54 ? 2.209 25.734 11.43 1 98.88 54 LEU B CA 1
ATOM 2049 C C . LEU B 1 54 ? 2.791 24.359 11.102 1 98.88 54 LEU B C 1
ATOM 2051 O O . LEU B 1 54 ? 3.908 24.047 11.516 1 98.88 54 LEU B O 1
ATOM 2055 N N . HIS B 1 55 ? 2.078 23.469 10.445 1 98.88 55 HIS B N 1
ATOM 2056 C CA . HIS B 1 55 ? 2.34 22.047 10.453 1 98.88 55 HIS B CA 1
ATOM 2057 C C . HIS B 1 55 ? 3.727 21.734 9.898 1 98.88 55 HIS B C 1
ATOM 2059 O O . HIS B 1 55 ? 4.371 20.766 10.32 1 98.88 55 HIS B O 1
ATOM 2065 N N . ASP B 1 56 ? 4.211 22.594 9.031 1 98.81 56 ASP B N 1
ATOM 2066 C CA . ASP B 1 56 ? 5.449 22.297 8.328 1 98.81 56 ASP B CA 1
ATOM 2067 C C . ASP B 1 56 ? 6.578 23.219 8.773 1 98.81 56 ASP B C 1
ATOM 2069 O O . ASP B 1 56 ? 7.609 23.312 8.109 1 98.81 56 ASP B O 1
ATOM 2073 N N . ILE B 1 57 ? 6.477 23.891 9.883 1 98.88 57 ILE B N 1
ATOM 2074 C CA . ILE B 1 57 ? 7.395 24.953 10.258 1 98.88 57 ILE B CA 1
ATOM 2075 C C . ILE B 1 57 ? 8.805 24.391 10.422 1 98.88 57 ILE B C 1
ATOM 2077 O O . ILE B 1 57 ? 9.789 25.109 10.219 1 98.88 57 ILE B O 1
ATOM 2081 N N . THR B 1 58 ? 8.93 23.094 10.695 1 98.75 58 THR B N 1
ATOM 2082 C CA . THR B 1 58 ? 10.258 22.516 10.859 1 98.75 58 THR B CA 1
ATOM 2083 C C . THR B 1 58 ? 10.578 21.547 9.727 1 98.75 58 THR B C 1
ATOM 2085 O O . THR B 1 58 ? 11.562 20.812 9.789 1 98.75 58 THR B O 1
ATOM 2088 N N . LYS B 1 59 ? 9.781 21.5 8.664 1 98.44 59 LYS B N 1
ATOM 2089 C CA . LYS B 1 59 ? 9.875 20.531 7.57 1 98.44 59 LYS B CA 1
ATOM 2090 C C . LYS B 1 59 ? 11.242 20.578 6.91 1 98.44 59 LYS B C 1
ATOM 2092 O O . LYS B 1 59 ? 11.773 19.562 6.477 1 98.44 59 LYS B O 1
ATOM 2097 N N . GLN B 1 60 ? 11.797 21.719 6.777 1 98.38 60 GLN B N 1
ATOM 2098 C CA . GLN B 1 60 ? 13.008 21.875 5.98 1 98.38 60 GLN B CA 1
ATOM 2099 C C . GLN B 1 60 ? 14.234 22.047 6.867 1 98.38 60 GLN B C 1
ATOM 2101 O O . GLN B 1 60 ? 15.273 22.547 6.418 1 98.38 60 GLN B O 1
ATOM 2106 N N . LYS B 1 61 ? 14.102 21.688 8.164 1 98.12 61 LYS B N 1
ATOM 2107 C CA . LYS B 1 61 ? 15.234 21.672 9.078 1 98.12 61 LYS B CA 1
ATOM 2108 C C . LYS B 1 61 ? 16.062 20.391 8.906 1 98.12 61 LYS B C 1
ATOM 2110 O O . LYS B 1 61 ? 15.555 19.391 8.391 1 98.12 61 LYS B O 1
ATOM 2115 N N . LYS B 1 62 ? 17.328 20.453 9.289 1 96.88 62 LYS B N 1
ATOM 2116 C CA . LYS B 1 62 ? 18.203 19.297 9.211 1 96.88 62 LYS B CA 1
ATOM 2117 C C . LYS B 1 62 ? 17.844 18.25 10.258 1 96.88 62 LYS B C 1
ATOM 2119 O O . LYS B 1 62 ? 17.219 18.578 11.281 1 96.88 62 LYS B O 1
ATOM 2124 N N . THR B 1 63 ? 18.172 17.062 9.984 1 96.75 63 THR B N 1
ATOM 2125 C CA . THR B 1 63 ? 17.859 15.938 10.859 1 96.75 63 THR B CA 1
ATOM 2126 C C . THR B 1 63 ? 18.297 16.234 12.289 1 96.75 63 THR B C 1
ATOM 2128 O O . THR B 1 63 ? 17.578 15.922 13.242 1 96.75 63 THR B O 1
ATOM 2131 N N . GLU B 1 64 ? 19.422 16.797 12.469 1 96.81 64 GLU B N 1
ATOM 2132 C CA . GLU B 1 64 ? 19.969 17.078 13.789 1 96.81 64 GLU B CA 1
ATOM 2133 C C . GLU B 1 64 ? 19.047 18 14.578 1 96.81 64 GLU B C 1
ATOM 2135 O O . GLU B 1 64 ? 18.922 17.875 15.805 1 96.81 64 GLU B O 1
ATOM 2140 N N . PHE B 1 65 ? 18.453 18.938 13.914 1 97.94 65 PHE B N 1
ATOM 2141 C CA . PHE B 1 65 ? 17.516 19.844 14.539 1 97.94 65 PHE B CA 1
ATOM 2142 C C . PHE B 1 65 ? 16.375 19.078 15.195 1 97.94 65 PHE B C 1
ATOM 2144 O O . PHE B 1 65 ? 16.016 19.328 16.344 1 97.94 65 PHE B O 1
ATOM 2151 N N . HIS B 1 66 ? 15.844 18.125 14.508 1 98 66 HIS B N 1
ATOM 2152 C CA . HIS B 1 66 ? 14.75 17.297 15.016 1 98 66 HIS B CA 1
ATOM 2153 C C . HIS B 1 66 ? 15.203 16.453 16.203 1 98 66 HIS B C 1
ATOM 2155 O O . HIS B 1 66 ? 14.523 16.406 17.219 1 98 66 HIS B O 1
ATOM 2161 N N . LEU B 1 67 ? 16.359 15.844 16 1 96 67 LEU B N 1
ATOM 2162 C CA . LEU B 1 67 ? 16.859 14.945 17.031 1 96 67 LEU B CA 1
ATOM 2163 C C . LEU B 1 67 ? 17.125 15.711 18.328 1 96 67 LEU B C 1
ATOM 2165 O O . LEU B 1 67 ? 16.891 15.18 19.422 1 96 67 LEU B O 1
ATOM 2169 N N . ASP B 1 68 ? 17.641 16.891 18.203 1 97.25 68 ASP B N 1
ATOM 2170 C CA . ASP B 1 68 ? 17.859 17.734 19.375 1 97.25 68 ASP B CA 1
ATOM 2171 C C . ASP B 1 68 ? 16.547 17.984 20.125 1 97.25 68 ASP B C 1
ATOM 2173 O O . ASP B 1 68 ? 16.5 17.844 21.359 1 97.25 68 ASP B O 1
ATOM 2177 N N . LEU B 1 69 ? 15.578 18.297 19.422 1 97.56 69 LEU B N 1
ATOM 2178 C CA . LEU B 1 69 ? 14.273 18.547 20.031 1 97.56 69 LEU B CA 1
ATOM 2179 C C . LEU B 1 69 ? 13.719 17.266 20.672 1 97.56 69 LEU B C 1
ATOM 2181 O O . LEU B 1 69 ? 13.172 17.312 21.781 1 97.56 69 LEU B O 1
ATOM 2185 N N . PHE B 1 70 ? 13.844 16.141 19.953 1 97.19 70 PHE B N 1
ATOM 2186 C CA . PHE B 1 70 ? 13.383 14.867 20.484 1 97.19 70 PHE B CA 1
ATOM 2187 C C . PHE B 1 70 ? 14.133 14.516 21.766 1 97.19 70 PHE B C 1
ATOM 2189 O O . PHE B 1 70 ? 13.555 13.93 22.688 1 97.19 70 PHE B O 1
ATOM 2196 N N . GLY B 1 71 ? 15.391 14.852 21.812 1 95.62 71 GLY B N 1
ATOM 2197 C CA . GLY B 1 71 ? 16.172 14.648 23.016 1 95.62 71 GLY B CA 1
ATOM 2198 C C . GLY B 1 71 ? 15.664 15.445 24.203 1 95.62 71 GLY B C 1
ATOM 2199 O O . GLY B 1 71 ? 15.555 14.922 25.312 1 95.62 71 GLY B O 1
ATOM 2200 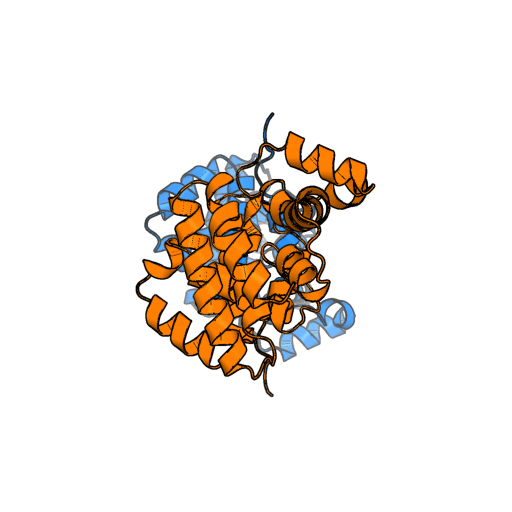N N . ILE B 1 72 ? 15.383 16.656 24 1 95.75 72 ILE B N 1
ATOM 2201 C CA . ILE B 1 72 ? 14.898 17.562 25.031 1 95.75 72 ILE B CA 1
ATOM 2202 C C . ILE B 1 72 ? 13.633 16.984 25.672 1 95.75 72 ILE B C 1
ATOM 2204 O O . ILE B 1 72 ? 13.445 17.078 26.891 1 95.75 72 ILE B O 1
ATOM 2208 N N . LYS B 1 73 ? 12.812 16.391 24.844 1 95.06 73 LYS B N 1
ATOM 2209 C CA . LYS B 1 73 ? 11.531 15.898 25.328 1 95.06 73 LYS B CA 1
ATOM 2210 C C . LYS B 1 73 ? 11.594 14.406 25.625 1 95.06 73 LYS B C 1
ATOM 2212 O O . LYS B 1 73 ? 10.57 13.773 25.906 1 95.06 73 LYS B O 1
ATOM 2217 N N . ASN B 1 74 ? 12.766 13.727 25.516 1 94.12 74 ASN B N 1
ATOM 2218 C CA . ASN B 1 74 ? 12.984 12.312 25.781 1 94.12 74 ASN B CA 1
ATOM 2219 C C . ASN B 1 74 ? 12.133 11.438 24.859 1 94.12 74 ASN B C 1
ATOM 2221 O O . ASN B 1 74 ? 11.469 10.508 25.312 1 94.12 74 ASN B O 1
ATOM 2225 N N . LEU B 1 75 ? 12.109 11.789 23.547 1 92.75 75 LEU B N 1
ATOM 2226 C CA . LEU B 1 75 ? 11.297 11.094 22.562 1 92.75 75 LEU B CA 1
ATOM 2227 C C . LEU B 1 75 ? 12.172 10.305 21.594 1 92.75 75 LEU B C 1
ATOM 2229 O O . LEU B 1 75 ? 11.68 9.789 20.594 1 92.75 75 LEU B O 1
ATOM 2233 N N . LEU B 1 76 ? 13.367 10.148 21.859 1 89.94 76 LEU B N 1
ATOM 2234 C CA . LEU B 1 76 ? 14.305 9.547 20.922 1 89.94 76 LEU B CA 1
ATOM 2235 C C . LEU B 1 76 ? 13.945 8.086 20.641 1 89.94 76 LEU B C 1
ATOM 2237 O O . LEU B 1 76 ? 14.055 7.617 19.516 1 89.94 76 LEU B O 1
ATOM 2241 N N . ASP B 1 77 ? 13.492 7.41 21.656 1 88.19 77 ASP B N 1
ATOM 2242 C CA . ASP B 1 77 ? 13.125 6.008 21.5 1 88.19 77 ASP B CA 1
ATOM 2243 C C . ASP B 1 77 ? 11.867 5.863 20.641 1 88.19 77 ASP B C 1
ATOM 2245 O O . ASP B 1 77 ? 11.734 4.914 19.875 1 88.19 77 ASP B O 1
ATOM 2249 N N . GLN B 1 78 ? 11.008 6.785 20.734 1 84.75 78 GLN B N 1
ATOM 2250 C CA . GLN B 1 78 ? 9.727 6.734 20.047 1 84.75 78 GLN B CA 1
ATOM 2251 C C . GLN B 1 78 ? 9.891 7.051 18.562 1 84.75 78 GLN B C 1
ATOM 2253 O O . GLN B 1 78 ? 9.141 6.543 17.719 1 84.75 78 GLN B O 1
ATOM 2258 N N . VAL B 1 79 ? 10.898 7.836 18.328 1 85.25 79 VAL B N 1
ATOM 2259 C CA . VAL B 1 79 ? 11.008 8.297 16.953 1 85.25 79 VAL B CA 1
ATOM 2260 C C . VAL B 1 79 ? 12.039 7.461 16.203 1 85.25 79 VAL B C 1
ATOM 2262 O O . VAL B 1 79 ? 12.273 7.672 15.008 1 85.25 79 VAL B O 1
ATOM 2265 N N . LYS B 1 80 ? 12.656 6.488 16.859 1 83.19 80 LYS B N 1
ATOM 2266 C CA . LYS B 1 80 ? 13.711 5.66 16.266 1 83.19 80 LYS B CA 1
ATOM 2267 C C . LYS B 1 80 ? 13.203 4.93 15.031 1 83.19 80 LYS B C 1
ATOM 2269 O O . LYS B 1 80 ? 13.945 4.766 14.055 1 83.19 80 LYS B O 1
ATOM 2274 N N . THR B 1 81 ? 11.961 4.625 15 1 84.62 81 THR B N 1
ATOM 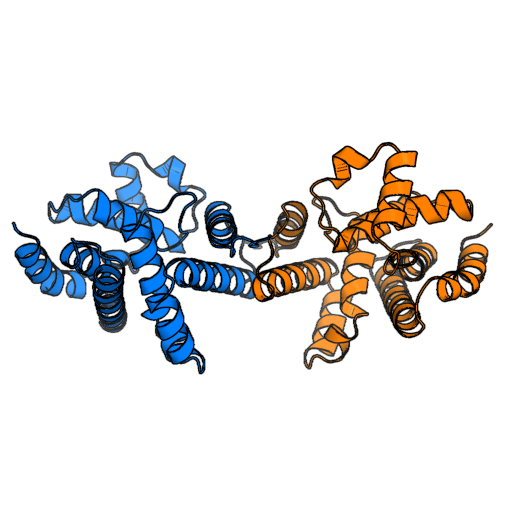2275 C CA . THR B 1 81 ? 11.445 3.809 13.906 1 84.62 81 THR B CA 1
ATOM 2276 C C . THR B 1 81 ? 10.648 4.664 12.922 1 84.62 81 THR B C 1
ATOM 2278 O O . THR B 1 81 ? 10.125 4.152 11.938 1 84.62 81 THR B O 1
ATOM 2281 N N . MET B 1 82 ? 10.633 5.906 13.18 1 89.19 82 MET B N 1
ATOM 2282 C CA . MET B 1 82 ? 9.883 6.812 12.312 1 89.19 82 MET B CA 1
ATOM 2283 C C . MET B 1 82 ? 10.727 7.254 11.125 1 89.19 82 MET B C 1
ATOM 2285 O O . MET B 1 82 ? 11.922 7.523 11.273 1 89.19 82 MET B O 1
ATOM 2289 N N . PRO B 1 83 ? 10.125 7.238 9.977 1 91.69 83 PRO B N 1
ATOM 2290 C CA . PRO B 1 83 ? 10.867 7.793 8.844 1 91.69 83 PRO B CA 1
ATOM 2291 C C . PRO B 1 83 ? 11.273 9.25 9.062 1 91.69 83 PRO B C 1
ATOM 2293 O O . PRO B 1 83 ? 10.484 10.039 9.594 1 91.69 83 PRO B O 1
ATOM 2296 N N . LYS B 1 84 ? 12.43 9.602 8.648 1 93.44 84 LYS B N 1
ATOM 2297 C CA . LYS B 1 84 ? 12.969 10.953 8.828 1 93.44 84 LYS B CA 1
ATOM 2298 C C . LYS B 1 84 ? 12.055 12 8.195 1 93.44 84 LYS B C 1
ATOM 2300 O O . LYS B 1 84 ? 11.953 13.117 8.695 1 93.44 84 LYS B O 1
ATOM 2305 N N . GLU B 1 85 ? 11.43 11.586 7.098 1 93.81 85 GLU B N 1
ATOM 2306 C CA . GLU B 1 85 ? 10.539 12.5 6.383 1 93.81 85 GLU B CA 1
ATOM 2307 C C . GLU B 1 85 ? 9.367 12.93 7.258 1 93.81 85 GLU B C 1
ATOM 2309 O O . GLU B 1 85 ? 8.703 13.93 6.977 1 93.81 85 GLU B O 1
ATOM 2314 N N . ALA B 1 86 ? 9.125 12.195 8.328 1 95.69 86 ALA B N 1
ATOM 2315 C CA . ALA B 1 86 ? 7.98 12.477 9.195 1 95.69 86 ALA B CA 1
ATOM 2316 C C . ALA B 1 86 ? 8.422 13.18 10.477 1 95.69 86 ALA B C 1
ATOM 2318 O O . ALA B 1 86 ? 7.586 13.547 11.305 1 95.69 86 ALA B O 1
ATOM 2319 N N . TYR B 1 87 ? 9.695 13.445 10.656 1 97 87 TYR B N 1
ATOM 2320 C CA . TYR B 1 87 ? 10.234 14.047 11.875 1 97 87 TYR B CA 1
ATOM 2321 C C . TYR B 1 87 ? 9.57 15.391 12.164 1 97 87 TYR B C 1
ATOM 2323 O O . TYR B 1 87 ? 9.289 15.719 13.312 1 97 87 TYR B O 1
ATOM 2331 N N . HIS B 1 88 ? 9.344 16.094 11.078 1 98.31 88 HIS B N 1
ATOM 2332 C CA . HIS B 1 88 ? 8.836 17.453 11.273 1 98.31 88 HIS B CA 1
ATOM 2333 C C . HIS B 1 88 ? 7.461 17.438 11.93 1 98.31 88 HIS B C 1
ATOM 2335 O O . HIS B 1 88 ? 7.098 18.375 12.633 1 98.31 88 HIS B O 1
ATOM 2341 N N . ALA B 1 89 ? 6.684 16.453 11.703 1 97.69 89 ALA B N 1
ATOM 2342 C CA . ALA B 1 89 ? 5.355 16.359 12.305 1 97.69 89 ALA B CA 1
ATOM 2343 C C . ALA B 1 89 ? 5.445 16.297 13.828 1 97.69 89 ALA B C 1
ATOM 2345 O O . ALA B 1 89 ? 4.527 16.75 14.523 1 97.69 89 ALA B O 1
ATOM 2346 N N . TRP B 1 90 ? 6.531 15.836 14.328 1 96.94 90 TRP B N 1
ATOM 2347 C CA . TRP B 1 90 ? 6.684 15.672 15.766 1 96.94 90 TRP B CA 1
ATOM 2348 C C . TRP B 1 90 ? 7.527 16.797 16.359 1 96.94 90 TRP B C 1
ATOM 2350 O O . TRP B 1 90 ? 7.301 17.219 17.484 1 96.94 90 TRP B O 1
ATOM 2360 N N . SER B 1 91 ? 8.453 17.266 15.578 1 98.19 91 SER B N 1
ATOM 2361 C CA . SER B 1 91 ? 9.336 18.312 16.094 1 98.19 91 SER B CA 1
ATOM 2362 C C . SER B 1 91 ? 8.648 19.672 16.062 1 98.19 91 SER B C 1
ATOM 2364 O O . SER B 1 91 ? 8.922 20.531 16.906 1 98.19 91 SER B O 1
ATOM 2366 N N . ALA B 1 92 ? 7.734 19.859 15.125 1 98.81 92 ALA B N 1
ATOM 2367 C CA . ALA B 1 92 ? 7.102 21.172 14.961 1 98.81 92 ALA B CA 1
ATOM 2368 C C . ALA B 1 92 ? 6.375 21.594 16.234 1 98.81 92 ALA B C 1
ATOM 2370 O O . ALA B 1 92 ? 6.621 22.672 16.766 1 98.81 92 ALA B O 1
ATOM 2371 N N . PRO B 1 93 ? 5.559 20.719 16.812 1 98.44 93 PRO B N 1
ATOM 2372 C CA . PRO B 1 93 ? 4.895 21.109 18.062 1 98.44 93 PRO B CA 1
ATOM 2373 C C . PRO B 1 93 ? 5.883 21.453 19.172 1 98.44 93 PRO B C 1
ATOM 2375 O O . PRO B 1 93 ? 5.668 22.406 19.922 1 98.44 93 PRO B O 1
ATOM 2378 N N . ILE B 1 94 ? 6.945 20.734 19.297 1 98.38 94 ILE B N 1
ATOM 2379 C CA . ILE B 1 94 ? 7.953 20.969 20.328 1 98.38 94 ILE B CA 1
ATOM 2380 C C . ILE B 1 94 ? 8.602 22.328 20.094 1 98.38 94 ILE B C 1
ATOM 2382 O O . ILE B 1 94 ? 8.719 23.141 21.031 1 98.38 94 ILE B O 1
ATOM 2386 N N . TYR B 1 95 ? 8.992 22.547 18.891 1 98.69 95 TYR B N 1
ATOM 2387 C CA . TYR B 1 95 ? 9.648 23.797 18.516 1 98.69 95 TYR B CA 1
ATOM 2388 C C . TYR B 1 95 ? 8.742 25 18.797 1 98.69 95 TYR B C 1
ATOM 2390 O O . TYR B 1 95 ? 9.18 25.984 19.406 1 98.69 95 TYR B O 1
ATOM 2398 N N . ILE B 1 96 ? 7.488 24.922 18.375 1 98.75 96 ILE B N 1
ATOM 2399 C CA . ILE B 1 96 ? 6.512 25.984 18.531 1 98.75 96 ILE B CA 1
ATOM 2400 C C . ILE B 1 96 ? 6.312 26.297 20.016 1 98.75 96 ILE B C 1
ATOM 2402 O O . ILE B 1 96 ? 6.273 27.453 20.406 1 98.75 96 ILE B O 1
ATOM 2406 N N . GLU B 1 97 ? 6.219 25.266 20.766 1 98.38 97 GLU B N 1
ATOM 2407 C CA . GLU B 1 97 ? 6.027 25.422 22.203 1 98.38 97 GLU B CA 1
ATOM 2408 C C . GLU B 1 97 ? 7.234 26.094 22.859 1 98.38 97 GLU B C 1
ATOM 2410 O O . GLU B 1 97 ? 7.086 27.078 23.594 1 98.38 97 GLU B O 1
ATOM 2415 N N . ILE B 1 98 ? 8.391 25.672 22.594 1 98.06 98 ILE B N 1
ATOM 2416 C CA . ILE B 1 98 ? 9.609 26.125 23.25 1 98.06 98 ILE B CA 1
ATOM 2417 C C . ILE B 1 98 ? 9.961 27.531 22.766 1 98.06 98 ILE B C 1
ATOM 2419 O O . ILE B 1 98 ? 10.266 28.422 23.578 1 98.06 98 ILE B O 1
ATOM 2423 N N . GLU B 1 99 ? 9.883 27.75 21.5 1 98.12 99 GLU B N 1
ATOM 2424 C CA . GLU B 1 99 ? 10.391 28.984 20.906 1 98.12 99 GLU B CA 1
ATOM 2425 C C . GLU B 1 99 ? 9.383 30.109 21.062 1 98.12 99 GLU B C 1
ATOM 2427 O O . GLU B 1 99 ? 9.766 31.266 21.266 1 98.12 99 GLU B O 1
ATOM 2432 N N . PHE B 1 100 ? 8.078 29.734 20.969 1 98.25 100 PHE B N 1
ATOM 2433 C CA . PHE B 1 100 ? 7.117 30.828 20.859 1 98.25 100 PHE B CA 1
ATOM 2434 C C . PHE B 1 100 ? 6.117 30.797 22 1 98.25 100 PHE B C 1
ATOM 2436 O O . PHE B 1 100 ? 5.344 31.75 22.188 1 98.25 100 PHE B O 1
ATOM 2443 N N . GLY B 1 101 ? 5.988 29.703 22.703 1 97.81 101 GLY B N 1
ATOM 2444 C CA . GLY B 1 101 ? 5.129 29.594 23.875 1 97.81 101 GLY B CA 1
ATOM 2445 C C . GLY B 1 101 ? 3.695 29.25 23.516 1 97.81 101 GLY B C 1
ATOM 2446 O O . GLY B 1 101 ? 2.82 29.25 24.391 1 97.81 101 GLY B O 1
ATOM 2447 N N . TYR B 1 102 ? 3.426 29.047 22.297 1 98.12 102 TYR B N 1
ATOM 2448 C CA . TYR B 1 102 ? 2.09 28.609 21.891 1 98.12 102 TYR B CA 1
ATOM 2449 C C . TYR B 1 102 ? 1.83 27.172 22.328 1 98.12 102 TYR B C 1
ATOM 2451 O O . TYR B 1 102 ? 2.689 26.297 22.172 1 98.12 102 TYR B O 1
ATOM 2459 N N . GLN B 1 103 ? 0.692 26.984 22.969 1 96.94 103 GLN B N 1
ATOM 2460 C CA . GLN B 1 103 ? 0.282 25.656 23.422 1 96.94 103 GLN B CA 1
ATOM 2461 C C . GLN B 1 103 ? -1.19 25.406 23.109 1 96.94 103 GLN B C 1
ATOM 2463 O O . GLN B 1 103 ? -2.062 26.156 23.547 1 96.94 103 GLN B O 1
ATOM 2468 N N . ASP B 1 104 ? -1.462 24.469 22.406 1 97.75 104 ASP B N 1
ATOM 2469 C CA . ASP B 1 104 ? -2.797 23.953 22.109 1 97.75 104 ASP B CA 1
ATOM 2470 C C . ASP B 1 104 ? -2.75 22.469 21.766 1 97.75 104 ASP B C 1
ATOM 2472 O O . ASP B 1 104 ? -2.242 22.078 20.719 1 97.75 104 ASP B O 1
ATOM 2476 N N . ALA B 1 105 ? -3.297 21.688 22.594 1 97.81 105 ALA B N 1
ATOM 2477 C CA . ALA B 1 105 ? -3.17 20.234 22.469 1 97.81 105 ALA B CA 1
ATOM 2478 C C . ALA B 1 105 ? -3.799 19.734 21.172 1 97.81 105 ALA B C 1
ATOM 2480 O O . ALA B 1 105 ? -3.262 18.828 20.531 1 97.81 105 ALA B O 1
ATOM 2481 N N . SER B 1 106 ? -4.926 20.219 20.812 1 97.25 106 SER B N 1
ATOM 2482 C CA . SER B 1 106 ? -5.621 19.766 19.609 1 97.25 106 SER B CA 1
ATOM 2483 C C . SER B 1 106 ? -4.84 20.125 18.359 1 97.25 106 SER B C 1
ATOM 2485 O O . SER B 1 106 ? -4.723 19.312 17.438 1 97.25 106 SER B O 1
ATOM 2487 N N . VAL B 1 107 ? -4.312 21.344 18.281 1 98.44 107 VAL B N 1
ATOM 2488 C CA . VAL B 1 107 ? -3.518 21.781 17.141 1 98.44 107 VAL B CA 1
ATOM 2489 C C . VAL B 1 107 ? -2.246 20.938 17.047 1 98.44 107 VAL B C 1
ATOM 2491 O O . VAL B 1 107 ? -1.892 20.469 15.969 1 98.44 107 VAL B O 1
ATOM 2494 N N . PHE B 1 108 ? -1.634 20.703 18.203 1 98.5 108 PHE B N 1
ATOM 2495 C CA . PHE B 1 108 ? -0.392 19.938 18.234 1 98.5 108 PHE B CA 1
ATOM 2496 C C . PHE B 1 108 ? -0.633 18.484 17.797 1 98.5 108 PHE B C 1
ATOM 2498 O O . PHE B 1 108 ? 0.167 17.922 17.062 1 98.5 108 PHE B O 1
ATOM 2505 N N . GLN B 1 109 ? -1.712 17.969 18.25 1 98 109 GLN B N 1
ATOM 2506 C CA . GLN B 1 109 ? -2.025 16.609 17.844 1 98 109 GLN B CA 1
ATOM 2507 C C . GLN B 1 109 ? -2.287 16.516 16.344 1 98 109 GLN B C 1
ATOM 2509 O O . GLN B 1 109 ? -1.872 15.555 15.695 1 98 109 GLN B O 1
ATOM 2514 N N . ALA B 1 110 ? -2.998 17.453 15.781 1 98.56 110 ALA B N 1
ATOM 2515 C CA . ALA B 1 110 ? -3.246 17.484 14.344 1 98.56 110 ALA B CA 1
ATOM 2516 C C . ALA B 1 110 ? -1.937 17.562 13.562 1 98.56 110 ALA B C 1
ATOM 2518 O O . ALA B 1 110 ? -1.761 16.859 12.562 1 98.56 110 ALA B O 1
ATOM 2519 N N . ILE B 1 111 ? -1.054 18.359 14.07 1 98.75 111 ILE B N 1
ATOM 2520 C CA . ILE B 1 111 ? 0.238 18.516 13.406 1 98.75 111 ILE B CA 1
ATOM 2521 C C . ILE B 1 111 ? 1.015 17.203 13.484 1 98.75 111 ILE B C 1
ATOM 2523 O O . ILE B 1 111 ? 1.584 16.75 12.484 1 98.75 111 ILE B O 1
ATOM 2527 N N . ARG B 1 112 ? 0.975 16.531 14.578 1 96.94 112 ARG B N 1
ATOM 2528 C CA . ARG B 1 112 ? 1.705 15.281 14.773 1 96.94 112 ARG B CA 1
ATOM 2529 C C . ARG B 1 112 ? 1.212 14.203 13.82 1 96.94 112 ARG B C 1
ATOM 2531 O O . ARG B 1 112 ? 1.996 13.375 13.352 1 96.94 112 ARG B O 1
ATOM 2538 N N . SER B 1 113 ? -0.022 14.242 13.469 1 97.44 113 SER B N 1
ATOM 2539 C CA . SER B 1 113 ? -0.624 13.148 12.711 1 97.44 113 SER B CA 1
ATOM 2540 C C . SER B 1 113 ? -0.696 13.477 11.227 1 97.44 113 SER B C 1
ATOM 2542 O O . SER B 1 113 ? -1.135 12.648 10.422 1 97.44 113 SER B O 1
ATOM 2544 N N . HIS B 1 114 ? -0.2 14.586 10.789 1 98.5 114 HIS B N 1
ATOM 2545 C CA . HIS B 1 114 ? -0.583 15.031 9.461 1 98.5 114 HIS B CA 1
ATOM 2546 C C . HIS B 1 114 ? 0.194 14.281 8.383 1 98.5 114 HIS B C 1
ATOM 2548 O O . HIS B 1 114 ? -0.168 14.328 7.203 1 98.5 114 HIS B O 1
ATOM 2554 N N . THR B 1 115 ? 1.253 13.547 8.805 1 97.12 115 THR B N 1
ATOM 2555 C CA . THR B 1 115 ? 2.064 12.844 7.816 1 97.12 115 THR B CA 1
ATOM 2556 C C . THR B 1 115 ? 1.646 11.375 7.711 1 97.12 115 THR B C 1
ATOM 2558 O O . THR B 1 115 ? 1.272 10.906 6.633 1 97.12 115 THR B O 1
ATOM 2561 N N . MET B 1 116 ? 1.501 10.719 8.836 1 96.44 116 MET B N 1
ATOM 2562 C CA . MET B 1 116 ? 1.263 9.281 8.82 1 96.44 116 MET B CA 1
ATOM 2563 C C . MET B 1 116 ? -0.167 8.961 9.242 1 96.44 116 MET B C 1
ATOM 2565 O O . MET B 1 116 ? -0.625 7.824 9.094 1 96.44 116 MET B O 1
ATOM 2569 N N . GLY B 1 117 ? -0.85 9.945 9.719 1 97.56 117 GLY B N 1
ATOM 2570 C CA . GLY B 1 117 ? -2.189 9.711 10.234 1 97.56 117 GLY B CA 1
ATOM 2571 C C . GLY B 1 117 ? -2.195 9.031 11.586 1 97.56 117 GLY B C 1
ATOM 2572 O O . GLY B 1 117 ? -1.386 9.359 12.461 1 97.56 117 GLY B O 1
ATOM 2573 N N . GLY B 1 118 ? -3.227 8.25 11.781 1 94.75 118 GLY B N 1
ATOM 2574 C CA . GLY B 1 118 ? -3.402 7.543 13.039 1 94.75 118 GLY B CA 1
ATOM 2575 C C . GLY B 1 118 ? -4.668 6.711 13.086 1 94.75 118 GLY B C 1
ATOM 2576 O O . GLY B 1 118 ? -5.551 6.867 12.234 1 94.75 118 GLY B O 1
ATOM 2577 N N . LYS B 1 119 ? -4.754 5.762 13.992 1 88.75 119 LYS B N 1
ATOM 2578 C CA . LYS B 1 119 ? -5.875 4.832 14.133 1 88.75 119 LYS B CA 1
ATOM 2579 C C . LYS B 1 119 ? -7.145 5.562 14.555 1 88.75 119 LYS B C 1
ATOM 2581 O O . LYS B 1 119 ? -8.227 5.277 14.039 1 88.75 119 LYS B O 1
ATOM 2586 N N . ASN B 1 120 ? -7.02 6.504 15.453 1 92.06 120 ASN B N 1
ATOM 2587 C CA . ASN B 1 120 ? -8.18 7.211 15.992 1 92.06 120 ASN B CA 1
ATOM 2588 C C . ASN B 1 120 ? -8.016 8.727 15.867 1 92.06 120 ASN B C 1
ATOM 2590 O O . ASN B 1 120 ? -8.141 9.445 16.859 1 92.06 120 ASN B O 1
ATOM 2594 N N . MET B 1 121 ? -8.023 9.102 14.648 1 96.81 121 MET B N 1
ATOM 2595 C CA . MET B 1 121 ? -7.828 10.531 14.43 1 96.81 121 MET B CA 1
ATOM 2596 C C . MET B 1 121 ? -9.094 11.305 14.773 1 96.81 121 MET B C 1
ATOM 2598 O O . MET B 1 121 ? -10.195 10.914 14.383 1 96.81 121 MET B O 1
ATOM 2602 N N . GLY B 1 122 ? -8.914 12.352 15.516 1 96.75 122 GLY B N 1
ATOM 2603 C CA . GLY B 1 122 ? -10.016 13.273 15.758 1 96.75 122 GLY B CA 1
ATOM 2604 C C . GLY B 1 122 ? -10.344 14.141 14.555 1 96.75 122 GLY B C 1
ATOM 2605 O O . GLY B 1 122 ? -9.703 14.031 13.516 1 96.75 122 GLY B O 1
ATOM 2606 N N . LEU B 1 123 ? -11.336 14.961 14.742 1 97.94 123 LEU B N 1
ATOM 2607 C CA . LEU B 1 123 ? -11.859 15.758 13.641 1 97.94 123 LEU B CA 1
ATOM 2608 C C . LEU B 1 123 ? -10.781 16.672 13.078 1 97.94 123 LEU B C 1
ATOM 2610 O O . LEU B 1 123 ? -10.539 16.688 11.867 1 97.94 123 LEU B O 1
ATOM 2614 N N . LEU B 1 124 ? -10.07 17.406 13.938 1 98.38 124 LEU B N 1
ATOM 2615 C CA . LEU B 1 124 ? -9.062 18.359 13.461 1 98.38 124 LEU B CA 1
ATOM 2616 C C . LEU B 1 124 ? -7.895 17.625 12.805 1 98.38 124 LEU B C 1
ATOM 2618 O O . LEU B 1 124 ? -7.316 18.109 11.836 1 98.38 124 LEU B O 1
ATOM 2622 N N . GLU B 1 125 ? -7.555 16.453 13.344 1 98.5 125 GLU B N 1
ATOM 2623 C CA . GLU B 1 125 ? -6.512 15.625 12.742 1 98.5 125 GLU B CA 1
ATOM 2624 C C . GLU B 1 125 ? -6.875 15.227 11.312 1 98.5 125 GLU B C 1
ATOM 2626 O O . GLU B 1 125 ? -6.062 15.375 10.398 1 98.5 125 GLU B O 1
ATOM 2631 N N . LYS B 1 126 ? -8.125 14.773 11.148 1 98.62 126 LYS B N 1
ATOM 2632 C CA . LYS B 1 126 ? -8.586 14.375 9.82 1 98.62 126 LYS B CA 1
ATOM 2633 C C . LYS B 1 126 ? -8.602 15.562 8.867 1 98.62 126 LYS B C 1
ATOM 2635 O O . LYS B 1 126 ? -8.234 15.422 7.699 1 98.62 126 LYS B O 1
ATOM 2640 N N . ILE B 1 127 ? -9.008 16.641 9.344 1 98.81 127 ILE B N 1
ATOM 2641 C CA . ILE B 1 127 ? -9.094 17.844 8.531 1 98.81 127 ILE B CA 1
ATOM 2642 C C . ILE B 1 127 ? -7.699 18.234 8.039 1 98.81 127 ILE B C 1
ATOM 2644 O O . ILE B 1 127 ? -7.5 18.453 6.84 1 98.81 127 ILE B O 1
ATOM 2648 N N . LEU B 1 128 ? -6.738 18.281 8.953 1 98.88 128 LEU B N 1
ATOM 2649 C CA . LEU B 1 128 ? -5.395 18.703 8.555 1 98.88 128 LEU B CA 1
ATOM 2650 C C . LEU B 1 128 ? -4.762 17.672 7.629 1 98.88 128 LEU B C 1
ATOM 2652 O O . LEU B 1 128 ? -4.105 18.031 6.652 1 98.88 128 LEU B O 1
ATOM 2656 N N . TYR B 1 129 ? -5.016 16.453 7.984 1 98.88 129 TYR B N 1
ATOM 2657 C CA . TYR B 1 129 ? -4.488 15.352 7.18 1 98.88 129 TYR B CA 1
ATOM 2658 C C . TYR B 1 129 ? -4.973 15.453 5.738 1 98.88 129 TYR B C 1
ATOM 2660 O O . TYR B 1 129 ? -4.168 15.438 4.805 1 98.88 129 TYR B O 1
ATOM 2668 N N . ALA B 1 130 ? -6.199 15.617 5.516 1 98.81 130 ALA B N 1
ATOM 2669 C CA . ALA B 1 130 ? -6.785 15.727 4.18 1 98.81 130 ALA B CA 1
ATOM 2670 C C . ALA B 1 130 ? -6.367 17.031 3.504 1 98.81 130 ALA B C 1
ATOM 2672 O O . ALA B 1 130 ? -6.07 17.047 2.307 1 98.81 130 ALA B O 1
ATOM 2673 N N . SER B 1 131 ? -6.301 18.062 4.238 1 98.94 131 SER B N 1
ATOM 2674 C CA . SER B 1 131 ? -5.949 19.375 3.697 1 98.94 131 SER B CA 1
ATOM 2675 C C . SER B 1 131 ? -4.52 19.391 3.176 1 98.94 131 SER B C 1
ATOM 2677 O O . SER B 1 131 ? -4.223 20.062 2.186 1 98.94 131 SER B O 1
ATOM 2679 N N . ASP B 1 132 ? -3.693 18.703 3.912 1 98.94 132 ASP B N 1
ATOM 2680 C CA . ASP B 1 132 ? -2.293 18.656 3.506 1 98.94 132 ASP B CA 1
ATOM 2681 C C . ASP B 1 132 ? -2.152 18.109 2.09 1 98.94 132 ASP B C 1
ATOM 2683 O O . ASP B 1 132 ? -1.345 18.609 1.302 1 98.94 132 ASP B O 1
ATOM 2687 N N . PHE B 1 133 ? -2.906 17.094 1.773 1 98.81 133 PHE B N 1
ATOM 2688 C CA . PHE B 1 133 ? -2.867 16.531 0.432 1 98.81 133 PHE B CA 1
ATOM 2689 C C . PHE B 1 133 ? -3.508 17.469 -0.578 1 98.81 133 PHE B C 1
ATOM 2691 O O . PHE B 1 133 ? -2.93 17.75 -1.63 1 98.81 133 PHE B O 1
ATOM 2698 N N . LEU B 1 134 ? -4.738 17.969 -0.299 1 98.81 134 LEU B N 1
ATOM 2699 C CA . LEU B 1 134 ? -5.441 18.859 -1.222 1 98.81 134 LEU B CA 1
ATOM 2700 C C . LEU B 1 134 ? -4.625 20.109 -1.507 1 98.81 134 LEU B C 1
ATOM 2702 O O . LEU B 1 134 ? -4.68 20.656 -2.613 1 98.81 134 LEU B O 1
ATOM 2706 N N . GLY B 1 135 ? -3.898 20.531 -0.529 1 98.81 135 GLY B N 1
ATOM 2707 C CA . GLY B 1 135 ? -3.115 21.75 -0.667 1 98.81 135 GLY B CA 1
ATOM 2708 C C . GLY B 1 135 ? -1.801 21.547 -1.393 1 98.81 135 GLY B C 1
ATOM 2709 O O . GLY B 1 135 ? -1.074 22.5 -1.669 1 98.81 135 GLY B O 1
ATOM 2710 N N . SER B 1 136 ? -1.47 20.312 -1.696 1 98.56 136 SER B N 1
ATOM 2711 C CA . SER B 1 136 ? -0.203 20.016 -2.357 1 98.56 136 SER B CA 1
ATOM 2712 C C . SER B 1 136 ? -0.236 20.422 -3.826 1 98.56 136 SER B C 1
ATOM 2714 O O . SER B 1 136 ? -1.292 20.391 -4.461 1 98.56 136 SER B O 1
ATOM 2716 N N . GLU B 1 137 ? 0.952 20.797 -4.344 1 97.75 137 GLU B N 1
ATOM 2717 C CA . GLU B 1 137 ? 1.063 21.094 -5.77 1 97.75 137 GLU B CA 1
ATOM 2718 C C . GLU B 1 137 ? 0.736 19.859 -6.609 1 97.75 137 GLU B C 1
ATOM 2720 O O . GLU B 1 137 ? 0.13 19.984 -7.676 1 97.75 137 GLU B O 1
ATOM 2725 N N . TYR B 1 138 ? 1.104 18.781 -6.16 1 97.25 138 TYR B N 1
ATOM 2726 C CA . TYR B 1 138 ? 0.818 17.531 -6.852 1 97.25 138 TYR B CA 1
ATOM 2727 C C . TYR B 1 138 ? -0.68 17.375 -7.074 1 97.25 138 TYR B C 1
ATOM 2729 O O . TYR B 1 138 ? -1.124 17.141 -8.203 1 97.25 138 TYR B O 1
ATOM 2737 N N . ALA B 1 139 ? -1.455 17.422 -5.996 1 98.25 139 ALA B N 1
ATOM 2738 C CA . ALA B 1 139 ? -2.9 17.266 -6.105 1 98.25 139 ALA B CA 1
ATOM 2739 C C . ALA B 1 139 ? -3.506 18.297 -7.051 1 98.25 139 ALA B C 1
ATOM 2741 O O . ALA B 1 139 ? -4.32 17.953 -7.914 1 98.25 139 ALA B O 1
ATOM 2742 N N . GLY B 1 140 ? -3.055 19.531 -6.879 1 98.19 140 GLY B N 1
ATOM 2743 C CA . GLY B 1 140 ? -3.609 20.625 -7.66 1 98.19 140 GLY B CA 1
ATOM 2744 C C . GLY B 1 140 ? -3.395 20.469 -9.148 1 98.19 140 GLY B C 1
ATOM 2745 O O . GLY B 1 140 ? -4.129 21.047 -9.961 1 98.19 140 GLY B O 1
ATOM 2746 N N . ARG B 1 141 ? -2.387 19.688 -9.555 1 97.88 141 ARG B N 1
ATOM 2747 C CA . ARG B 1 141 ? -2.041 19.547 -10.961 1 97.88 141 ARG B CA 1
ATOM 2748 C C . ARG B 1 141 ? -2.789 18.375 -11.586 1 97.88 141 ARG B C 1
ATOM 2750 O O . ARG B 1 141 ? -2.75 18.188 -12.805 1 97.88 141 ARG B O 1
ATOM 2757 N N . GLN B 1 142 ? -3.492 17.609 -10.766 1 98.06 142 GLN B N 1
ATOM 2758 C CA . GLN B 1 142 ? -4.184 16.422 -11.281 1 98.06 142 GLN B CA 1
ATOM 2759 C C . GLN B 1 142 ? -5.5 16.812 -11.953 1 98.06 142 GLN B C 1
ATOM 2761 O O . GLN B 1 142 ? -6.199 17.719 -11.484 1 98.06 142 GLN B O 1
ATOM 2766 N N . GLU B 1 143 ? -5.855 16.062 -12.961 1 98.25 143 GLU B N 1
ATOM 2767 C CA . GLU B 1 143 ? -7.133 16.266 -13.641 1 98.25 143 GLU B CA 1
ATOM 2768 C C . GLU B 1 143 ? -8.305 16.031 -12.688 1 98.25 143 GLU B C 1
ATOM 2770 O O . GLU B 1 143 ? -9.336 16.688 -12.797 1 98.25 143 GLU B O 1
ATOM 2775 N N . LEU B 1 144 ? -8.148 15.18 -11.766 1 98 144 LEU B N 1
ATOM 2776 C CA . LEU B 1 144 ? -9.219 14.766 -10.867 1 98 144 LEU B CA 1
ATOM 2777 C C . LEU B 1 144 ? -9.344 15.719 -9.688 1 98 144 LEU B C 1
ATOM 2779 O O . LEU B 1 144 ? -10.219 15.539 -8.828 1 98 144 LEU B O 1
ATOM 2783 N N . PHE B 1 145 ? -8.578 16.781 -9.648 1 98.56 145 PHE B N 1
ATOM 2784 C CA . PHE B 1 145 ? -8.484 17.641 -8.477 1 98.56 145 PHE B CA 1
ATOM 2785 C C . PHE B 1 145 ? -9.844 18.219 -8.125 1 98.56 145 PHE B C 1
ATOM 2787 O O . PHE B 1 145 ? -10.273 18.156 -6.969 1 98.56 145 PHE B O 1
ATOM 2794 N N . PRO B 1 146 ? -10.602 18.719 -9.102 1 98.62 146 PRO B N 1
ATOM 2795 C CA . PRO B 1 146 ? -11.906 19.281 -8.727 1 98.62 146 PRO B CA 1
ATOM 2796 C C . PRO B 1 146 ? -12.828 18.234 -8.117 1 98.62 146 PRO B C 1
ATOM 2798 O O . PRO B 1 146 ? -13.562 18.531 -7.164 1 98.62 146 PRO B O 1
ATOM 2801 N N . PHE B 1 147 ? -12.742 17.094 -8.648 1 98.62 147 PHE B N 1
ATOM 2802 C CA . PHE B 1 147 ? -13.539 15.992 -8.117 1 98.62 147 PHE B CA 1
ATOM 2803 C C . PHE B 1 147 ? -13.109 15.648 -6.699 1 98.62 147 PHE B C 1
ATOM 2805 O O . PHE B 1 147 ? -13.953 15.422 -5.828 1 98.62 147 PHE B O 1
ATOM 2812 N N . TRP B 1 148 ? -11.789 15.555 -6.434 1 98.56 148 TRP B N 1
ATOM 2813 C CA . TRP B 1 148 ? -11.273 15.273 -5.102 1 98.56 148 TRP B CA 1
ATOM 2814 C C . TRP B 1 148 ? -11.766 16.297 -4.094 1 98.56 148 TRP B C 1
ATOM 2816 O O . TRP B 1 148 ? -12.219 15.953 -3.004 1 98.56 148 TRP B O 1
ATOM 2826 N N . VAL B 1 149 ? -11.672 17.562 -4.473 1 98.81 149 VAL B N 1
ATOM 2827 C CA . VAL B 1 149 ? -12.07 18.641 -3.578 1 98.81 149 VAL B CA 1
ATOM 2828 C C . VAL B 1 149 ? -13.555 18.5 -3.23 1 98.81 149 VAL B C 1
ATOM 2830 O O . VAL B 1 149 ? -13.93 18.531 -2.057 1 98.81 149 VAL B O 1
ATOM 2833 N N . GLU B 1 150 ? -14.375 18.297 -4.207 1 98.69 150 GLU B N 1
ATOM 2834 C CA . GLU B 1 150 ? -15.812 18.156 -4.004 1 98.69 150 GLU B CA 1
ATOM 2835 C C . GLU B 1 150 ? -16.125 16.984 -3.076 1 98.69 150 GLU B C 1
ATOM 2837 O O . GLU B 1 150 ? -16.922 17.125 -2.145 1 98.69 150 GLU B O 1
ATOM 2842 N N . LYS B 1 151 ? -15.539 15.836 -3.324 1 98.56 151 LYS B N 1
ATOM 2843 C CA . LYS B 1 151 ? -15.812 14.641 -2.543 1 98.56 151 LYS B CA 1
ATOM 2844 C C . LYS B 1 151 ? -15.352 14.805 -1.099 1 98.56 151 LYS B C 1
ATOM 2846 O O . LYS B 1 151 ? -16.031 14.352 -0.17 1 98.56 151 LYS B O 1
ATOM 2851 N N . VAL B 1 152 ? -14.211 15.453 -0.901 1 98.69 152 VAL B N 1
ATOM 2852 C CA . VAL B 1 152 ? -13.68 15.648 0.445 1 98.69 152 VAL B CA 1
ATOM 2853 C C . VAL B 1 152 ? -14.586 16.609 1.225 1 98.69 152 VAL B C 1
ATOM 2855 O O . VAL B 1 152 ? -14.812 16.406 2.422 1 98.69 152 VAL B O 1
ATOM 2858 N N . GLU B 1 153 ? -15.055 17.609 0.516 1 98.62 153 GLU B N 1
ATOM 2859 C CA . GLU B 1 153 ? -15.945 18.578 1.156 1 98.62 153 GLU B CA 1
ATOM 2860 C C . GLU B 1 153 ? -17.234 17.906 1.634 1 98.62 153 GLU B C 1
ATOM 2862 O O . GLU B 1 153 ? -17.812 18.297 2.646 1 98.62 153 GLU B O 1
ATOM 2867 N N . LYS B 1 154 ? -17.625 16.859 0.993 1 98 154 LYS B N 1
ATOM 2868 C CA . LYS B 1 154 ? -18.844 16.156 1.337 1 98 154 LYS B CA 1
ATOM 2869 C C . LYS B 1 154 ? -18.578 15.039 2.344 1 98 154 LYS B C 1
ATOM 2871 O O . LYS B 1 154 ? -19.453 14.672 3.131 1 98 154 LYS B O 1
ATOM 2876 N N . ASP B 1 155 ? -17.438 14.461 2.275 1 97.88 155 ASP B N 1
ATOM 2877 C CA . ASP B 1 155 ? -17.062 13.312 3.094 1 97.88 155 ASP B CA 1
ATOM 2878 C C . ASP B 1 155 ? -15.594 13.398 3.52 1 97.88 155 ASP B C 1
ATOM 2880 O O . ASP B 1 155 ? -14.703 12.977 2.783 1 97.88 155 ASP B O 1
ATOM 2884 N N . LEU B 1 156 ? -15.383 13.812 4.711 1 98.12 156 LEU B N 1
ATOM 2885 C CA . LEU B 1 156 ? -14.023 14.016 5.207 1 98.12 156 LEU B CA 1
ATOM 2886 C C . LEU B 1 156 ? -13.258 12.695 5.246 1 98.12 156 LEU B C 1
ATOM 2888 O O . LEU B 1 156 ? -12.047 12.664 5.012 1 98.12 156 LEU B O 1
ATOM 2892 N N . ASN B 1 157 ? -13.93 11.617 5.547 1 97.62 157 ASN B N 1
ATOM 2893 C CA . ASN B 1 157 ? -13.281 10.305 5.562 1 97.62 157 ASN B CA 1
ATOM 2894 C C . ASN B 1 157 ? -12.75 9.938 4.184 1 97.62 157 ASN B C 1
ATOM 2896 O O . ASN B 1 157 ? -11.703 9.281 4.07 1 97.62 157 ASN B O 1
ATOM 2900 N N . PHE B 1 158 ? -13.445 10.273 3.15 1 98.12 158 PHE B N 1
ATOM 2901 C CA . PHE B 1 158 ? -12.922 10.109 1.799 1 98.12 158 PHE B CA 1
ATOM 2902 C C . PHE B 1 158 ? -11.57 10.789 1.654 1 98.12 158 PHE B C 1
ATOM 2904 O O . PHE B 1 158 ? -10.656 10.25 1.024 1 98.12 158 PHE B O 1
ATOM 2911 N N . GLY B 1 159 ? -11.469 12 2.219 1 98.56 159 GLY B N 1
ATOM 2912 C CA . GLY B 1 159 ? -10.211 12.734 2.16 1 98.56 159 GLY B CA 1
ATOM 2913 C C . GLY B 1 159 ? -9.07 12.008 2.848 1 98.56 159 GLY B C 1
ATOM 2914 O O . GLY B 1 159 ? -7.945 11.992 2.338 1 98.56 159 GLY B O 1
ATOM 2915 N N . VAL B 1 160 ? -9.352 11.453 4.016 1 98.62 160 VAL B N 1
ATOM 2916 C CA . VAL B 1 160 ? -8.336 10.695 4.738 1 98.62 160 VAL B CA 1
ATOM 2917 C C . VAL B 1 160 ? -7.898 9.492 3.906 1 98.62 160 VAL B C 1
ATOM 2919 O O . VAL B 1 160 ? -6.703 9.234 3.756 1 98.62 160 VAL B O 1
ATOM 2922 N N . ASN B 1 161 ? -8.859 8.805 3.326 1 98.5 161 ASN B N 1
ATOM 2923 C CA . ASN B 1 161 ? -8.547 7.652 2.484 1 98.5 161 ASN B CA 1
ATOM 2924 C C . ASN B 1 161 ? -7.707 8.055 1.274 1 98.5 161 ASN B C 1
ATOM 2926 O O . ASN B 1 161 ? -6.762 7.359 0.909 1 98.5 161 ASN B O 1
ATOM 2930 N N . LEU B 1 162 ? -8.133 9.125 0.67 1 98.44 162 LEU B N 1
ATOM 2931 C CA . LEU B 1 162 ? -7.43 9.641 -0.501 1 98.44 162 LEU B CA 1
ATOM 2932 C C . LEU B 1 162 ? -5.965 9.898 -0.184 1 98.44 162 LEU B C 1
ATOM 2934 O O . LEU B 1 162 ? -5.074 9.422 -0.895 1 98.44 162 LEU B O 1
ATOM 2938 N N . LYS B 1 163 ? -5.711 10.625 0.867 1 98.69 163 LYS B N 1
ATOM 2939 C CA . LYS B 1 163 ? -4.336 10.945 1.237 1 98.69 163 LYS B CA 1
ATOM 2940 C C . LYS B 1 163 ? -3.564 9.68 1.616 1 98.69 163 LYS B C 1
ATOM 2942 O O . LYS B 1 163 ? -2.42 9.5 1.197 1 98.69 163 LYS B O 1
ATOM 2947 N N . ALA B 1 164 ? -4.148 8.836 2.434 1 98.5 164 ALA B N 1
ATOM 2948 C CA . ALA B 1 164 ? -3.479 7.605 2.84 1 98.5 164 ALA B CA 1
ATOM 2949 C C . ALA B 1 164 ? -3.127 6.746 1.627 1 98.5 164 ALA B C 1
ATOM 2951 O O . ALA B 1 164 ? -2.023 6.203 1.543 1 98.5 164 ALA B O 1
ATOM 2952 N N . SER B 1 165 ? -4.059 6.613 0.691 1 98.44 165 SER B N 1
ATOM 2953 C CA . SER B 1 165 ? -3.84 5.852 -0.533 1 98.44 165 SER B CA 1
ATOM 2954 C C . SER B 1 165 ? -2.688 6.426 -1.348 1 98.44 165 SER B C 1
ATOM 2956 O O . SER B 1 165 ? -1.822 5.684 -1.818 1 98.44 165 SER B O 1
ATOM 2958 N N . GLN B 1 166 ? -2.703 7.703 -1.479 1 97.88 166 GLN B N 1
ATOM 2959 C CA . GLN B 1 166 ? -1.642 8.359 -2.24 1 97.88 166 GLN B CA 1
ATOM 2960 C C . GLN B 1 166 ? -0.29 8.188 -1.552 1 97.88 166 GLN B C 1
ATOM 2962 O O . GLN B 1 166 ? 0.734 8.023 -2.217 1 97.88 166 GLN B O 1
ATOM 2967 N N . THR B 1 167 ? -0.357 8.289 -0.232 1 97.94 167 THR B N 1
ATOM 2968 C CA . THR B 1 167 ? 0.874 8.094 0.527 1 97.94 167 THR B CA 1
ATOM 2969 C C . THR B 1 167 ? 1.44 6.699 0.298 1 97.94 167 THR B C 1
ATOM 2971 O O . THR B 1 167 ? 2.633 6.543 0.022 1 97.94 167 THR B O 1
ATOM 2974 N N . ILE B 1 168 ? 0.644 5.695 0.349 1 98.5 168 ILE B N 1
ATOM 2975 C CA . ILE B 1 168 ? 1.083 4.32 0.147 1 98.5 168 ILE B CA 1
ATOM 2976 C C . ILE B 1 168 ? 1.597 4.148 -1.28 1 98.5 168 ILE B C 1
ATOM 2978 O O . ILE B 1 168 ? 2.654 3.551 -1.498 1 98.5 168 ILE B O 1
ATOM 2982 N N . ASN B 1 169 ? 0.872 4.652 -2.258 1 97.94 169 ASN B N 1
ATOM 2983 C CA . ASN B 1 169 ? 1.311 4.562 -3.646 1 97.94 169 ASN B CA 1
ATOM 2984 C C . ASN B 1 169 ? 2.689 5.188 -3.84 1 97.94 169 ASN B C 1
ATOM 2986 O O . ASN B 1 169 ? 3.535 4.629 -4.539 1 97.94 169 ASN B O 1
ATOM 2990 N N . ASN B 1 170 ? 2.846 6.309 -3.225 1 97.25 170 ASN B N 1
ATOM 2991 C CA . ASN B 1 170 ? 4.137 6.98 -3.33 1 97.25 170 ASN B CA 1
ATOM 2992 C C . ASN B 1 170 ? 5.254 6.148 -2.717 1 97.25 170 ASN B C 1
ATOM 2994 O O . ASN B 1 170 ? 6.367 6.109 -3.246 1 97.25 170 ASN B O 1
ATOM 2998 N N . LEU B 1 171 ? 4.992 5.586 -1.544 1 97.38 171 LEU B N 1
ATOM 2999 C CA . LEU B 1 171 ? 5.98 4.746 -0.877 1 97.38 171 LEU B CA 1
ATOM 3000 C C . LEU B 1 171 ? 6.336 3.535 -1.735 1 97.38 171 LEU B C 1
ATOM 3002 O O . LEU B 1 171 ? 7.508 3.18 -1.859 1 97.38 171 LEU B O 1
ATOM 3006 N N . ILE B 1 172 ? 5.328 2.922 -2.354 1 97.94 172 ILE B N 1
ATOM 3007 C CA . ILE B 1 172 ? 5.535 1.778 -3.236 1 97.94 172 ILE B CA 1
ATOM 3008 C C . ILE B 1 172 ? 6.395 2.195 -4.43 1 97.94 172 ILE B C 1
ATOM 3010 O O . ILE B 1 172 ? 7.367 1.521 -4.766 1 97.94 172 ILE B O 1
ATOM 3014 N N . GLU B 1 173 ? 6.062 3.27 -5.008 1 96.44 173 GLU B N 1
ATOM 3015 C CA . GLU B 1 173 ? 6.785 3.766 -6.176 1 96.44 173 GLU B CA 1
ATOM 3016 C C . GLU B 1 173 ? 8.25 4.035 -5.844 1 96.44 173 GLU B C 1
ATOM 3018 O O . GLU B 1 173 ? 9.133 3.793 -6.668 1 96.44 173 GLU B O 1
ATOM 3023 N N . SER B 1 174 ? 8.5 4.441 -4.68 1 96 174 SER B N 1
ATOM 3024 C CA . SER B 1 174 ? 9.859 4.793 -4.277 1 96 174 SER B CA 1
ATOM 3025 C C . SER B 1 174 ? 10.539 3.631 -3.564 1 96 174 SER B C 1
ATOM 3027 O O . SER B 1 174 ? 11.641 3.783 -3.035 1 96 174 SER B O 1
ATOM 3029 N N . LYS B 1 175 ? 9.914 2.471 -3.494 1 96.56 175 LYS B N 1
ATOM 3030 C CA . LYS B 1 175 ? 10.453 1.263 -2.879 1 96.56 175 LYS B CA 1
ATOM 3031 C C . LYS B 1 175 ? 10.805 1.501 -1.414 1 96.56 175 LYS B C 1
ATOM 3033 O O . LYS B 1 175 ? 11.891 1.122 -0.959 1 96.56 175 LYS B O 1
ATOM 3038 N N . ARG B 1 176 ? 9.93 2.094 -0.678 1 96.19 176 ARG B N 1
ATOM 3039 C CA . ARG B 1 176 ? 10.094 2.363 0.747 1 96.19 176 ARG B CA 1
ATOM 3040 C C . ARG B 1 176 ? 9.094 1.573 1.577 1 96.19 176 ARG B C 1
ATOM 3042 O O . ARG B 1 176 ? 8.031 1.188 1.077 1 96.19 176 ARG B O 1
ATOM 3049 N N . PRO B 1 177 ? 9.406 1.303 2.77 1 96.19 177 PRO B N 1
ATOM 3050 C CA . PRO B 1 177 ? 8.469 0.562 3.625 1 96.19 177 PRO B CA 1
ATOM 3051 C C . PRO B 1 177 ? 7.219 1.364 3.963 1 96.19 177 PRO B C 1
ATOM 3053 O O . PRO B 1 177 ? 7.25 2.598 3.967 1 96.19 177 PRO B O 1
ATOM 3056 N N . ILE B 1 178 ? 6.141 0.704 4.227 1 97.12 178 ILE B N 1
ATOM 3057 C CA . ILE B 1 178 ? 4.879 1.281 4.668 1 97.12 178 ILE B CA 1
ATOM 3058 C C . ILE B 1 178 ? 4.73 1.112 6.18 1 97.12 178 ILE B C 1
ATOM 3060 O O . ILE B 1 178 ? 4.715 -0.011 6.684 1 97.12 178 ILE B O 1
ATOM 3064 N N . SER B 1 179 ? 4.641 2.18 6.852 1 94.69 179 SER B N 1
ATOM 3065 C CA . SER B 1 179 ? 4.566 2.109 8.305 1 94.69 179 SER B CA 1
ATOM 3066 C C . SER B 1 179 ? 3.23 1.53 8.766 1 94.69 179 SER B C 1
ATOM 3068 O O . SER B 1 179 ? 2.234 1.61 8.039 1 94.69 179 SER B O 1
ATOM 3070 N N . GLU B 1 180 ? 3.26 0.994 9.938 1 94 180 GLU B N 1
ATOM 3071 C CA . GLU B 1 180 ? 2.031 0.477 10.531 1 94 180 GLU B CA 1
ATOM 3072 C C . GLU B 1 180 ? 0.985 1.577 10.688 1 94 180 GLU B C 1
ATOM 3074 O O . GLU B 1 180 ? -0.203 1.35 10.453 1 94 180 GLU B O 1
ATOM 3079 N N . THR B 1 181 ? 1.451 2.701 11.031 1 94.94 181 THR B N 1
ATOM 3080 C CA . THR B 1 181 ? 0.541 3.82 11.242 1 94.94 181 THR B CA 1
ATOM 3081 C C . THR B 1 181 ? -0.15 4.207 9.938 1 94.94 181 THR B C 1
ATOM 3083 O O . THR B 1 181 ? -1.366 4.41 9.906 1 94.94 181 THR B O 1
ATOM 3086 N N . THR B 1 182 ? 0.627 4.344 8.883 1 97.06 182 THR B N 1
ATOM 3087 C CA . THR B 1 182 ? 0.056 4.66 7.582 1 97.06 182 THR B CA 1
ATOM 3088 C C . THR B 1 182 ? -0.943 3.59 7.152 1 97.06 182 THR B C 1
ATOM 3090 O O . THR B 1 182 ? -2.031 3.906 6.668 1 97.06 182 THR B O 1
ATOM 3093 N N . LEU B 1 183 ? -0.582 2.359 7.371 1 97.25 183 LEU B N 1
ATOM 3094 C CA . LEU B 1 183 ? -1.466 1.255 7.02 1 97.25 183 LEU B CA 1
ATOM 3095 C C . LEU B 1 183 ? -2.76 1.315 7.824 1 97.25 183 LEU B C 1
ATOM 3097 O O . LEU B 1 183 ? -3.848 1.123 7.277 1 97.25 183 LEU B O 1
ATOM 3101 N N . GLU B 1 184 ? -2.619 1.525 9.062 1 97.06 184 GLU B N 1
ATOM 3102 C CA . GLU B 1 184 ? -3.787 1.642 9.938 1 97.06 184 GLU B CA 1
ATOM 3103 C C . GLU B 1 184 ? -4.695 2.785 9.492 1 97.06 184 GLU B C 1
ATOM 3105 O O . GLU B 1 184 ? -5.918 2.652 9.5 1 97.06 184 GLU B O 1
ATOM 3110 N N . THR B 1 185 ? -4.086 3.893 9.164 1 98.25 185 THR B N 1
ATOM 3111 C CA . THR B 1 185 ? -4.848 5.035 8.672 1 98.25 185 THR B CA 1
ATOM 3112 C C . THR B 1 185 ? -5.641 4.656 7.426 1 98.25 185 THR B C 1
ATOM 3114 O O . THR B 1 185 ? -6.828 4.965 7.324 1 98.25 185 THR B O 1
ATOM 3117 N N . TYR B 1 186 ? -5.012 3.98 6.516 1 98.44 186 TYR B N 1
ATOM 3118 C CA . TYR B 1 186 ? -5.676 3.508 5.305 1 98.44 186 TYR B CA 1
ATOM 3119 C C . TYR B 1 186 ? -6.836 2.582 5.645 1 98.44 186 TYR B C 1
ATOM 3121 O O . TYR B 1 186 ? -7.961 2.791 5.184 1 98.44 186 TYR B O 1
ATOM 3129 N N . HIS B 1 187 ? -6.59 1.643 6.547 1 97.5 187 HIS B N 1
ATOM 3130 C CA . HIS B 1 187 ? -7.609 0.658 6.891 1 97.5 187 HIS B CA 1
ATOM 3131 C C . HIS B 1 187 ? -8.805 1.316 7.57 1 97.5 187 HIS B C 1
ATOM 3133 O O . HIS B 1 187 ? -9.953 0.975 7.285 1 97.5 187 HIS B O 1
ATOM 3139 N N . ASN B 1 188 ? -8.539 2.242 8.375 1 96.94 188 ASN B N 1
ATOM 3140 C CA . ASN B 1 188 ? -9.602 2.916 9.117 1 96.94 188 ASN B CA 1
ATOM 3141 C C . ASN B 1 188 ? -10.406 3.848 8.211 1 96.94 188 ASN B C 1
ATOM 3143 O O . ASN B 1 188 ? -11.5 4.277 8.578 1 96.94 188 ASN B O 1
ATOM 3147 N N . SER B 1 189 ? -9.836 4.199 7.109 1 97.31 189 SER B N 1
ATOM 3148 C CA . SER B 1 189 ? -10.492 5.156 6.227 1 97.31 189 SER B CA 1
ATOM 3149 C C . SER B 1 189 ? -11.289 4.445 5.137 1 97.31 189 SER B C 1
ATOM 3151 O O . SER B 1 189 ? -11.953 5.094 4.324 1 97.31 189 SER B O 1
ATOM 3153 N N . LEU B 1 190 ? -11.172 3.09 5.086 1 96.75 190 LEU B N 1
ATOM 3154 C CA . LEU B 1 190 ? -11.906 2.338 4.074 1 96.75 190 LEU B CA 1
ATOM 3155 C C . LEU B 1 190 ? -13.406 2.518 4.25 1 96.75 190 LEU B C 1
ATOM 3157 O O . LEU B 1 190 ? -13.898 2.613 5.379 1 96.75 190 LEU B O 1
ATOM 3161 N N . PRO B 1 191 ? -14.039 2.623 3.109 1 91.5 191 PRO B N 1
ATOM 3162 C CA . PRO B 1 191 ? -15.492 2.742 3.219 1 91.5 191 PRO B CA 1
ATOM 3163 C C . PRO B 1 191 ? -16.141 1.541 3.908 1 91.5 191 PRO B C 1
ATOM 3165 O O . PRO B 1 191 ? -15.68 0.408 3.736 1 91.5 191 PRO B O 1
ATOM 3168 N N . LYS B 1 192 ? -16.906 1.793 4.891 1 76.81 192 LYS B N 1
ATOM 3169 C CA . LYS B 1 192 ? -17.609 0.717 5.586 1 76.81 192 LYS B CA 1
ATOM 3170 C C . LYS B 1 192 ? -18.562 -0.012 4.648 1 76.81 192 LYS B C 1
ATOM 3172 O O . LYS B 1 192 ? -19.219 0.613 3.811 1 76.81 192 LYS B O 1
ATOM 3177 N N . ASN B 1 193 ? -18.281 -1.272 4.152 1 58.66 193 ASN B N 1
ATOM 3178 C CA . ASN B 1 193 ? -19.203 -2.039 3.322 1 58.66 193 ASN B CA 1
ATOM 3179 C C . ASN B 1 193 ? -20.625 -1.979 3.865 1 58.66 193 ASN B C 1
ATOM 3181 O O . ASN B 1 193 ? -20.875 -2.348 5.016 1 58.66 193 ASN B O 1
ATOM 3185 N N . THR B 1 194 ? -21.406 -0.871 3.803 1 40.72 194 THR B N 1
ATOM 3186 C CA . THR B 1 194 ? -22.828 -1.091 4.051 1 40.72 194 THR B CA 1
ATOM 3187 C C . THR B 1 194 ? -23.281 -2.412 3.438 1 40.72 194 THR B C 1
ATOM 3189 O O . THR B 1 194 ? -23.156 -2.621 2.23 1 40.72 194 THR B O 1
ATOM 3192 N N . GLU B 1 195 ? -23.359 -3.428 4.203 1 28.56 195 GLU B N 1
ATOM 3193 C CA . GLU B 1 195 ? -24.391 -4.391 3.836 1 28.56 195 GLU B CA 1
ATOM 3194 C C . GLU B 1 195 ? -25.734 -3.709 3.645 1 28.56 195 GLU B C 1
ATOM 3196 O O . GLU B 1 195 ? -26.125 -2.855 4.445 1 28.56 195 GLU B O 1
#

Solvent-accessible surface area (backbone atoms only — not comparable to full-atom values): 20154 Å² total; per-residue (Å²): 129,53,66,67,52,48,44,57,51,45,70,64,48,41,55,78,57,44,53,68,70,56,42,53,34,20,50,40,12,11,52,44,12,24,52,46,23,52,71,65,71,37,89,51,30,63,51,34,26,44,32,25,53,44,36,56,48,37,56,82,54,58,71,64,60,41,51,52,50,26,53,75,69,70,37,52,79,76,48,67,83,47,60,73,91,50,42,22,24,60,33,21,49,53,48,43,30,73,77,69,63,56,82,50,69,67,42,37,50,17,24,44,24,41,75,48,48,37,76,77,63,49,72,62,26,41,36,40,27,23,14,51,44,63,28,29,68,69,42,64,70,40,88,57,31,68,58,50,52,54,49,27,66,75,32,59,52,55,23,38,24,50,41,35,45,51,50,50,51,51,29,52,74,67,63,47,79,78,49,68,47,36,51,38,24,32,57,67,29,42,75,74,80,76,125,130,53,67,66,53,49,46,56,51,44,69,65,50,40,54,76,58,44,53,70,71,56,41,53,36,21,50,41,13,11,51,43,11,25,52,46,23,53,71,66,67,40,89,52,33,62,52,33,25,42,33,24,53,44,35,58,49,38,57,81,54,57,71,64,60,40,50,53,51,28,52,76,70,70,36,53,79,74,47,66,80,49,60,75,91,49,41,22,24,58,32,22,49,53,48,42,31,72,76,70,62,56,81,51,72,66,42,38,51,16,24,45,23,39,76,47,48,37,78,78,61,48,71,63,26,41,35,40,28,23,15,50,42,63,28,30,69,69,42,63,71,39,89,56,31,68,58,51,54,54,49,26,66,76,32,57,52,55,23,39,24,50,38,36,48,52,50,50,52,51,29,52,74,68,63,45,79,79,50,68,46,36,50,38,22,32,58,67,31,41,77,75,78,76,124

Nearest PDB structures (foldseek):
  2o08-assembly1_B  TM=8.994E-01  e=1.188E-08  Halalkalibacterium halodurans
  8wmy-assembly1_B-2  TM=9.169E-01  e=1.864E-08  Staphylococcus
  8jk9-assembly1_A  TM=9.223E-01  e=2.795E-08  Streptococcus pneumoniae TIGR4
  2ogi-assembly1_A  TM=9.112E-01  e=6.878E-08  Streptococcus agalactiae serogroup V
  3ccg-assembly1_A-2  TM=8.928E-01  e=1.479E-07  Clostridium acetobutylicum ATCC 824

Secondary structure (DSSP, 8-state):
--HHHHHHHHHHHGGGTS-HHHHHHHHHHHHHHHHHHHHTT-S-HHHHHHHHHHTTTTTTS-HHHHHHHHHHTT-HHHHTTS-GGGHHHHHHHHHHHHHH----HHHHHHHHHTTT--TT--HHHHHHHHHHHHTSHHHHTSTTHHHHHHHHHH-HHHHHHHHHHHHHHHHHHTT-PPPHHHHHHHHHHS-----/--HHHHHHHHHHHGGGTS-HHHHHHHHHHHHHHHHHHHHTT-S-HHHHHHHHHHTTTTTTS-HHHHHHHHHHTT-HHHHTTS-GGGHHHHHHHHHHHHHH----HHHHHHHHHTTT--TT--HHHHHHHHHHHHTSHHHHHSTTHHHHHHHHHH-HHHHHHHHHHHHHHHHHHTT-PPPHHHHHHHHHHS-----

pLDDT: mean 95.95, std 7.7, range [28.56, 98.94]

Sequence (390 aa):
MSEDDWIEFFSKEVPKHITESRWQHCLRVANFAKRLSDLNHNQNQKKAYLAGILHDITKQKKTEFHLDLFGIKNLLDQVKTMPKEAYHAWSAPIYIEIEFGYQDASVFQAIRSHTMGGKNMGLLEKILYASDFLGSEYAGRQELFPFWVEKVEKDLNFGVNLKASQTINNLIESKRPISETTLETYHNSLPKNTEMSEDDWIEFFSKEVPKHITESRWQHCLRVANFAKRLSDLNHNQNQKKAYLAGILHDITKQKKTEFHLDLFGIKNLLDQVKTMPKEAYHAWSAPIYIEIEFGYQDASVFQAIRSHTMGGKNMGLLEKILYASDFLGSEYAGRQELFPFWVEKVEKDLNFGVNLKASQTINNLIESKRPISETTLETYHNSLPKNTE

Foldseek 3Di:
DDLVVLCVVLLPVLCVQDPPVVQLLLQQLLVQQLLLCVLVVNPPSSLSSSLSNQLCSCQPPDLVLLVVLCVVVVNCVVCVPPDSNLSSLQSSQSCCCVVPNDDDPLSNVLSNQLQQHALDDDPSVLSSNLSSQLSDPVLVVDPCSVVSSVVCSVPSLSSLLVSLVVNVVVCVVVVHDRDPSSVSSNVNSDPDPPD/DDLVVLCVVLLVVLCVQDPPVVQLLLQQLLVQQLLLCVLVVNVCSSLLSSLSNQLCSCQPPDLVLLCVLCVVVVNCVVCVPPDSNLSSLQSSQSCCCVVPVDDDPLSNVLSNQLQQHALDDDPSVLSSNLSSQLSDPVLVPDPCSVVSSVVCSVPSLSS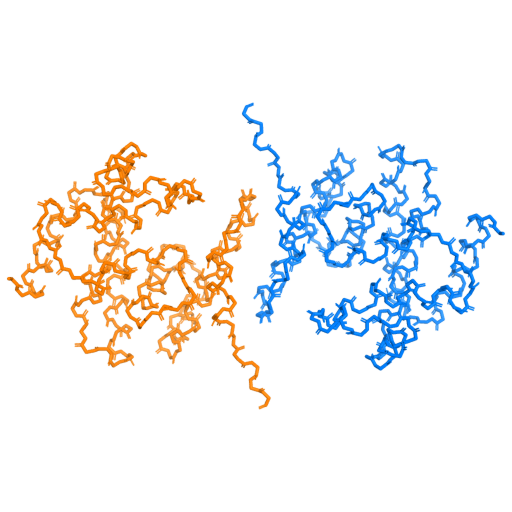QLVSLVVNVVVCVVVVHDRDPSSVSSNVNSDDDPPD

InterPro domains:
  IPR003607 HD/PDEase domain [SM00471] (18-148)
  IPR003607 HD/PDEase domain [cd00077] (20-157)
  IPR005249 Ap4A hydrolase [TIGR00488] (16-186)
  IPR006674 HD domain [PF01966] (22-132)
  IPR051094 Diverse Catalytic Activities Enzymes [PTHR35795] (14-187)

Radius of gyration: 25.47 Å; Cα contacts (8 Å, |Δi|>4): 530; chains: 2; bounding box: 50×78×48 Å

Organism: NCBI:txid1917863